Protein AF-A0A0S8HFK9-F1 (afdb_monomer)

Mean predicted aligned error: 15.06 Å

Solvent-accessible surface area (backbone atoms only — not comparable to full-atom values): 22740 Å² total; per-residue (Å²): 126,69,63,39,75,51,68,83,58,96,60,78,85,60,78,64,36,32,55,30,55,88,47,39,38,64,94,45,52,50,34,75,36,28,78,88,40,25,64,57,35,76,75,35,42,35,35,32,45,55,78,52,81,85,69,86,61,77,71,91,54,62,97,56,45,54,74,72,42,75,41,24,20,28,59,49,98,80,50,35,51,38,27,35,38,26,47,43,72,95,46,64,48,77,46,62,32,51,78,92,48,68,46,33,24,46,43,83,75,40,90,83,48,59,46,61,52,35,53,51,38,39,50,56,69,60,47,68,82,71,57,67,68,38,47,46,45,46,51,47,56,46,55,44,54,60,60,82,72,54,56,95,82,56,48,72,65,56,49,54,47,63,73,64,39,48,35,35,38,34,48,64,91,43,93,60,62,49,70,60,58,77,53,68,58,53,53,52,52,54,48,53,55,51,53,50,50,53,52,39,54,73,66,70,47,79,71,57,70,65,58,58,53,49,44,54,49,32,54,52,26,57,74,68,65,39,61,71,58,31,46,50,38,42,53,51,50,39,49,53,53,50,53,48,59,72,72,49,70,64,86,80,46,56,70,56,53,53,50,53,51,53,46,35,51,51,40,53,46,44,40,53,52,45,51,50,41,61,70,47,40,58,45,72,44,71,62,40,83,60,59,41,56,31,42,36,37,34,26,38,92,85,82,41,78,74,46,80,46,72,32,41,20,40,66,58,65,72,82,69,58,79,67,85,73,50,72,65,56,51,20,64,74,73,71,48,78,90,70,80,88,78,66,71,66,61,61,52,46,54,60,53,47,62,65,57,66,70,70,61,69,57,66,58,55,50,51,52,52,52,52,52,53,53,53,49,50,52,53,50,48,60,71,63,66,70,72,71,77,78,80,76,82,85,127

Secondary structure (DSSP, 8-state):
--BPPPTTSSS-----B-B-GGG--TTSTTGGGSGGGGGGGGT--BSB-------SS-----TTBPPPEEEEEBSSTT--EEEEEEEETTEEEEEESS-S-TTTBSGGG-TT-HHHHHHHHHHHHHSPPP-TTTEEETTSPEEEEGGGGS-TT--HHHHHHHHH-EEEEEPSS-S-EEE--THHHHHHHHHHHHHHHHHHHHTT----HHHHHHHHHHHHHHHHT-HHHHHHHHHHHHHHHHHHHHHS-TTT-HHHHHHHHHHHHHHHHHHHHHHHHHHHTEEEE----S-EEEEEEEEETTTEEEEEEEEEEEPPGGGG------HHHHHHHHT-S------HHHHHHHHHHHHHTTS-SHHHHHHHHHHHHHHHHHHHHHHHTT-PPP-PPP-

pLDDT: mean 79.98, std 12.57, range [47.56, 97.75]

Sequence (395 aa):
FRIAAPKGTGSRRGPFYRLDPKSVRTDSVLRVFSGESAIVTNLIRFFAFTPADVHTQPVKSSVDAKPPIVLAQFSDPDSSPAVAARPYGRGIVLMFYTTASARWHDWPTDPSGSFVVVMNDTRNYLTRPRDEGLAAGVGEPIVFEMMDKLPANASEAQRRRMLTASARLKFPKSPNTVALEPRHRFENIASRVRQVIESIRKAELQPPRKLDEMLQLAESQFARRDLPAVGQSLKVLAGELEEWQKSADAKQAPGVFAAANSLRISLLEAARSDLAALARRELRYARPTDAGIYHLTLLDAREGPIEEVLFARNPDPAEGDLHISTREEIAAAIGTDQFRYTQPLVAEKRAASIELGAKREYWIWALIAMLVILALEIVLGQRFGHYTAPETPRR

Structure (mmCIF, N/CA/C/O backbone):
data_AF-A0A0S8HFK9-F1
#
_entry.id   AF-A0A0S8HFK9-F1
#
loop_
_atom_site.group_PDB
_atom_site.id
_atom_site.type_symbol
_atom_site.label_atom_id
_atom_site.label_alt_id
_atom_site.label_comp_id
_atom_site.label_asym_id
_atom_site.label_entity_id
_atom_site.label_seq_id
_atom_site.pdbx_PDB_ins_code
_atom_site.Cartn_x
_atom_site.Cartn_y
_atom_site.Cartn_z
_atom_site.occupancy
_atom_site.B_iso_or_equiv
_atom_site.auth_seq_id
_atom_site.auth_comp_id
_atom_site.auth_asym_id
_atom_site.auth_atom_id
_atom_site.pdbx_PDB_model_num
ATOM 1 N N . PHE A 1 1 ? 2.715 5.946 -36.873 1.00 48.44 1 PHE A N 1
ATOM 2 C CA . PHE A 1 1 ? 3.656 5.403 -35.873 1.00 48.44 1 PHE A CA 1
ATOM 3 C C . PHE A 1 1 ? 5.079 5.582 -36.381 1.00 48.44 1 PHE A C 1
ATOM 5 O O . PHE A 1 1 ? 5.355 5.143 -37.491 1.00 48.44 1 PHE A O 1
ATOM 12 N N . ARG A 1 2 ? 5.975 6.229 -35.625 1.00 55.03 2 ARG A N 1
ATOM 13 C CA . ARG A 1 2 ? 7.407 6.267 -35.969 1.00 55.03 2 ARG A CA 1
ATOM 14 C C . ARG A 1 2 ? 8.078 5.009 -35.424 1.00 55.03 2 ARG A C 1
ATOM 16 O O . ARG A 1 2 ? 8.708 5.026 -34.377 1.00 55.03 2 ARG A O 1
ATOM 23 N N . ILE A 1 3 ? 7.855 3.887 -36.098 1.00 58.12 3 ILE A N 1
ATOM 24 C CA . ILE A 1 3 ? 8.481 2.612 -35.743 1.00 58.12 3 ILE A CA 1
ATOM 25 C C . ILE A 1 3 ? 9.695 2.480 -36.654 1.00 58.12 3 ILE A C 1
ATOM 27 O O . ILE A 1 3 ? 9.527 2.224 -37.847 1.00 58.12 3 ILE A O 1
ATOM 31 N N . ALA A 1 4 ? 10.912 2.673 -36.134 1.00 58.38 4 ALA A N 1
ATOM 32 C CA . ALA A 1 4 ? 12.059 2.136 -36.858 1.00 58.38 4 ALA A CA 1
ATOM 33 C C . ALA A 1 4 ? 11.947 0.605 -36.849 1.00 58.38 4 ALA A C 1
ATOM 35 O O . ALA A 1 4 ? 11.360 0.014 -35.937 1.00 58.38 4 ALA A O 1
ATOM 36 N N . ALA A 1 5 ? 12.474 -0.042 -37.888 1.00 60.41 5 ALA A N 1
ATOM 37 C CA . ALA A 1 5 ? 12.400 -1.490 -38.004 1.00 60.41 5 ALA A CA 1
ATOM 38 C C . ALA A 1 5 ? 12.984 -2.158 -36.734 1.00 60.41 5 ALA A C 1
ATOM 40 O O . ALA A 1 5 ? 14.057 -1.744 -36.279 1.00 60.41 5 ALA A O 1
ATOM 41 N N . PRO A 1 6 ? 12.298 -3.154 -36.134 1.00 64.06 6 PRO A N 1
ATOM 42 C CA . PRO A 1 6 ? 12.760 -3.801 -34.911 1.00 64.06 6 PRO A CA 1
ATOM 43 C C . PRO A 1 6 ? 14.181 -4.355 -35.043 1.00 64.06 6 PRO A C 1
ATOM 45 O O . PRO A 1 6 ? 14.625 -4.748 -36.123 1.00 64.06 6 PRO A O 1
ATOM 48 N N . LYS A 1 7 ? 14.884 -4.488 -33.916 1.00 61.84 7 LYS A N 1
ATOM 49 C CA . LYS A 1 7 ? 16.194 -5.147 -33.893 1.00 61.84 7 LYS A CA 1
ATOM 50 C C . LYS A 1 7 ? 16.076 -6.564 -34.487 1.00 61.84 7 LYS A C 1
ATOM 52 O O . LYS A 1 7 ? 15.328 -7.387 -33.961 1.00 61.84 7 LYS A O 1
ATOM 57 N N . GLY A 1 8 ? 16.811 -6.842 -35.571 1.00 63.06 8 GLY A N 1
ATOM 58 C CA . GLY A 1 8 ? 16.902 -8.170 -36.202 1.00 63.06 8 GLY A CA 1
ATOM 59 C C . GLY A 1 8 ? 16.242 -8.319 -37.579 1.00 63.06 8 GLY A C 1
ATOM 60 O O . GLY A 1 8 ? 16.496 -9.313 -38.252 1.00 63.06 8 GLY A O 1
ATOM 61 N N . THR A 1 9 ? 15.459 -7.348 -38.056 1.00 70.56 9 THR A N 1
ATOM 62 C CA . THR A 1 9 ? 15.082 -7.299 -39.481 1.00 70.56 9 THR A CA 1
ATOM 63 C C . THR A 1 9 ? 16.299 -6.842 -40.285 1.00 70.56 9 THR A C 1
ATOM 65 O O . THR A 1 9 ? 16.843 -5.786 -39.980 1.00 70.56 9 THR A O 1
ATOM 68 N N . GLY A 1 10 ? 16.751 -7.634 -41.266 1.00 61.38 10 GLY A N 1
ATOM 69 C CA . GLY A 1 10 ? 18.040 -7.518 -41.982 1.00 61.38 10 GLY A CA 1
ATOM 70 C C . GLY A 1 10 ? 18.340 -6.217 -42.751 1.00 61.38 10 GLY A C 1
ATOM 71 O O . GLY A 1 10 ? 19.249 -6.189 -43.574 1.00 61.38 10 GLY A O 1
ATOM 72 N N . SER A 1 11 ? 17.613 -5.132 -42.498 1.00 57.91 11 SER A N 1
ATOM 73 C CA . SER A 1 11 ? 17.952 -3.779 -42.929 1.00 57.91 11 SER A CA 1
ATOM 74 C C . SER A 1 11 ? 19.058 -3.181 -42.050 1.00 57.91 11 SER A C 1
ATOM 76 O O . SER A 1 11 ? 19.103 -3.433 -40.843 1.00 57.91 11 SER A O 1
ATOM 78 N N . ARG A 1 12 ? 19.925 -2.341 -42.638 1.00 66.50 12 ARG A N 1
ATOM 79 C CA . ARG A 1 12 ? 20.873 -1.464 -41.916 1.00 66.50 12 ARG A CA 1
ATOM 80 C C . ARG A 1 12 ? 20.216 -0.910 -40.646 1.00 66.50 12 ARG A C 1
ATOM 82 O O . ARG A 1 12 ? 19.081 -0.443 -40.717 1.00 66.50 12 ARG A O 1
ATOM 89 N N . ARG A 1 13 ? 20.915 -0.984 -39.502 1.00 63.88 13 ARG A N 1
ATOM 90 C CA . ARG A 1 13 ? 20.410 -0.473 -38.215 1.00 63.88 13 ARG A CA 1
ATOM 91 C C . ARG A 1 13 ? 19.908 0.956 -38.426 1.00 63.88 13 ARG A C 1
ATOM 93 O O . ARG A 1 13 ? 20.699 1.824 -38.786 1.00 63.88 13 ARG A O 1
ATOM 100 N N . GLY A 1 14 ? 18.600 1.149 -38.268 1.00 72.31 14 GLY A N 1
ATOM 101 C CA . GLY A 1 14 ? 17.968 2.454 -38.410 1.00 72.31 14 GLY A CA 1
ATOM 102 C C . GLY A 1 14 ? 18.483 3.451 -37.367 1.00 72.31 14 GLY A C 1
ATOM 103 O O . GLY A 1 14 ? 19.216 3.061 -36.449 1.00 72.31 14 GLY A O 1
ATOM 104 N N . PRO A 1 15 ? 18.106 4.735 -37.494 1.00 88.44 15 PRO A N 1
ATOM 105 C CA . PRO A 1 15 ? 18.370 5.712 -36.447 1.00 88.44 15 PRO A CA 1
ATOM 106 C C . PRO A 1 15 ? 17.808 5.205 -35.113 1.00 88.44 15 PRO A C 1
ATOM 108 O O . PRO A 1 15 ? 16.779 4.530 -35.070 1.00 88.44 15 PRO A O 1
ATOM 111 N N . PHE A 1 16 ? 18.513 5.512 -34.030 1.00 92.44 16 PHE A N 1
ATOM 112 C CA . PHE A 1 16 ? 18.069 5.227 -32.673 1.00 92.44 16 PHE A CA 1
ATOM 113 C C . PHE A 1 16 ? 17.964 6.534 -31.897 1.00 92.44 16 PHE A C 1
ATOM 115 O O . PHE A 1 16 ? 18.642 7.515 -32.203 1.00 92.44 16 PHE A O 1
ATOM 122 N N . TYR A 1 17 ? 17.136 6.511 -30.867 1.00 94.88 17 TYR A N 1
ATOM 123 C CA . TYR A 1 17 ? 16.904 7.616 -29.955 1.00 94.88 17 TYR A CA 1
ATOM 124 C C . TYR A 1 17 ? 17.424 7.250 -28.568 1.00 94.88 17 TYR A C 1
ATOM 126 O O . TYR A 1 17 ? 17.633 6.074 -28.254 1.00 94.88 17 TYR A O 1
ATOM 134 N N . ARG A 1 18 ? 17.652 8.261 -27.737 1.00 95.94 18 ARG A N 1
ATOM 135 C CA . ARG A 1 18 ? 18.027 8.108 -26.329 1.00 95.94 18 ARG A CA 1
ATOM 136 C C . ARG A 1 18 ? 16.997 8.810 -25.458 1.00 95.94 18 ARG A C 1
ATOM 138 O O . ARG A 1 18 ? 16.124 9.498 -25.979 1.00 95.94 18 ARG A O 1
ATOM 145 N N . LEU A 1 19 ? 17.098 8.645 -24.146 1.00 96.31 19 LEU A N 1
ATOM 146 C CA . LEU A 1 19 ? 16.433 9.570 -23.231 1.00 96.31 19 LEU A CA 1
ATOM 147 C C . LEU A 1 19 ? 17.207 10.891 -23.243 1.00 96.31 19 LEU A C 1
ATOM 149 O O . LEU A 1 19 ? 18.436 10.860 -23.214 1.00 96.31 19 LEU A O 1
ATOM 153 N N . ASP A 1 20 ? 16.513 12.027 -23.294 1.00 96.12 20 ASP A N 1
ATOM 154 C CA . ASP A 1 20 ? 17.156 13.330 -23.118 1.00 96.12 20 ASP A CA 1
ATOM 155 C C . ASP A 1 20 ? 17.513 13.514 -21.633 1.00 96.12 20 ASP A C 1
ATOM 157 O O . ASP A 1 20 ? 16.595 13.642 -20.812 1.00 96.12 20 ASP A O 1
ATOM 161 N N . PRO A 1 21 ? 18.809 13.570 -21.264 1.00 95.31 21 PRO A N 1
ATOM 162 C CA . PRO A 1 21 ? 19.227 13.696 -19.871 1.00 95.31 21 PRO A CA 1
ATOM 163 C C . PRO A 1 21 ? 18.647 14.927 -19.169 1.00 95.31 21 PRO A C 1
ATOM 165 O O . PRO A 1 21 ? 18.407 14.892 -17.965 1.00 95.31 21 PRO A O 1
ATOM 168 N N . LYS A 1 22 ? 18.405 16.018 -19.909 1.00 95.75 22 LYS A N 1
ATOM 169 C CA . LYS A 1 22 ? 17.886 17.277 -19.349 1.00 95.75 22 LYS A CA 1
ATOM 170 C C . LYS A 1 22 ? 16.396 17.211 -19.024 1.00 95.75 22 LYS A C 1
ATOM 172 O O . LYS A 1 22 ? 15.912 18.006 -18.224 1.00 95.75 22 LYS A O 1
ATOM 177 N N . SER A 1 23 ? 15.680 16.270 -19.635 1.00 95.12 23 SER A N 1
ATOM 178 C CA . SER A 1 23 ? 14.242 16.073 -19.437 1.00 95.12 23 SER A CA 1
ATOM 179 C C . SER A 1 23 ? 13.910 15.170 -18.243 1.00 95.12 23 SER A C 1
ATOM 181 O O . SER A 1 23 ? 12.752 15.106 -17.826 1.00 95.12 23 SER A O 1
ATOM 183 N N . VAL A 1 24 ? 14.900 14.448 -17.703 1.00 96.06 24 VAL A N 1
ATOM 184 C CA . VAL A 1 24 ? 14.690 13.475 -16.627 1.00 96.06 24 VAL A CA 1
ATOM 185 C C . VAL A 1 24 ? 14.431 14.196 -15.307 1.00 96.06 24 VAL A C 1
ATOM 187 O O . VAL A 1 24 ? 15.296 14.892 -14.774 1.00 96.06 24 VAL A O 1
ATOM 190 N N . ARG A 1 25 ? 13.250 13.977 -14.727 1.00 94.69 25 ARG A N 1
ATOM 191 C CA . ARG A 1 25 ? 12.904 14.515 -13.405 1.00 94.69 25 ARG A CA 1
ATOM 192 C C . ARG A 1 25 ? 13.629 13.771 -12.281 1.00 94.69 25 ARG A C 1
ATOM 194 O O . ARG A 1 25 ? 13.577 12.542 -12.210 1.00 94.69 25 ARG A O 1
ATOM 201 N N . THR A 1 26 ? 14.248 14.519 -11.370 1.00 89.00 26 THR A N 1
ATOM 202 C CA . THR A 1 26 ? 15.056 13.987 -10.257 1.00 89.00 26 THR A CA 1
ATOM 203 C C . THR A 1 26 ? 14.229 13.291 -9.171 1.00 89.00 26 THR A C 1
ATOM 205 O O . THR A 1 26 ? 14.707 12.348 -8.550 1.00 89.00 26 THR A O 1
ATOM 208 N N . ASP A 1 27 ? 12.973 13.695 -8.977 1.00 81.06 27 ASP A N 1
ATOM 209 C CA . ASP A 1 27 ? 12.033 13.157 -7.983 1.00 81.06 27 ASP A CA 1
ATOM 210 C C . ASP A 1 27 ? 11.196 11.972 -8.502 1.00 81.06 27 ASP A C 1
ATOM 212 O O . ASP A 1 27 ? 10.106 11.690 -8.003 1.00 81.06 27 ASP A O 1
ATOM 216 N N . SER A 1 28 ? 11.677 11.287 -9.540 1.00 87.12 28 SER A N 1
ATOM 217 C CA . SER A 1 28 ? 10.899 10.292 -10.280 1.00 87.12 28 SER A CA 1
ATOM 218 C C . SER A 1 28 ? 11.476 8.875 -10.205 1.00 87.12 28 SER A C 1
ATOM 220 O O . SER A 1 28 ? 12.584 8.647 -9.719 1.00 87.12 28 SER A O 1
ATOM 222 N N . VAL A 1 29 ? 10.744 7.915 -10.783 1.00 92.25 29 VAL A N 1
ATOM 223 C CA . VAL A 1 29 ? 11.195 6.524 -11.020 1.00 92.25 29 VAL A CA 1
ATOM 224 C C . VAL A 1 29 ? 12.475 6.420 -11.854 1.00 92.25 29 VAL A C 1
ATOM 226 O O . VAL A 1 29 ? 13.070 5.353 -11.954 1.00 92.25 29 VAL A O 1
ATOM 229 N N . LEU A 1 30 ? 12.888 7.526 -12.478 1.00 94.38 30 LEU A N 1
ATOM 230 C CA . LEU A 1 30 ? 14.054 7.635 -13.344 1.00 94.38 30 LEU A CA 1
ATOM 231 C C . LEU A 1 30 ? 15.228 8.336 -12.656 1.00 94.38 30 LEU A C 1
ATOM 233 O O . LEU A 1 30 ? 16.157 8.764 -13.335 1.00 94.38 30 LEU A O 1
ATOM 237 N N . ARG A 1 31 ? 15.227 8.449 -11.321 1.00 92.25 31 ARG A N 1
ATOM 238 C CA . ARG A 1 31 ? 16.305 9.114 -10.564 1.00 92.25 31 ARG A CA 1
ATOM 239 C C . ARG A 1 31 ? 17.707 8.584 -10.885 1.00 92.25 31 ARG A C 1
ATOM 241 O O . ARG A 1 31 ? 18.657 9.359 -10.858 1.00 92.25 31 ARG A O 1
ATOM 248 N N . VAL A 1 32 ? 17.836 7.303 -11.252 1.00 92.50 32 VAL A N 1
ATOM 249 C CA . VAL A 1 32 ? 19.109 6.684 -11.674 1.00 92.50 32 VAL A CA 1
ATOM 250 C C . VAL A 1 32 ? 19.700 7.337 -12.930 1.00 92.50 32 VAL A C 1
ATOM 252 O O . VAL A 1 32 ? 20.884 7.201 -13.195 1.00 92.50 32 VAL A O 1
ATOM 255 N N . PHE A 1 33 ? 18.897 8.075 -13.695 1.00 93.06 33 PHE A N 1
ATOM 256 C CA . PHE A 1 33 ? 19.321 8.825 -14.876 1.00 93.06 33 PHE A CA 1
ATOM 257 C C . PHE A 1 33 ? 19.535 10.318 -14.606 1.00 93.06 33 PHE A C 1
ATOM 259 O O . PHE A 1 33 ? 19.728 11.084 -15.546 1.00 93.06 33 PHE A O 1
ATOM 266 N N . SER A 1 34 ? 19.490 10.749 -13.346 1.00 90.81 34 SER A N 1
ATOM 267 C CA . SER A 1 34 ? 19.722 12.142 -12.961 1.00 90.81 34 SER A CA 1
ATOM 268 C C . SER A 1 34 ? 21.123 12.358 -12.376 1.00 90.81 34 SER A C 1
ATOM 270 O O . SER A 1 34 ? 21.815 11.408 -12.001 1.00 90.81 34 SER A O 1
ATOM 272 N N . GLY A 1 35 ? 21.558 13.620 -12.315 1.00 92.19 35 GLY A N 1
ATOM 273 C CA . GLY A 1 35 ? 22.862 13.995 -11.760 1.00 92.19 35 GLY A CA 1
ATOM 274 C C . GLY A 1 35 ? 24.036 13.368 -12.519 1.00 92.19 35 GLY A C 1
ATOM 275 O O . GLY A 1 35 ? 24.031 13.303 -13.7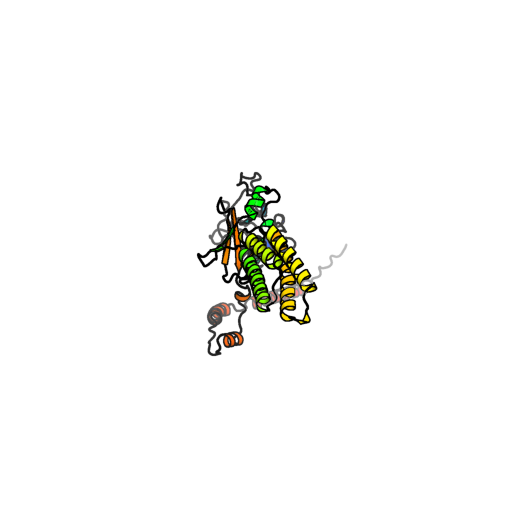46 1.00 92.19 35 GLY A O 1
ATOM 276 N N . GLU A 1 36 ? 25.038 12.881 -11.788 1.00 88.88 36 GLU A N 1
ATOM 277 C CA . GLU A 1 36 ? 26.240 12.255 -12.365 1.00 88.88 36 GLU A CA 1
ATOM 278 C C . GLU A 1 36 ? 25.933 10.953 -13.126 1.00 88.88 36 GLU A C 1
ATOM 280 O O . GLU A 1 36 ? 26.634 10.594 -14.072 1.00 88.88 36 GLU A O 1
ATOM 285 N N . SER A 1 37 ? 24.835 10.271 -12.780 1.00 89.06 37 SER A N 1
ATOM 286 C CA . SER A 1 37 ? 24.407 9.030 -13.443 1.00 89.06 37 SER A CA 1
ATOM 287 C C . SER A 1 37 ? 23.650 9.270 -14.755 1.00 89.06 37 SER A C 1
ATOM 289 O O . SER A 1 37 ? 23.309 8.321 -15.463 1.00 89.06 37 SER A O 1
ATOM 291 N N . ALA A 1 38 ? 23.459 10.531 -15.156 1.00 91.50 38 ALA A N 1
ATOM 292 C CA . ALA A 1 38 ? 22.900 10.891 -16.456 1.00 91.50 38 ALA A CA 1
ATOM 293 C C . ALA A 1 38 ? 23.658 10.254 -17.630 1.00 91.50 38 ALA A C 1
ATOM 295 O O . ALA A 1 38 ? 23.060 9.981 -18.670 1.00 91.50 38 ALA A O 1
ATOM 296 N N . ILE A 1 39 ? 24.946 9.932 -17.461 1.00 89.75 39 ILE A N 1
ATOM 297 C CA . ILE A 1 39 ? 25.745 9.232 -18.473 1.00 89.75 39 ILE A CA 1
ATOM 298 C C . ILE A 1 39 ? 25.153 7.873 -18.882 1.00 89.75 39 ILE A C 1
ATOM 300 O O . ILE A 1 39 ? 25.314 7.467 -20.032 1.00 89.75 39 ILE A O 1
ATOM 304 N N . VAL A 1 40 ? 24.411 7.198 -17.995 1.00 89.94 40 VAL A N 1
ATOM 305 C CA . VAL A 1 40 ? 23.794 5.890 -18.274 1.00 89.94 40 VAL A CA 1
ATOM 306 C C . VAL A 1 40 ? 22.732 5.995 -19.374 1.00 89.94 40 VAL A C 1
ATOM 308 O O . VAL A 1 40 ? 22.566 5.068 -20.165 1.00 89.94 40 VAL A O 1
ATOM 311 N N . THR A 1 41 ? 22.076 7.151 -19.523 1.00 90.25 41 THR A N 1
ATOM 312 C CA . THR A 1 41 ? 21.122 7.382 -20.626 1.00 90.25 41 THR A CA 1
ATOM 313 C C . THR A 1 41 ? 21.771 7.262 -22.008 1.00 90.25 41 THR A C 1
ATOM 315 O O . THR A 1 41 ? 21.099 6.894 -22.971 1.00 90.25 41 THR A O 1
ATOM 318 N N . ASN A 1 42 ? 23.086 7.498 -22.116 1.00 91.38 42 ASN A N 1
ATOM 319 C CA . ASN A 1 42 ? 23.815 7.392 -23.379 1.00 91.38 42 ASN A CA 1
ATOM 320 C C . ASN A 1 42 ? 24.055 5.947 -23.829 1.00 91.38 42 ASN A C 1
ATOM 322 O O . ASN A 1 42 ? 24.305 5.718 -25.021 1.00 91.38 42 ASN A O 1
ATOM 326 N N . LEU A 1 43 ? 23.969 4.999 -22.892 1.00 90.94 43 LEU A N 1
ATOM 327 C CA . LEU A 1 43 ? 24.185 3.573 -23.129 1.00 90.94 43 LEU A CA 1
ATOM 328 C C . LEU A 1 43 ? 22.941 2.895 -23.713 1.00 90.94 43 LEU A C 1
ATOM 330 O O . LEU A 1 43 ? 23.063 1.936 -24.473 1.00 90.94 43 LEU A O 1
ATOM 334 N N . ILE A 1 44 ? 21.758 3.444 -23.430 1.00 94.94 44 ILE A N 1
ATOM 335 C CA . ILE A 1 44 ? 20.478 2.873 -23.843 1.00 94.94 44 ILE A CA 1
ATOM 336 C C . ILE A 1 44 ? 20.062 3.445 -25.198 1.00 94.94 44 ILE A C 1
ATOM 338 O O . ILE A 1 44 ? 19.970 4.657 -25.386 1.00 94.94 44 ILE A O 1
ATOM 342 N N . ARG A 1 45 ? 19.760 2.564 -26.150 1.00 95.31 45 ARG A N 1
ATOM 343 C CA . ARG A 1 45 ? 19.309 2.913 -27.499 1.00 95.31 45 ARG A CA 1
ATOM 344 C C . ARG A 1 45 ? 17.891 2.418 -27.721 1.00 95.31 45 ARG A C 1
ATOM 346 O O . ARG A 1 45 ? 17.628 1.218 -27.656 1.00 95.31 45 ARG A O 1
ATOM 353 N N . PHE A 1 46 ? 17.001 3.341 -28.060 1.00 94.75 46 PHE A N 1
ATOM 354 C CA . PHE A 1 46 ? 15.616 3.074 -28.425 1.00 94.75 46 PHE A CA 1
ATOM 355 C C . PHE A 1 46 ? 15.466 3.099 -29.943 1.00 94.75 46 PHE A C 1
ATOM 357 O O . PHE A 1 46 ? 15.693 4.117 -30.588 1.00 94.75 46 PHE A O 1
ATOM 364 N N . PHE A 1 47 ? 15.094 1.964 -30.523 1.00 92.69 47 PHE A N 1
ATOM 365 C CA . PHE A 1 47 ? 14.839 1.818 -31.957 1.00 92.69 47 PHE A CA 1
ATOM 366 C C . PHE A 1 47 ? 13.368 2.085 -32.290 1.00 92.69 47 PHE A C 1
ATOM 368 O O . PHE A 1 47 ? 13.052 2.562 -33.371 1.00 92.69 47 PHE A O 1
ATOM 375 N N . ALA A 1 48 ? 12.455 1.808 -31.362 1.00 90.88 48 ALA A N 1
ATOM 376 C CA . ALA A 1 48 ? 11.034 2.064 -31.547 1.00 90.88 48 ALA A CA 1
ATOM 377 C C . ALA A 1 48 ? 10.407 2.578 -30.252 1.00 90.88 48 ALA A C 1
ATOM 379 O O . ALA A 1 48 ? 10.798 2.171 -29.158 1.00 90.88 48 ALA A O 1
ATOM 380 N N . PHE A 1 49 ? 9.420 3.456 -30.397 1.00 92.44 49 PHE A N 1
ATOM 381 C CA . PHE A 1 49 ? 8.578 3.947 -29.315 1.00 92.44 49 PHE A CA 1
ATOM 382 C C . PHE A 1 49 ? 7.193 4.307 -29.867 1.00 92.44 49 PHE A C 1
ATOM 384 O O . PHE A 1 49 ? 6.993 4.442 -31.078 1.00 92.44 49 PHE A O 1
ATOM 391 N N . THR A 1 50 ? 6.213 4.420 -28.978 1.00 90.31 50 THR A N 1
ATOM 392 C CA . THR A 1 50 ? 4.864 4.866 -29.326 1.00 90.31 50 THR A CA 1
ATOM 393 C C . THR A 1 50 ? 4.850 6.392 -29.285 1.00 90.31 50 THR A C 1
ATOM 395 O O . THR A 1 50 ? 5.018 6.943 -28.200 1.00 90.31 50 THR A O 1
ATOM 398 N N . PRO A 1 51 ? 4.686 7.090 -30.423 1.00 83.62 51 PRO A N 1
ATOM 399 C CA . PRO A 1 51 ? 4.642 8.546 -30.418 1.00 83.62 51 PRO A CA 1
ATOM 400 C C . PRO A 1 51 ? 3.409 9.021 -29.648 1.00 83.62 51 PRO A C 1
ATOM 402 O O . PRO A 1 51 ? 2.332 8.432 -29.771 1.00 83.62 51 PRO A O 1
ATOM 405 N N . ALA A 1 52 ? 3.578 10.085 -28.874 1.00 86.56 52 ALA A N 1
ATOM 406 C CA . ALA A 1 52 ? 2.502 10.730 -28.147 1.00 86.56 52 ALA A CA 1
ATOM 407 C C . ALA A 1 52 ? 2.717 12.236 -28.165 1.00 86.56 52 ALA A C 1
ATOM 409 O O . ALA A 1 52 ? 3.816 12.712 -27.884 1.00 86.56 52 ALA A O 1
ATOM 410 N N . ASP A 1 53 ? 1.661 12.977 -28.473 1.00 82.06 53 ASP A N 1
ATOM 411 C CA . ASP A 1 53 ? 1.713 14.428 -28.433 1.00 82.06 53 ASP A CA 1
ATOM 412 C C . ASP A 1 53 ? 1.635 14.894 -26.978 1.00 82.06 53 ASP A C 1
ATOM 414 O O . ASP A 1 53 ? 0.805 14.426 -26.188 1.00 82.06 53 ASP A O 1
ATOM 418 N N . VAL A 1 54 ? 2.481 15.857 -26.613 1.00 76.19 54 VAL A N 1
ATOM 419 C CA . VAL A 1 54 ? 2.318 16.597 -25.359 1.00 76.19 54 VAL A CA 1
ATOM 420 C C . VAL A 1 54 ? 1.124 17.527 -25.549 1.00 76.19 54 VAL A C 1
ATOM 422 O O . VAL A 1 54 ? 1.270 18.683 -25.942 1.00 76.19 54 VAL A O 1
ATOM 425 N N . HIS A 1 55 ? -0.088 17.017 -25.333 1.00 68.19 55 HIS A N 1
ATOM 426 C CA . HIS A 1 55 ? -1.273 17.863 -25.362 1.00 68.19 55 HIS A CA 1
ATOM 427 C C . HIS A 1 55 ? -1.168 18.899 -24.238 1.00 68.19 55 HIS A C 1
ATOM 429 O O . HIS A 1 55 ? -1.282 18.582 -23.056 1.00 68.19 55 HIS A O 1
ATOM 435 N N . THR A 1 56 ? -0.949 20.156 -24.623 1.00 59.06 56 THR A N 1
ATOM 436 C CA . THR A 1 56 ? -0.920 21.317 -23.722 1.00 59.06 56 THR A CA 1
ATOM 437 C C . THR A 1 56 ? -2.295 21.644 -23.152 1.00 59.06 56 THR A C 1
ATOM 439 O O . THR A 1 56 ? -2.397 22.322 -22.132 1.00 59.06 56 THR A O 1
ATOM 442 N N . GLN A 1 57 ? -3.361 21.142 -23.778 1.00 60.59 57 GLN A N 1
ATOM 443 C CA . GLN A 1 57 ? -4.716 21.298 -23.278 1.00 60.59 57 GLN A CA 1
ATOM 444 C C . GLN A 1 57 ? -5.141 20.041 -22.514 1.00 60.59 57 GLN A C 1
ATOM 446 O 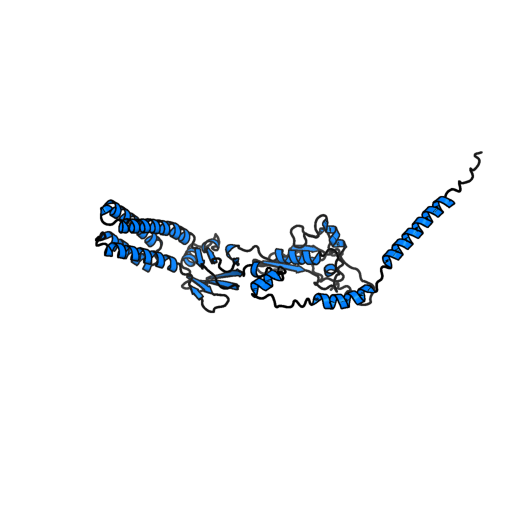O . GLN A 1 57 ? -5.042 18.937 -23.059 1.00 60.59 57 GLN A O 1
ATOM 451 N N . PRO A 1 58 ? -5.634 20.176 -21.268 1.00 58.44 58 PRO A N 1
ATOM 452 C CA . PRO A 1 58 ? -6.197 19.050 -20.550 1.00 58.44 58 PRO A CA 1
ATOM 453 C C . PRO A 1 58 ? -7.410 18.560 -21.340 1.00 58.44 58 PRO A C 1
ATOM 455 O O . PRO A 1 58 ? -8.455 19.211 -21.362 1.00 58.44 58 PRO A O 1
ATOM 458 N N . VAL A 1 59 ? -7.276 17.409 -22.006 1.00 63.53 59 VAL A N 1
ATOM 459 C CA . VAL A 1 59 ? -8.437 16.644 -22.476 1.00 63.53 59 VAL A CA 1
ATOM 460 C C . VAL A 1 59 ? -9.364 16.550 -21.276 1.00 63.53 59 VAL A C 1
ATOM 462 O O . VAL A 1 59 ? -8.887 16.106 -20.231 1.00 63.53 59 VAL A O 1
ATOM 465 N N . LYS A 1 60 ? -10.619 17.021 -21.402 1.00 59.78 60 LYS A N 1
ATOM 466 C CA . LYS A 1 60 ? -11.641 16.989 -20.340 1.00 59.78 60 LYS A CA 1
ATOM 467 C C . LYS A 1 60 ? -11.678 15.590 -19.744 1.00 59.78 60 LYS A C 1
ATOM 469 O O . LYS A 1 60 ? -12.336 14.691 -20.257 1.00 59.78 60 LYS A O 1
ATOM 474 N N . SER A 1 61 ? -10.897 15.394 -18.703 1.00 60.03 61 SER A N 1
ATOM 475 C CA . SER A 1 61 ? -10.797 14.129 -18.027 1.00 60.03 61 SER A CA 1
ATOM 476 C C . SER A 1 61 ? -11.842 14.094 -16.936 1.00 60.03 61 SER A C 1
ATOM 478 O O . SER A 1 61 ? -12.377 15.136 -16.553 1.00 60.03 61 SER A O 1
ATOM 480 N N . SER A 1 62 ? -12.172 12.889 -16.477 1.00 66.25 62 SER A N 1
ATOM 481 C CA . SER A 1 62 ? -13.044 12.708 -15.322 1.00 66.25 62 SER A CA 1
ATOM 482 C C . SER A 1 62 ? -12.648 13.663 -14.190 1.00 66.25 62 SER A C 1
ATOM 484 O O . SER A 1 62 ? -11.474 14.021 -14.057 1.00 66.25 62 SER A O 1
ATOM 486 N N . VAL A 1 63 ? -13.633 14.067 -13.383 1.00 69.69 63 VAL A N 1
ATOM 487 C CA . VAL A 1 63 ? -13.483 15.026 -12.269 1.00 69.69 63 VAL A CA 1
ATOM 488 C C . VAL A 1 63 ? -12.283 14.692 -11.361 1.00 69.69 63 VAL A C 1
ATOM 490 O O . VAL A 1 63 ? -11.664 15.591 -10.800 1.00 69.69 63 VAL A O 1
ATOM 493 N N . ASP A 1 64 ? -11.886 13.419 -11.303 1.00 74.25 64 ASP A N 1
ATOM 494 C CA . ASP A 1 64 ? -10.834 12.898 -10.426 1.00 74.25 64 ASP A CA 1
ATOM 495 C C . ASP A 1 64 ? -9.430 12.788 -11.056 1.00 74.25 64 ASP A C 1
ATOM 497 O O . ASP A 1 64 ? -8.490 12.328 -10.400 1.00 74.25 64 ASP A O 1
ATOM 501 N N . ALA A 1 65 ? -9.254 13.150 -12.329 1.00 79.56 65 ALA A N 1
ATOM 502 C CA . ALA A 1 65 ? -7.997 12.941 -13.046 1.00 79.56 65 ALA A CA 1
ATOM 503 C C . ALA A 1 65 ? -7.212 14.248 -13.221 1.00 79.56 65 ALA A C 1
ATOM 505 O O . ALA A 1 65 ? -7.602 15.135 -13.982 1.00 79.56 65 ALA A O 1
ATOM 506 N N . LYS A 1 66 ? -6.046 14.331 -12.571 1.00 84.31 66 LYS A N 1
ATOM 507 C CA . LYS A 1 66 ? -5.093 15.440 -12.751 1.00 84.31 66 LYS A CA 1
ATOM 508 C C . LYS A 1 66 ? -4.419 15.355 -14.135 1.00 84.31 66 LYS A C 1
ATOM 510 O O . LYS A 1 66 ? -4.419 14.275 -14.748 1.00 84.31 66 LYS A O 1
ATOM 515 N N . PRO A 1 67 ? -3.858 16.463 -14.661 1.00 86.31 67 PRO A N 1
ATOM 516 C CA . PRO A 1 67 ? -3.095 16.424 -15.907 1.00 86.31 67 PRO A CA 1
ATOM 517 C C . PRO A 1 67 ? -1.882 15.480 -15.788 1.00 86.31 67 PRO A C 1
ATOM 519 O O . PRO A 1 67 ? -1.317 15.349 -14.696 1.00 86.31 67 PRO A O 1
ATOM 522 N N . PRO A 1 68 ? -1.492 14.793 -16.879 1.00 91.25 68 PRO A N 1
ATOM 523 C CA . PRO A 1 68 ? -0.293 13.968 -16.890 1.00 91.25 68 PRO A CA 1
ATOM 524 C C . PRO A 1 68 ? 0.962 14.836 -16.754 1.00 91.25 68 PRO A C 1
ATOM 526 O O . PRO A 1 68 ? 1.027 15.957 -17.252 1.00 91.25 68 PRO A O 1
ATOM 529 N N . ILE A 1 69 ? 1.972 14.287 -16.096 1.00 92.81 69 ILE A N 1
ATOM 530 C CA . ILE A 1 69 ? 3.276 14.893 -15.878 1.00 92.81 69 ILE A CA 1
ATOM 531 C C . ILE A 1 69 ? 4.308 14.058 -16.631 1.00 92.81 69 ILE A C 1
ATOM 533 O O . ILE A 1 69 ? 4.451 12.861 -16.377 1.00 92.81 69 ILE A O 1
ATOM 537 N N . VAL A 1 70 ? 5.032 14.681 -17.558 1.00 95.00 70 VAL A N 1
ATOM 538 C CA . VAL A 1 70 ? 6.126 14.023 -18.282 1.00 95.00 70 VAL A CA 1
ATOM 539 C C . VAL A 1 70 ? 7.328 13.896 -17.342 1.00 95.00 70 VAL A C 1
ATOM 541 O O . VAL A 1 70 ? 7.757 14.878 -16.738 1.00 95.00 70 VAL A O 1
ATOM 544 N N . LEU A 1 71 ? 7.832 12.673 -17.173 1.00 95.88 71 LEU A N 1
ATOM 545 C CA . LEU A 1 71 ? 8.963 12.353 -16.295 1.00 95.88 71 LEU A CA 1
ATOM 546 C C . LEU A 1 71 ? 10.291 12.251 -17.052 1.00 95.88 71 LEU A C 1
ATOM 548 O O . LEU A 1 71 ? 11.340 12.475 -16.454 1.00 95.88 71 LEU A O 1
ATOM 552 N N . ALA A 1 72 ? 10.235 11.892 -18.337 1.00 96.56 72 ALA A N 1
ATOM 553 C CA . ALA A 1 72 ? 11.352 11.936 -19.275 1.00 96.56 72 ALA A CA 1
ATOM 554 C C . ALA A 1 72 ? 10.839 12.012 -20.717 1.00 96.56 72 ALA A C 1
ATOM 556 O O . ALA A 1 72 ? 9.737 11.542 -21.023 1.00 96.56 72 ALA A O 1
ATOM 557 N N . GLN A 1 73 ? 11.672 12.552 -21.598 1.00 96.19 73 GLN A N 1
ATOM 558 C CA . GLN A 1 73 ? 11.460 12.662 -23.038 1.00 96.19 73 GLN A CA 1
ATOM 559 C C . GLN A 1 73 ? 12.552 11.904 -23.797 1.00 96.19 73 GLN A C 1
ATOM 561 O O . GLN A 1 73 ? 13.650 11.665 -23.285 1.00 96.19 73 GLN A O 1
ATOM 566 N N . PHE A 1 74 ? 12.240 11.508 -25.024 1.00 95.88 74 PHE A N 1
ATOM 567 C CA . PHE A 1 74 ? 13.230 11.029 -25.973 1.00 95.88 74 PHE A CA 1
ATOM 568 C C . PHE A 1 74 ? 14.020 12.207 -26.556 1.00 95.88 74 PHE A C 1
ATOM 570 O O . PHE A 1 74 ? 13.551 13.339 -26.613 1.00 95.88 74 PHE A O 1
ATOM 577 N N . SER A 1 75 ? 15.235 11.927 -27.020 1.00 95.38 75 SER A N 1
ATOM 578 C CA . SER A 1 75 ? 16.118 12.883 -27.691 1.00 95.38 75 SER A CA 1
ATOM 579 C C . SER A 1 75 ? 15.757 13.090 -29.172 1.00 95.38 75 SER A C 1
ATOM 581 O O . SER A 1 75 ? 16.642 13.355 -29.989 1.00 95.38 75 SER A O 1
ATOM 583 N N . ASP A 1 76 ? 14.508 12.832 -29.564 1.00 93.50 76 ASP A N 1
ATOM 584 C CA . ASP A 1 76 ? 14.032 13.040 -30.929 1.00 93.50 76 ASP A CA 1
ATOM 585 C C . ASP A 1 76 ? 13.710 14.527 -31.174 1.00 93.50 76 ASP A C 1
ATOM 587 O O . ASP A 1 76 ? 13.560 15.286 -30.216 1.00 93.50 76 ASP A O 1
ATOM 591 N N . PRO A 1 77 ? 13.603 14.976 -32.441 1.00 92.69 77 PRO A N 1
ATOM 592 C CA . PRO A 1 77 ? 13.366 16.389 -32.752 1.00 92.69 77 PRO A CA 1
ATOM 593 C C . PRO A 1 77 ? 12.091 16.976 -32.135 1.00 92.69 77 PRO A C 1
ATOM 595 O O . PRO A 1 77 ? 12.041 18.178 -31.900 1.00 92.69 77 PRO A O 1
ATOM 598 N N . ASP A 1 78 ? 11.091 16.133 -31.866 1.00 91.81 78 ASP A N 1
ATOM 599 C CA . ASP A 1 78 ? 9.806 16.558 -31.304 1.00 91.81 78 ASP A CA 1
ATOM 600 C C . ASP A 1 78 ? 9.753 16.431 -29.772 1.00 91.81 78 ASP A C 1
ATOM 602 O O . ASP A 1 78 ? 8.717 16.713 -29.171 1.00 91.81 78 ASP A O 1
ATOM 606 N N . SER A 1 79 ? 10.850 15.998 -29.133 1.00 93.50 79 SER A N 1
ATOM 607 C CA . SER A 1 79 ? 10.932 15.770 -27.683 1.00 93.50 79 SER A CA 1
ATOM 608 C C . SER A 1 79 ? 9.772 14.915 -27.155 1.00 93.50 79 SER A C 1
ATOM 610 O O . SER A 1 79 ? 9.124 15.231 -26.150 1.00 93.50 79 SER A O 1
ATOM 612 N N . SER A 1 80 ? 9.498 13.818 -27.862 1.00 94.19 80 SER A N 1
ATOM 613 C CA . SER A 1 80 ? 8.396 12.901 -27.589 1.00 94.19 80 SER A CA 1
ATOM 614 C C . SER A 1 80 ? 8.477 12.367 -26.149 1.00 94.19 80 SER A C 1
ATOM 616 O O . SER A 1 80 ? 9.566 12.015 -25.687 1.00 94.19 80 SER A O 1
ATOM 618 N N . PRO A 1 81 ? 7.358 12.230 -25.412 1.00 95.31 81 PRO A N 1
ATOM 619 C CA . PRO A 1 81 ? 7.367 11.653 -24.071 1.00 95.31 81 PRO A CA 1
ATOM 620 C C . PRO A 1 81 ? 7.904 10.221 -24.079 1.00 95.31 81 PRO A C 1
ATOM 622 O O . PRO A 1 81 ? 7.420 9.371 -24.821 1.00 95.31 81 PRO A O 1
ATOM 625 N N . ALA A 1 82 ? 8.861 9.937 -23.200 1.00 95.69 82 ALA A N 1
ATOM 626 C CA . ALA A 1 82 ? 9.355 8.585 -22.963 1.00 95.69 82 ALA A CA 1
ATOM 627 C C . ALA A 1 82 ? 8.633 7.930 -21.787 1.00 95.69 82 ALA A C 1
ATOM 629 O O . ALA A 1 82 ? 8.232 6.765 -21.859 1.00 95.69 82 ALA A O 1
ATOM 630 N N . VAL A 1 83 ? 8.426 8.699 -20.715 1.00 96.38 83 VAL A N 1
ATOM 631 C CA . VAL A 1 83 ? 7.724 8.258 -19.509 1.00 96.38 83 VAL A CA 1
ATOM 632 C C . VAL A 1 83 ? 6.825 9.383 -19.016 1.00 96.38 83 VAL A C 1
ATOM 634 O O . VAL A 1 83 ? 7.269 10.525 -18.891 1.00 96.38 83 VAL A O 1
ATOM 637 N N . ALA A 1 84 ? 5.570 9.070 -18.707 1.00 95.06 84 ALA A N 1
ATOM 638 C CA . ALA A 1 84 ? 4.624 10.014 -18.123 1.00 95.06 84 ALA A CA 1
ATOM 639 C C . ALA A 1 84 ? 3.896 9.389 -16.931 1.00 95.06 84 ALA A C 1
ATOM 641 O O . ALA A 1 84 ? 3.521 8.220 -16.971 1.00 95.06 84 ALA A O 1
ATOM 642 N N . ALA A 1 85 ? 3.668 10.176 -15.885 1.00 94.25 85 ALA A N 1
ATOM 643 C CA . ALA A 1 85 ? 2.868 9.794 -14.729 1.00 94.25 85 ALA A CA 1
ATOM 644 C C . ALA A 1 85 ? 1.589 10.624 -14.672 1.00 94.25 85 ALA A C 1
ATOM 646 O O . ALA A 1 85 ? 1.584 11.804 -15.006 1.00 94.25 85 ALA A O 1
ATOM 647 N N . ARG A 1 86 ? 0.492 10.033 -14.212 1.00 91.81 86 ARG A N 1
ATOM 648 C CA . ARG A 1 86 ? -0.786 10.718 -14.061 1.00 91.81 86 ARG A CA 1
ATOM 649 C C . ARG A 1 86 ? -1.457 10.317 -12.752 1.00 91.81 86 ARG A C 1
ATOM 651 O O . ARG A 1 86 ? -1.771 9.139 -12.586 1.00 91.81 86 ARG A O 1
ATOM 658 N N . PRO A 1 87 ? -1.737 11.265 -11.845 1.00 89.56 87 PRO A N 1
ATOM 659 C CA . PRO A 1 87 ? -2.598 10.987 -10.705 1.00 89.56 87 PRO A CA 1
ATOM 660 C C . PRO A 1 87 ? -4.025 10.686 -11.179 1.00 89.56 87 PRO A C 1
ATOM 662 O O . PRO A 1 87 ? -4.616 11.475 -11.925 1.00 89.56 87 PRO A O 1
ATOM 665 N N . TYR A 1 88 ? -4.572 9.555 -10.742 1.00 85.12 88 TYR A N 1
ATOM 666 C CA . TYR A 1 88 ? -5.929 9.115 -11.059 1.00 85.12 88 TYR A CA 1
ATOM 667 C C . TYR A 1 88 ? -6.624 8.637 -9.780 1.00 85.12 88 TYR A C 1
ATOM 669 O O . TYR A 1 88 ? -6.236 7.623 -9.190 1.00 85.12 88 TYR A O 1
ATOM 677 N N . GLY A 1 89 ? -7.625 9.393 -9.316 1.00 85.62 89 GLY A N 1
ATOM 678 C CA . GLY A 1 89 ? -8.241 9.164 -8.010 1.00 85.62 89 GLY A CA 1
ATOM 679 C C . GLY A 1 89 ? -7.206 9.266 -6.883 1.00 85.62 89 GLY A C 1
ATOM 680 O O . GLY A 1 89 ? -6.572 10.303 -6.700 1.00 85.62 89 GLY A O 1
ATOM 681 N N . ARG A 1 90 ? -7.014 8.172 -6.133 1.00 78.19 90 ARG A N 1
ATOM 682 C CA . ARG A 1 90 ? -6.005 8.068 -5.055 1.00 78.19 90 ARG A CA 1
ATOM 683 C C . ARG A 1 90 ? -4.675 7.443 -5.502 1.00 78.19 90 ARG A C 1
ATOM 685 O O . ARG A 1 90 ? -3.782 7.286 -4.674 1.00 78.19 90 ARG A O 1
ATOM 692 N N . GLY A 1 91 ? -4.564 7.027 -6.763 1.00 85.75 91 GLY A N 1
ATOM 693 C CA . GLY A 1 91 ? -3.396 6.332 -7.301 1.00 85.75 91 GLY A CA 1
ATOM 694 C C . GLY A 1 91 ? -2.608 7.167 -8.305 1.00 85.75 91 GLY A C 1
ATOM 695 O O . GLY A 1 91 ? -2.991 8.281 -8.666 1.00 85.75 91 GLY A O 1
ATOM 696 N N . ILE A 1 92 ? -1.508 6.591 -8.782 1.00 91.31 92 ILE A N 1
ATOM 697 C CA . ILE A 1 92 ? -0.708 7.129 -9.880 1.00 91.31 92 ILE A CA 1
ATOM 698 C C . ILE A 1 92 ? -0.656 6.064 -10.973 1.00 91.31 92 ILE A C 1
ATOM 700 O O . ILE A 1 92 ? -0.377 4.900 -10.704 1.00 91.31 92 ILE A O 1
ATOM 704 N N . VAL A 1 93 ? -0.940 6.467 -12.206 1.00 92.50 93 VAL A N 1
ATOM 705 C CA . VAL A 1 93 ? -0.756 5.650 -13.405 1.00 92.50 93 VAL A CA 1
ATOM 706 C C . VAL A 1 93 ? 0.538 6.090 -14.066 1.00 92.50 93 VAL A C 1
ATOM 708 O O . VAL A 1 93 ? 0.727 7.279 -14.311 1.00 92.50 93 VAL A O 1
ATOM 711 N N . LEU A 1 94 ? 1.422 5.146 -14.361 1.00 95.69 94 LEU A N 1
ATOM 712 C CA . LEU A 1 94 ? 2.676 5.398 -15.061 1.00 95.69 94 LEU A CA 1
ATOM 713 C C . LEU A 1 94 ? 2.615 4.755 -16.448 1.00 95.69 94 LEU A C 1
ATOM 715 O O . LEU A 1 94 ? 2.234 3.594 -16.578 1.00 95.69 94 LEU A O 1
ATOM 719 N N . MET A 1 95 ? 2.995 5.510 -17.472 1.00 95.62 95 MET A N 1
ATOM 720 C CA . MET A 1 95 ? 3.056 5.064 -18.857 1.00 95.62 95 MET A CA 1
ATOM 721 C C . MET A 1 95 ? 4.494 5.151 -19.354 1.00 95.62 95 MET A C 1
ATOM 723 O O . MET A 1 95 ? 5.089 6.229 -19.343 1.00 95.62 95 MET A O 1
ATOM 727 N N . PHE A 1 96 ? 5.022 4.026 -19.831 1.00 96.44 96 PHE A N 1
ATOM 728 C CA . PHE A 1 96 ? 6.235 3.983 -20.640 1.00 96.44 96 PHE A CA 1
ATOM 729 C C . PHE A 1 96 ? 5.821 3.942 -22.109 1.00 96.44 96 PHE A C 1
ATOM 731 O O . PHE A 1 96 ? 5.074 3.058 -22.520 1.00 96.44 96 PHE A O 1
ATOM 738 N N . TYR A 1 97 ? 6.334 4.861 -22.922 1.00 95.75 97 TYR A N 1
ATOM 739 C CA . TYR A 1 97 ? 6.065 4.896 -24.364 1.00 95.75 97 TYR A CA 1
ATOM 740 C C . TYR A 1 97 ? 6.968 3.939 -25.160 1.00 95.75 97 TYR A C 1
ATOM 742 O O . TYR A 1 97 ? 7.124 4.057 -26.369 1.00 95.75 97 TYR A O 1
ATOM 750 N N . THR A 1 98 ? 7.533 2.939 -24.489 1.00 94.75 98 THR A N 1
ATOM 751 C CA . THR A 1 98 ? 8.309 1.834 -25.058 1.00 94.75 98 THR A CA 1
ATOM 752 C C . THR A 1 98 ? 7.766 0.508 -24.516 1.00 94.75 98 THR A C 1
ATOM 754 O O . THR A 1 98 ? 6.905 0.488 -23.640 1.00 94.75 98 THR A O 1
ATOM 757 N N . THR A 1 99 ? 8.258 -0.616 -25.027 1.00 93.50 99 THR A N 1
ATOM 758 C CA . THR A 1 99 ? 7.940 -1.946 -24.480 1.00 93.50 99 THR A CA 1
ATOM 759 C C . THR A 1 99 ? 8.994 -2.374 -23.454 1.00 93.50 99 THR A C 1
ATOM 761 O O . THR A 1 99 ? 9.953 -1.653 -23.233 1.00 93.50 99 THR A O 1
ATOM 764 N N . ALA A 1 100 ? 8.851 -3.544 -22.827 1.00 93.06 100 ALA A N 1
ATOM 765 C CA . ALA A 1 100 ? 9.943 -4.182 -22.076 1.00 93.06 100 ALA A CA 1
ATOM 766 C C . ALA A 1 100 ? 10.820 -5.090 -22.969 1.00 93.06 100 ALA A C 1
ATOM 768 O O . ALA A 1 100 ? 11.702 -5.799 -22.488 1.00 93.06 100 ALA A O 1
ATOM 769 N N . SER A 1 101 ? 10.548 -5.133 -24.278 1.00 92.06 101 SER A N 1
ATOM 770 C CA . SER A 1 101 ? 11.169 -6.082 -25.197 1.00 92.06 101 SER A CA 1
ATOM 771 C C . SER A 1 101 ? 12.517 -5.583 -25.708 1.00 92.06 101 SER A C 1
ATOM 773 O O . SER A 1 101 ? 12.619 -4.494 -26.274 1.00 92.06 101 SER A O 1
ATOM 775 N N . ALA A 1 102 ? 13.517 -6.469 -25.691 1.00 92.12 102 ALA A N 1
ATOM 776 C CA . ALA A 1 102 ? 14.818 -6.236 -26.322 1.00 92.12 102 ALA A CA 1
ATOM 777 C C . ALA A 1 102 ? 14.750 -6.025 -27.858 1.00 92.12 102 ALA A C 1
ATOM 779 O O . ALA A 1 102 ? 15.758 -5.728 -28.505 1.00 92.12 102 ALA A O 1
ATOM 780 N N . ARG A 1 103 ? 13.566 -6.199 -28.470 1.00 90.38 103 ARG A N 1
ATOM 781 C CA . ARG A 1 103 ? 13.316 -5.893 -29.888 1.00 90.38 103 ARG A CA 1
ATOM 782 C C . ARG A 1 103 ? 13.229 -4.390 -30.162 1.00 90.38 103 ARG A C 1
ATOM 784 O O . ARG A 1 103 ? 13.533 -3.981 -31.281 1.00 90.38 103 ARG A O 1
ATOM 791 N N . TRP A 1 104 ? 12.786 -3.598 -29.183 1.00 92.25 104 TRP A N 1
ATOM 792 C CA . TRP A 1 104 ? 12.534 -2.156 -29.332 1.00 92.25 104 TRP A CA 1
ATOM 793 C C . TRP A 1 104 ? 13.685 -1.299 -28.815 1.00 92.25 104 TRP A C 1
ATOM 795 O O . TRP A 1 104 ? 13.864 -0.177 -29.274 1.00 92.25 104 TRP A O 1
ATOM 805 N N . HIS A 1 105 ? 14.485 -1.827 -27.896 1.00 93.88 105 HIS A N 1
ATOM 806 C CA . HIS A 1 105 ? 15.648 -1.158 -27.325 1.00 93.88 105 HIS A CA 1
ATOM 807 C C . HIS A 1 105 ? 16.584 -2.194 -26.703 1.00 93.88 105 HIS A C 1
ATOM 809 O O . HIS A 1 105 ? 16.220 -3.355 -26.543 1.00 93.88 105 HIS A O 1
ATOM 815 N N . ASP A 1 106 ? 17.801 -1.801 -26.350 1.00 94.81 106 ASP A N 1
ATOM 816 C CA . ASP A 1 106 ? 18.781 -2.675 -25.690 1.00 94.81 106 ASP A CA 1
ATOM 817 C C . ASP A 1 106 ? 18.806 -2.560 -24.159 1.00 94.81 106 ASP A C 1
ATOM 819 O O . ASP A 1 106 ? 19.548 -3.300 -23.518 1.00 94.81 106 ASP A O 1
ATOM 823 N N . TRP A 1 107 ? 17.950 -1.718 -23.573 1.00 95.69 107 TRP A N 1
ATOM 824 C CA . TRP A 1 107 ? 17.905 -1.466 -22.126 1.00 95.69 107 TRP A CA 1
ATOM 825 C C . TRP A 1 107 ? 17.911 -2.720 -21.220 1.00 95.69 107 TRP A C 1
ATOM 827 O O . TRP A 1 107 ? 18.713 -2.747 -20.292 1.00 95.69 107 TRP A O 1
ATOM 837 N N . PRO A 1 108 ? 17.116 -3.791 -21.453 1.00 95.38 108 PRO A N 1
ATOM 838 C CA . PRO A 1 108 ? 17.117 -4.960 -20.566 1.00 95.38 108 PRO A CA 1
ATOM 839 C C . PRO A 1 108 ? 18.420 -5.765 -20.626 1.00 95.38 108 PRO A C 1
ATOM 841 O O . PRO A 1 108 ? 18.681 -6.581 -19.752 1.00 95.38 108 PRO A O 1
ATOM 844 N N . THR A 1 109 ? 19.219 -5.560 -21.677 1.00 92.69 109 THR A N 1
ATOM 845 C CA . THR A 1 109 ? 20.524 -6.204 -21.887 1.00 92.69 109 THR A CA 1
ATOM 846 C C . THR A 1 109 ? 21.695 -5.268 -21.597 1.00 92.69 109 THR A C 1
ATOM 848 O O . THR A 1 109 ? 22.842 -5.628 -21.855 1.00 92.69 109 THR A O 1
ATOM 851 N N . ASP A 1 110 ? 21.415 -4.054 -21.125 1.00 91.69 110 ASP A N 1
ATOM 852 C CA . ASP A 1 110 ? 22.439 -3.059 -20.855 1.00 91.69 110 ASP A CA 1
ATOM 853 C C . ASP A 1 110 ? 23.334 -3.496 -19.673 1.00 91.69 110 ASP A C 1
ATOM 855 O O . ASP A 1 110 ? 22.807 -3.884 -18.624 1.00 91.69 110 ASP A O 1
ATOM 859 N N . PRO A 1 111 ? 24.675 -3.419 -19.797 1.00 88.44 111 PRO A N 1
ATOM 860 C CA . PRO A 1 111 ? 25.593 -3.872 -18.753 1.00 88.44 111 PRO A CA 1
ATOM 861 C C . PRO A 1 111 ? 25.469 -3.130 -17.419 1.00 88.44 111 PRO A C 1
ATOM 863 O O . PRO A 1 111 ? 25.889 -3.674 -16.402 1.00 88.44 111 PRO A O 1
ATOM 866 N N . SER A 1 112 ? 24.909 -1.911 -17.390 1.00 90.06 112 SER A N 1
ATOM 867 C CA . SER A 1 112 ? 24.743 -1.170 -16.131 1.00 90.06 112 SER A CA 1
ATOM 868 C C . SER A 1 112 ? 23.668 -1.770 -15.222 1.00 90.06 112 SER A C 1
ATOM 870 O O . SER A 1 112 ? 23.580 -1.397 -14.055 1.00 90.06 112 SER A O 1
ATOM 872 N N . GLY A 1 113 ? 22.807 -2.656 -15.743 1.00 91.75 113 GLY A N 1
ATOM 873 C CA . GLY A 1 113 ? 21.679 -3.207 -14.989 1.00 91.75 113 GLY A CA 1
ATOM 874 C C . GLY A 1 113 ? 20.594 -2.175 -14.650 1.00 91.75 113 GLY A C 1
ATOM 875 O O . GLY A 1 113 ? 19.674 -2.477 -13.888 1.00 91.75 113 GLY A O 1
ATOM 876 N N . SER A 1 114 ? 20.659 -0.968 -15.229 1.00 93.94 114 SER A N 1
ATOM 877 C CA . SER A 1 114 ? 19.741 0.142 -14.928 1.00 93.94 114 SER A CA 1
ATOM 878 C C . SER A 1 114 ? 18.267 -0.196 -15.156 1.00 93.94 114 SER A C 1
ATOM 880 O O . SER A 1 114 ? 17.404 0.360 -14.482 1.00 93.94 114 SER A O 1
ATOM 882 N N . PHE A 1 115 ? 17.958 -1.136 -16.055 1.00 95.06 115 PHE A N 1
ATOM 883 C CA . PHE A 1 115 ? 16.588 -1.592 -16.289 1.00 95.06 115 PHE A CA 1
ATOM 884 C C . PHE A 1 115 ? 15.942 -2.148 -15.013 1.00 95.06 115 PHE A C 1
ATOM 886 O O . PHE A 1 115 ? 14.836 -1.749 -14.655 1.00 95.06 115 PHE A O 1
ATOM 893 N N . VAL A 1 116 ? 16.644 -3.027 -14.290 1.00 94.25 116 VAL A N 1
ATOM 894 C CA . VAL A 1 116 ? 16.126 -3.649 -13.060 1.00 94.25 116 VAL A CA 1
ATOM 895 C C . VAL A 1 116 ? 15.937 -2.599 -11.969 1.00 94.25 116 VAL A C 1
ATOM 897 O O . VAL A 1 116 ? 14.914 -2.601 -11.285 1.00 94.25 116 VAL A O 1
ATOM 900 N N . VAL A 1 117 ? 16.883 -1.661 -11.855 1.00 93.56 117 VAL A N 1
ATOM 901 C CA . VAL A 1 117 ? 16.805 -0.550 -10.898 1.00 93.56 117 VAL A CA 1
ATOM 902 C C . VAL A 1 117 ? 15.565 0.304 -11.162 1.00 93.56 117 VAL A C 1
ATOM 904 O O . VAL A 1 117 ? 14.777 0.518 -10.244 1.00 93.56 117 VAL A O 1
ATOM 907 N N . VAL A 1 118 ? 15.326 0.717 -12.413 1.00 95.12 118 VAL A N 1
ATOM 908 C CA . VAL A 1 118 ? 14.143 1.523 -12.764 1.00 95.12 118 VAL A CA 1
ATOM 909 C C . VAL A 1 118 ? 12.843 0.753 -12.571 1.00 95.12 118 VAL A C 1
ATOM 911 O O . VAL A 1 118 ? 11.864 1.339 -12.114 1.00 95.12 118 VAL A O 1
ATOM 914 N N . MET A 1 119 ? 12.792 -0.546 -12.873 1.00 95.12 119 MET A N 1
ATOM 915 C CA . MET A 1 119 ? 11.590 -1.348 -12.613 1.00 95.12 119 MET A CA 1
ATOM 916 C C . MET A 1 119 ? 11.307 -1.482 -11.108 1.00 95.12 119 MET A C 1
ATOM 918 O O . MET A 1 119 ? 10.150 -1.401 -10.692 1.00 95.12 119 MET A O 1
ATOM 922 N N . ASN A 1 120 ? 12.343 -1.621 -10.276 1.00 92.75 120 ASN A N 1
ATOM 923 C CA . ASN A 1 120 ? 12.189 -1.647 -8.821 1.00 92.75 120 ASN A CA 1
ATOM 924 C C . ASN A 1 120 ? 11.764 -0.279 -8.260 1.00 92.75 120 ASN A C 1
ATOM 926 O O . ASN A 1 120 ? 10.839 -0.204 -7.454 1.00 92.75 120 ASN A O 1
ATOM 930 N N . ASP A 1 121 ? 12.368 0.812 -8.733 1.00 92.19 121 ASP A N 1
ATOM 931 C CA . ASP A 1 121 ? 11.953 2.172 -8.371 1.00 92.19 121 ASP A CA 1
ATOM 932 C C . ASP A 1 121 ? 10.524 2.463 -8.858 1.00 92.19 121 ASP A C 1
ATOM 934 O O . ASP A 1 121 ? 9.742 3.084 -8.142 1.00 92.19 121 ASP A O 1
ATOM 938 N N . THR A 1 122 ? 10.134 1.940 -10.023 1.00 94.62 122 THR A N 1
ATOM 939 C CA . THR A 1 122 ? 8.759 2.004 -10.538 1.00 94.62 122 THR A CA 1
ATOM 940 C C . THR A 1 122 ? 7.784 1.282 -9.621 1.00 94.62 122 THR A C 1
ATOM 942 O O . THR A 1 122 ? 6.747 1.847 -9.279 1.00 94.62 122 THR A O 1
ATOM 945 N N . ARG A 1 123 ? 8.116 0.063 -9.177 1.00 92.69 123 ARG A N 1
ATOM 946 C CA . ARG A 1 123 ? 7.323 -0.659 -8.176 1.00 92.69 123 ARG A CA 1
ATOM 947 C C . ARG A 1 123 ? 7.153 0.200 -6.927 1.00 92.69 123 ARG A C 1
ATOM 949 O O . ARG A 1 123 ? 6.021 0.412 -6.517 1.00 92.69 123 ARG A O 1
ATOM 956 N N . ASN A 1 124 ? 8.244 0.724 -6.372 1.00 86.50 124 ASN A N 1
ATOM 957 C CA . ASN A 1 124 ? 8.215 1.519 -5.142 1.00 86.50 124 ASN A CA 1
ATOM 958 C C . ASN A 1 124 ? 7.415 2.823 -5.293 1.00 86.50 124 ASN A C 1
ATOM 960 O O . ASN A 1 124 ? 6.698 3.230 -4.385 1.00 86.50 124 ASN A O 1
ATOM 964 N N . TYR A 1 125 ? 7.503 3.467 -6.453 1.00 88.81 125 TYR A N 1
ATOM 965 C CA . TYR A 1 125 ? 6.764 4.691 -6.753 1.00 88.81 125 TYR A CA 1
ATOM 966 C C . TYR A 1 125 ? 5.265 4.448 -6.944 1.00 88.81 125 TYR A C 1
ATOM 968 O O . TYR A 1 125 ? 4.441 5.270 -6.550 1.00 88.81 125 TYR A O 1
ATOM 976 N N . LEU A 1 126 ? 4.902 3.314 -7.548 1.00 90.69 126 LEU A N 1
ATOM 977 C CA . LEU A 1 126 ? 3.508 2.911 -7.730 1.00 90.69 126 LEU A CA 1
ATOM 978 C C . LEU A 1 126 ? 2.908 2.303 -6.459 1.00 90.69 126 LEU A C 1
ATOM 980 O O . LEU A 1 126 ? 1.688 2.343 -6.277 1.00 90.69 126 LEU A O 1
ATOM 984 N N . THR A 1 127 ? 3.731 1.754 -5.562 1.00 84.44 127 THR A N 1
ATOM 985 C CA . THR A 1 127 ? 3.2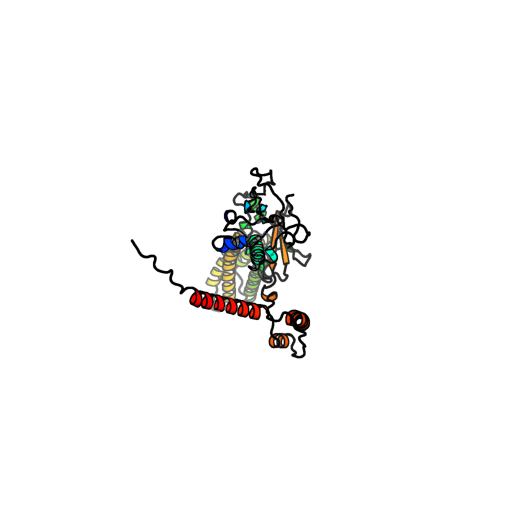64 1.333 -4.244 1.00 84.44 127 THR A CA 1
ATOM 986 C C . THR A 1 127 ? 2.915 2.565 -3.428 1.00 84.44 127 THR A C 1
ATOM 988 O O . THR A 1 127 ? 3.777 3.333 -3.011 1.00 84.44 127 THR A O 1
ATOM 991 N N . ARG A 1 128 ? 1.615 2.750 -3.200 1.00 68.69 128 ARG A N 1
ATOM 992 C CA . ARG A 1 128 ? 1.080 3.792 -2.326 1.00 68.69 128 ARG A CA 1
ATOM 993 C C . ARG A 1 128 ? 1.802 3.740 -0.965 1.00 68.69 128 ARG A C 1
ATOM 995 O O . ARG A 1 128 ? 1.944 2.630 -0.441 1.00 68.69 128 ARG A O 1
ATOM 1002 N N . PRO A 1 129 ? 2.194 4.890 -0.369 1.00 61.22 129 PRO A N 1
ATOM 1003 C CA . PRO A 1 129 ? 2.550 4.938 1.044 1.00 61.22 129 PRO A CA 1
ATOM 1004 C C . PRO A 1 129 ? 1.435 4.234 1.804 1.00 61.22 129 PRO A C 1
ATOM 1006 O O . PRO A 1 129 ? 0.263 4.606 1.668 1.00 61.22 129 PRO A O 1
ATOM 1009 N N . ARG A 1 130 ? 1.769 3.132 2.477 1.00 58.31 130 ARG A N 1
ATOM 1010 C CA . ARG A 1 130 ? 0.781 2.386 3.247 1.00 58.31 130 ARG A CA 1
ATOM 1011 C C . ARG A 1 130 ? 0.195 3.387 4.238 1.00 58.31 130 ARG A C 1
ATOM 1013 O O . ARG A 1 130 ? 0.946 3.984 4.998 1.00 58.31 130 ARG A O 1
ATOM 1020 N N . ASP A 1 131 ? -1.123 3.584 4.217 1.00 65.62 131 ASP A N 1
ATOM 1021 C CA . ASP A 1 131 ? -1.783 4.027 5.443 1.00 65.62 131 ASP A CA 1
ATOM 1022 C C . ASP A 1 131 ? -1.437 2.919 6.442 1.00 65.62 131 ASP A C 1
ATOM 1024 O O . ASP A 1 131 ? -1.959 1.810 6.314 1.00 65.62 131 ASP A O 1
ATOM 1028 N N . GLU A 1 132 ? -0.476 3.161 7.337 1.00 63.75 132 GLU A N 1
ATOM 1029 C CA . GLU A 1 132 ? 0.078 2.138 8.237 1.00 63.75 132 GLU A CA 1
ATOM 1030 C C . GLU A 1 132 ? -1.031 1.479 9.074 1.00 63.75 132 GLU A C 1
ATOM 1032 O O . GLU A 1 132 ? -0.953 0.301 9.400 1.00 63.75 132 GLU A O 1
ATOM 1037 N N . GLY A 1 133 ? -2.145 2.185 9.305 1.00 69.62 133 GLY A N 1
ATOM 1038 C CA . GLY A 1 133 ? -3.339 1.623 9.944 1.00 69.62 133 GLY A CA 1
ATOM 1039 C C . GLY A 1 133 ? -4.145 0.626 9.092 1.00 69.62 133 GLY A C 1
ATOM 1040 O O . GLY A 1 133 ? -4.871 -0.205 9.639 1.00 69.62 133 GLY A O 1
ATOM 1041 N N . LEU A 1 134 ? -4.039 0.659 7.757 1.00 84.44 134 LEU A N 1
ATOM 1042 C CA . LEU A 1 134 ? -4.823 -0.200 6.856 1.00 84.44 134 LEU A CA 1
ATOM 1043 C C . LEU A 1 134 ? -4.094 -1.488 6.454 1.00 84.44 134 LEU A C 1
ATOM 1045 O O . LEU A 1 134 ? -4.747 -2.466 6.087 1.00 84.44 134 LEU A O 1
ATOM 1049 N N . ALA A 1 135 ? -2.765 -1.529 6.540 1.00 85.88 135 ALA A N 1
ATOM 1050 C CA . ALA A 1 135 ? -1.965 -2.697 6.182 1.00 85.88 135 ALA A CA 1
ATOM 1051 C C . ALA A 1 135 ? -1.064 -3.112 7.347 1.00 85.88 135 ALA A C 1
ATOM 1053 O O . ALA A 1 135 ? -0.225 -2.333 7.773 1.00 85.88 135 ALA A O 1
ATOM 1054 N N . ALA A 1 136 ? -1.213 -4.349 7.813 1.00 89.75 136 ALA A N 1
ATOM 1055 C CA . ALA A 1 136 ? -0.499 -4.875 8.978 1.00 89.75 136 ALA A CA 1
ATOM 1056 C C . ALA A 1 136 ? -0.133 -6.358 8.758 1.00 89.75 136 ALA A C 1
ATOM 1058 O O . ALA A 1 136 ? -0.549 -6.951 7.754 1.00 89.75 136 ALA A O 1
ATOM 1059 N N . GLY A 1 137 ? 0.642 -6.959 9.657 1.00 89.38 137 GLY A N 1
ATOM 1060 C CA . GLY A 1 137 ? 0.920 -8.400 9.660 1.00 89.38 137 GLY A CA 1
ATOM 1061 C C . GLY A 1 137 ? -0.299 -9.235 10.075 1.00 89.38 137 GLY A C 1
ATOM 1062 O O . GLY A 1 137 ? -1.212 -8.741 10.742 1.00 89.38 137 GLY A O 1
ATOM 1063 N N . VAL A 1 138 ? -0.351 -10.513 9.691 1.00 92.44 138 VAL A N 1
ATOM 1064 C CA . VAL A 1 138 ? -1.308 -11.471 10.280 1.00 92.44 138 VAL A CA 1
ATOM 1065 C C . VAL A 1 138 ? -1.099 -11.521 11.797 1.00 92.44 138 VAL A C 1
ATOM 1067 O O . VAL A 1 138 ? 0.024 -11.489 12.285 1.00 92.44 138 VAL A O 1
ATOM 1070 N N . GLY A 1 139 ? -2.192 -11.560 12.558 1.00 89.19 139 GLY A N 1
ATOM 1071 C CA . GLY A 1 139 ? -2.182 -11.484 14.019 1.00 89.19 139 GLY A CA 1
ATOM 1072 C C . GLY A 1 139 ? -2.226 -10.061 14.579 1.00 89.19 139 GLY A C 1
ATOM 1073 O O . GLY A 1 139 ? -2.700 -9.882 15.703 1.00 89.19 139 GLY A O 1
ATOM 1074 N N . GLU A 1 140 ? -1.834 -9.043 13.806 1.00 89.25 140 GLU A N 1
ATOM 1075 C CA . GLU A 1 140 ? -1.891 -7.649 14.252 1.00 89.25 140 GLU A CA 1
ATOM 1076 C C . GLU A 1 140 ? -3.320 -7.091 14.191 1.00 89.25 140 GLU A C 1
ATOM 1078 O O . GLU A 1 140 ? -4.038 -7.296 13.201 1.00 89.25 140 GLU A O 1
ATOM 1083 N N . PRO A 1 141 ? -3.763 -6.350 15.223 1.00 88.19 141 PRO A N 1
ATOM 1084 C CA . PRO A 1 141 ? -5.138 -5.887 15.311 1.00 88.19 141 PRO A CA 1
ATOM 1085 C C . PRO A 1 141 ? -5.514 -4.997 14.119 1.00 88.19 141 PRO A C 1
ATOM 1087 O O . PRO A 1 141 ? -4.724 -4.185 13.642 1.00 88.19 141 PRO A O 1
ATOM 1090 N N . ILE A 1 142 ? -6.746 -5.132 13.628 1.00 88.38 142 ILE A N 1
ATOM 1091 C CA . ILE A 1 142 ? -7.353 -4.126 12.750 1.00 88.38 142 ILE A CA 1
ATOM 1092 C C . ILE A 1 142 ? -7.916 -3.039 13.643 1.00 88.38 142 ILE A C 1
ATOM 1094 O O . ILE A 1 142 ? -8.778 -3.322 14.471 1.00 88.38 142 ILE A O 1
ATOM 1098 N N . VAL A 1 143 ? -7.406 -1.825 13.477 1.00 86.75 143 VAL A N 1
ATOM 1099 C CA . VAL A 1 143 ? -7.851 -0.632 14.185 1.00 86.75 143 VAL A CA 1
ATOM 1100 C C . VAL A 1 143 ? -8.366 0.347 13.141 1.00 86.75 143 VAL A C 1
ATOM 1102 O O . VAL A 1 143 ? -7.660 0.678 12.191 1.00 86.75 143 VAL A O 1
ATOM 1105 N N . PHE A 1 144 ? -9.612 0.773 13.289 1.00 85.94 144 PHE A N 1
ATOM 1106 C CA . PHE A 1 144 ? -10.223 1.766 12.424 1.00 85.94 144 PHE A CA 1
ATOM 1107 C C . PHE A 1 144 ? -10.817 2.884 13.264 1.00 85.94 144 PHE A C 1
ATOM 1109 O O . PHE A 1 144 ? -11.794 2.682 13.985 1.00 85.94 144 PHE A O 1
ATOM 1116 N N . GLU A 1 145 ? -10.233 4.070 13.155 1.00 84.56 145 GLU A N 1
ATOM 1117 C CA . GLU A 1 145 ? -10.756 5.270 13.792 1.00 84.56 145 GLU A CA 1
ATOM 1118 C C . GLU A 1 145 ? -11.827 5.885 12.889 1.00 84.56 145 GLU A C 1
ATOM 1120 O O . GLU A 1 145 ? -11.535 6.416 11.818 1.00 84.56 145 GLU A O 1
ATOM 1125 N N . MET A 1 146 ? -13.094 5.805 13.309 1.00 78.94 146 MET A N 1
ATOM 1126 C CA . MET A 1 146 ? -14.216 6.330 12.516 1.00 78.94 146 MET A CA 1
ATOM 1127 C C . MET A 1 146 ? -14.101 7.837 12.249 1.00 78.94 146 MET A C 1
ATOM 1129 O O . MET A 1 146 ? -14.604 8.322 11.238 1.00 78.94 146 MET A O 1
ATOM 1133 N N . MET A 1 147 ? -13.478 8.587 13.162 1.00 69.56 147 MET A N 1
ATOM 1134 C CA . MET A 1 147 ? -13.456 10.050 13.111 1.00 69.56 147 MET A CA 1
ATOM 1135 C C . MET A 1 147 ? -12.470 10.619 12.089 1.00 69.56 147 MET A C 1
ATOM 1137 O O . MET A 1 147 ? -12.749 11.670 11.518 1.00 69.56 147 MET A O 1
ATOM 1141 N N . ASP A 1 148 ? -11.388 9.905 11.783 1.00 71.50 148 ASP A N 1
ATOM 1142 C CA . ASP A 1 148 ? -10.349 10.372 10.854 1.00 71.50 148 ASP A CA 1
ATOM 1143 C C . ASP A 1 148 ? -10.802 10.400 9.389 1.00 71.50 148 ASP A C 1
ATOM 1145 O O . ASP A 1 148 ? -10.158 11.013 8.534 1.00 71.50 148 ASP A O 1
ATOM 1149 N N . LYS A 1 149 ? -11.910 9.723 9.070 1.00 69.81 149 LYS A N 1
ATOM 1150 C CA . LYS A 1 149 ? -12.460 9.655 7.709 1.00 69.81 149 LYS A CA 1
ATOM 1151 C C . LYS A 1 149 ? -13.632 10.603 7.471 1.00 69.81 149 LYS A C 1
ATOM 1153 O O . LYS A 1 149 ? -14.023 10.785 6.319 1.00 69.81 149 LYS A O 1
ATOM 1158 N N . LEU A 1 150 ? -14.149 11.264 8.510 1.00 70.00 150 LEU A N 1
ATOM 1159 C CA . LEU A 1 150 ? -15.123 12.337 8.323 1.00 70.00 150 LEU A CA 1
ATOM 1160 C C . LEU A 1 150 ? -14.416 13.524 7.662 1.00 70.00 150 LEU A C 1
ATOM 1162 O O . LEU A 1 150 ? -13.475 14.070 8.242 1.00 70.00 150 LEU A O 1
ATOM 1166 N N . PRO A 1 151 ? -14.845 13.964 6.467 1.00 70.94 151 PRO A N 1
ATOM 1167 C CA . PRO A 1 151 ? -14.264 15.157 5.882 1.00 70.94 151 PRO A CA 1
ATOM 1168 C C . PRO A 1 151 ? -14.520 16.333 6.833 1.00 70.94 151 PRO A C 1
ATOM 1170 O O . PRO A 1 151 ? -15.556 16.396 7.498 1.00 70.94 151 PRO A O 1
ATOM 1173 N N . ALA A 1 152 ? -13.571 17.268 6.934 1.00 73.75 152 ALA A N 1
ATOM 1174 C CA . ALA A 1 152 ? -13.641 18.354 7.920 1.00 73.75 152 ALA A CA 1
ATOM 1175 C C . ALA A 1 152 ? -14.956 19.164 7.833 1.00 73.75 152 ALA A C 1
ATOM 1177 O O . ALA A 1 152 ? -15.450 19.679 8.837 1.00 73.75 152 ALA A O 1
ATOM 1178 N N . ASN A 1 153 ? -15.561 19.206 6.642 1.00 78.19 153 ASN A N 1
ATOM 1179 C CA . ASN A 1 153 ? -16.833 19.854 6.327 1.00 78.19 153 ASN A CA 1
ATOM 1180 C C . ASN A 1 153 ? -18.080 18.951 6.470 1.00 78.19 153 ASN A C 1
ATOM 1182 O O . ASN A 1 153 ? -19.161 19.358 6.049 1.00 78.19 153 ASN A O 1
ATOM 1186 N N . ALA A 1 154 ? -17.968 17.747 7.039 1.00 78.62 154 ALA A N 1
ATOM 1187 C CA . ALA A 1 154 ? -19.114 16.869 7.261 1.00 78.62 154 ALA A CA 1
ATOM 1188 C C . ALA A 1 154 ? -20.155 17.549 8.160 1.00 78.62 154 ALA A C 1
ATOM 1190 O O . ALA A 1 154 ? -19.817 18.040 9.245 1.00 78.62 154 ALA A O 1
ATOM 1191 N N . SER A 1 155 ? -21.419 17.537 7.729 1.00 83.50 155 SER A N 1
ATOM 1192 C CA . SER A 1 155 ? -22.528 18.119 8.490 1.00 83.50 155 SER A CA 1
ATOM 1193 C C . SER A 1 155 ? -22.731 17.399 9.826 1.00 83.50 155 SER A C 1
ATOM 1195 O O . SER A 1 155 ? -22.381 16.227 9.978 1.00 83.50 155 SER A O 1
ATOM 1197 N N . GLU A 1 156 ? -23.340 18.064 10.810 1.00 77.06 156 GLU A N 1
ATOM 1198 C CA . GLU A 1 156 ? -23.624 17.437 12.109 1.00 77.06 156 GLU A CA 1
ATOM 1199 C C . GLU A 1 156 ? -24.508 16.186 11.962 1.00 77.06 156 GLU A C 1
ATOM 1201 O O . GLU A 1 156 ? -24.313 15.198 12.670 1.00 77.06 156 GLU A O 1
ATOM 1206 N N . ALA A 1 157 ? -25.417 16.181 10.982 1.00 77.50 157 ALA A N 1
ATOM 1207 C 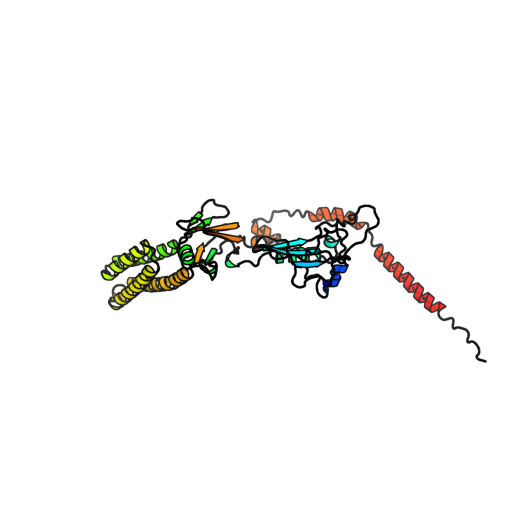CA . ALA A 1 157 ? -26.218 15.014 10.635 1.00 77.50 157 ALA A CA 1
ATOM 1208 C C . ALA A 1 157 ? -25.359 13.859 10.088 1.00 77.50 157 ALA A C 1
ATOM 1210 O O . ALA A 1 157 ? -25.530 12.729 10.534 1.00 77.50 157 ALA A O 1
ATOM 1211 N N . GLN A 1 158 ? -24.410 14.123 9.180 1.00 75.31 158 GLN A N 1
ATOM 1212 C CA . GLN A 1 158 ? -23.474 13.104 8.675 1.00 75.31 158 GLN A CA 1
ATOM 1213 C C . GLN A 1 158 ? -22.577 12.558 9.782 1.00 75.31 158 GLN A C 1
ATOM 1215 O O . GLN A 1 158 ? -22.400 11.345 9.878 1.00 75.31 158 GLN A O 1
ATOM 1220 N N . ARG A 1 159 ? -22.076 13.442 10.655 1.00 76.31 159 ARG A N 1
ATOM 1221 C CA . ARG A 1 159 ? -21.331 13.044 11.850 1.00 76.31 159 ARG A CA 1
ATOM 1222 C C . ARG A 1 159 ? -22.195 12.097 12.671 1.00 76.31 159 ARG A C 1
ATOM 1224 O O . ARG A 1 159 ? -21.818 10.940 12.790 1.00 76.31 159 ARG A O 1
ATOM 1231 N N . ARG A 1 160 ? -23.385 12.528 13.126 1.00 71.06 160 ARG A N 1
ATOM 1232 C CA . ARG A 1 160 ? -24.346 11.713 13.905 1.00 71.06 160 ARG A CA 1
ATOM 1233 C C . ARG A 1 160 ? -24.707 10.382 13.241 1.00 71.06 160 ARG A C 1
ATOM 1235 O O . ARG A 1 160 ? -24.813 9.388 13.949 1.00 71.06 160 ARG A O 1
ATOM 1242 N N . ARG A 1 161 ? -24.850 10.334 11.915 1.00 73.25 161 ARG A N 1
ATOM 1243 C CA . ARG A 1 161 ? -25.088 9.086 11.170 1.00 73.25 161 ARG A CA 1
ATOM 1244 C C . ARG A 1 161 ? -23.921 8.119 11.319 1.00 73.25 161 ARG A C 1
ATOM 1246 O O . ARG A 1 161 ? -24.124 7.020 11.832 1.00 73.25 161 ARG A O 1
ATOM 1253 N N . MET A 1 162 ? -22.699 8.562 11.009 1.00 70.69 162 MET A N 1
ATOM 1254 C CA . MET A 1 162 ? -21.486 7.776 11.265 1.00 70.69 162 MET A CA 1
ATOM 1255 C C . MET A 1 162 ? -21.350 7.394 12.743 1.00 70.69 162 MET A C 1
ATOM 1257 O O . MET A 1 162 ? -20.887 6.301 13.047 1.00 70.69 162 MET A O 1
ATOM 1261 N N . LEU A 1 163 ? -21.836 8.231 13.672 1.00 66.38 163 LEU A N 1
ATOM 1262 C CA . LEU A 1 163 ? -21.810 7.915 15.102 1.00 66.38 163 LEU A CA 1
ATOM 1263 C C . LEU A 1 163 ? -22.668 6.704 15.493 1.00 66.38 163 LEU A C 1
ATOM 1265 O O . LEU A 1 163 ? -22.429 6.124 16.553 1.00 66.38 163 LEU A O 1
ATOM 1269 N N . THR A 1 164 ? -23.673 6.382 14.685 1.00 67.56 164 THR A N 1
ATOM 1270 C CA . THR A 1 164 ? -24.631 5.291 14.913 1.00 67.56 164 THR A CA 1
ATOM 1271 C C . THR A 1 164 ? -24.447 4.133 13.938 1.00 67.56 164 THR A C 1
ATOM 1273 O O . THR A 1 164 ? -25.163 3.136 14.036 1.00 67.56 164 THR A O 1
ATOM 1276 N N . ALA A 1 165 ? -23.495 4.257 13.010 1.00 70.88 165 ALA A N 1
ATOM 1277 C CA . ALA A 1 165 ? -23.221 3.236 12.020 1.00 70.88 165 ALA A CA 1
ATOM 1278 C C . ALA A 1 165 ? -22.756 1.948 12.708 1.00 70.88 165 ALA A C 1
ATOM 1280 O O . ALA A 1 165 ? -21.917 1.955 13.612 1.00 70.88 165 ALA A O 1
ATOM 1281 N N . SER A 1 166 ? -23.317 0.829 12.266 1.00 74.94 166 SER A N 1
ATOM 1282 C CA . SER A 1 166 ? -22.812 -0.492 12.631 1.00 74.94 166 SER A CA 1
ATOM 1283 C C . SER A 1 166 ? -21.739 -0.899 11.631 1.00 74.94 166 SER A C 1
ATOM 1285 O O . SER A 1 166 ? -21.772 -0.478 10.479 1.00 74.94 166 SER A O 1
ATOM 1287 N N . ALA A 1 167 ? -20.782 -1.716 12.048 1.00 82.62 167 ALA A N 1
ATOM 1288 C CA . ALA A 1 167 ? -19.714 -2.156 11.166 1.00 82.62 167 ALA A CA 1
ATOM 1289 C C . ALA A 1 167 ? -19.736 -3.672 11.008 1.00 82.62 167 ALA A C 1
ATOM 1291 O O . ALA A 1 167 ? -19.859 -4.413 11.988 1.00 82.62 167 ALA A O 1
ATOM 1292 N N . ARG A 1 168 ? -19.605 -4.140 9.768 1.00 84.50 168 ARG A N 1
ATOM 1293 C CA . ARG A 1 168 ? -19.429 -5.559 9.451 1.00 84.50 168 ARG A CA 1
ATOM 1294 C C . ARG A 1 168 ? -18.059 -5.766 8.843 1.00 84.50 168 ARG A C 1
ATOM 1296 O O . ARG A 1 168 ? -17.710 -5.095 7.881 1.00 84.50 168 ARG A O 1
ATOM 1303 N N . LEU A 1 169 ? -17.311 -6.713 9.391 1.00 85.56 169 LEU A N 1
ATOM 1304 C CA . LEU A 1 169 ? -16.035 -7.141 8.842 1.00 85.56 169 LEU A CA 1
ATOM 1305 C C . LEU A 1 169 ? -16.224 -8.479 8.126 1.00 85.56 169 LEU A C 1
ATOM 1307 O O . LEU A 1 169 ? -16.636 -9.459 8.749 1.00 85.56 169 LEU A O 1
ATOM 1311 N N . LYS A 1 170 ? -15.936 -8.514 6.826 1.00 88.75 170 LYS A N 1
ATOM 1312 C CA . LYS A 1 170 ? -15.905 -9.726 6.003 1.00 88.75 170 LYS A CA 1
ATOM 1313 C C . LYS A 1 170 ? -14.472 -10.239 5.894 1.00 88.75 170 LYS A C 1
ATOM 1315 O O . LYS A 1 170 ? -13.544 -9.465 5.647 1.00 88.75 170 LYS A O 1
ATOM 1320 N N . PHE A 1 171 ? -14.318 -11.547 6.061 1.00 88.06 171 PHE A N 1
ATOM 1321 C CA . PHE A 1 171 ? -13.029 -12.233 6.051 1.00 88.06 171 PHE A CA 1
ATOM 1322 C C . PHE A 1 171 ? -12.623 -12.645 4.632 1.00 88.06 171 PHE A C 1
ATOM 1324 O O . PHE A 1 171 ? -13.491 -12.962 3.818 1.00 88.06 171 PHE A O 1
ATOM 1331 N N . PRO A 1 172 ? -11.315 -12.715 4.333 1.00 80.44 172 PRO A N 1
ATOM 1332 C CA . PRO A 1 172 ? -10.830 -13.065 2.999 1.00 80.44 172 PRO A CA 1
ATOM 1333 C C . PRO A 1 172 ? -11.216 -14.486 2.560 1.00 80.44 172 PRO A C 1
ATOM 1335 O O . PRO A 1 172 ? -11.466 -14.714 1.380 1.00 80.44 172 PRO A O 1
ATOM 1338 N N . LYS A 1 173 ? -11.279 -15.442 3.497 1.00 84.50 173 LYS A N 1
ATOM 1339 C CA . LYS A 1 173 ? -11.538 -16.867 3.206 1.00 84.50 173 LYS A CA 1
ATOM 1340 C C . LYS A 1 173 ? -12.865 -17.392 3.753 1.00 84.50 173 LYS A C 1
ATOM 1342 O O . LYS A 1 173 ? -13.176 -18.562 3.556 1.00 84.50 173 LYS A O 1
ATOM 1347 N N . SER A 1 174 ? -13.646 -16.558 4.440 1.00 78.56 174 SER A N 1
ATOM 1348 C CA . SER A 1 174 ? -14.908 -16.979 5.050 1.00 78.56 174 SER A CA 1
ATOM 1349 C C . SER A 1 174 ? -16.059 -16.094 4.578 1.00 78.56 174 SER A C 1
ATOM 1351 O O . SER A 1 174 ? -15.925 -14.869 4.582 1.00 78.56 174 SER A O 1
ATOM 1353 N N . PRO A 1 175 ? -17.210 -16.681 4.199 1.00 79.00 175 PRO A N 1
ATOM 1354 C CA . PRO A 1 175 ? -18.414 -15.910 3.905 1.00 79.00 175 PRO A CA 1
ATOM 1355 C C . PRO A 1 175 ? -19.000 -15.253 5.162 1.00 79.00 175 PRO A C 1
ATOM 1357 O O . PRO A 1 175 ? -19.877 -14.398 5.050 1.00 79.00 175 PRO A O 1
ATOM 1360 N N . ASN A 1 176 ? -18.529 -15.639 6.352 1.00 76.94 176 ASN A N 1
ATOM 1361 C CA . ASN A 1 176 ? -19.012 -15.082 7.601 1.00 76.94 176 ASN A CA 1
ATOM 1362 C C . ASN A 1 176 ? -18.635 -13.603 7.702 1.00 76.94 176 ASN A C 1
ATOM 1364 O O . ASN A 1 176 ? -17.551 -13.179 7.307 1.00 76.94 176 ASN A O 1
ATOM 1368 N N . THR A 1 177 ? -19.531 -12.813 8.278 1.00 75.12 177 THR A N 1
ATOM 1369 C CA . THR A 1 177 ? -19.250 -11.433 8.667 1.00 75.12 177 THR A CA 1
ATOM 1370 C C . THR A 1 177 ? -19.327 -11.331 10.175 1.00 75.12 177 THR A C 1
ATOM 1372 O O . THR A 1 177 ? -20.325 -11.753 10.760 1.00 75.12 177 THR A O 1
ATOM 1375 N N . VAL A 1 178 ? -18.315 -10.745 10.805 1.00 76.44 178 VAL A N 1
ATOM 1376 C CA . VAL A 1 178 ? -18.373 -10.428 12.233 1.00 76.44 178 VAL A CA 1
ATOM 1377 C C . VAL A 1 178 ? -18.851 -8.991 12.369 1.00 76.44 178 VAL A C 1
ATOM 1379 O O . VAL A 1 178 ? -18.272 -8.071 11.788 1.00 76.44 178 VAL A O 1
ATOM 1382 N N . ALA A 1 179 ? -19.935 -8.798 13.119 1.00 70.12 179 ALA A N 1
ATOM 1383 C CA . ALA A 1 179 ? -20.327 -7.468 13.547 1.00 70.12 179 ALA A CA 1
ATOM 1384 C C . ALA A 1 179 ? -19.258 -6.960 14.520 1.00 70.12 179 ALA A C 1
ATOM 1386 O O . ALA A 1 179 ? -19.072 -7.527 15.598 1.00 70.12 179 ALA A O 1
ATOM 1387 N N . LEU A 1 180 ? -18.548 -5.902 14.137 1.00 66.44 180 LEU A N 1
ATOM 1388 C CA . LEU A 1 180 ? -17.665 -5.186 15.047 1.00 66.44 180 LEU A CA 1
ATOM 1389 C C . LEU A 1 180 ? -18.545 -4.255 15.878 1.00 66.44 180 LEU A C 1
ATOM 1391 O O . LEU A 1 180 ? -18.590 -3.049 15.659 1.00 66.44 180 LEU A O 1
ATOM 1395 N N . GLU A 1 181 ? -19.336 -4.831 16.783 1.00 58.84 181 GLU A N 1
ATOM 1396 C CA . GLU A 1 181 ? -20.052 -4.019 17.755 1.00 58.84 181 GLU A CA 1
ATOM 1397 C C . GLU A 1 181 ? -19.093 -3.634 18.895 1.00 58.84 181 GLU A C 1
ATOM 1399 O O . GLU A 1 181 ? -18.342 -4.480 19.389 1.00 58.84 181 GLU A O 1
ATOM 1404 N N . PRO A 1 182 ? -19.189 -2.399 19.420 1.00 56.44 182 PRO A N 1
ATOM 1405 C CA . PRO A 1 182 ? -18.559 -2.014 20.686 1.00 56.44 182 PRO A CA 1
ATOM 1406 C C . PRO A 1 182 ? -18.901 -2.959 21.862 1.00 56.44 182 PRO A C 1
ATOM 1408 O O . PRO A 1 182 ? -18.228 -2.941 22.894 1.00 56.44 182 PRO A O 1
ATOM 1411 N N . ARG A 1 183 ? -19.943 -3.796 21.700 1.00 52.16 183 ARG A N 1
ATOM 1412 C CA . ARG A 1 183 ? -20.537 -4.730 22.671 1.00 52.16 183 ARG A CA 1
ATOM 1413 C C . ARG A 1 183 ? -19.541 -5.538 23.493 1.00 52.16 183 ARG A C 1
ATOM 1415 O O . ARG A 1 183 ? -19.761 -5.680 24.690 1.00 52.16 183 ARG A O 1
ATOM 1422 N N . HIS A 1 184 ? -18.452 -6.033 22.903 1.00 53.97 184 HIS A N 1
ATOM 1423 C CA . HIS A 1 184 ? -17.579 -6.971 23.618 1.00 53.97 184 HIS A CA 1
ATOM 1424 C C . HIS A 1 184 ? -16.884 -6.330 24.838 1.00 53.97 184 HIS A C 1
ATOM 1426 O O . HIS A 1 184 ? -16.604 -7.014 25.824 1.00 53.97 184 HIS A O 1
ATOM 1432 N N . ARG A 1 185 ? -16.635 -5.011 24.825 1.00 58.09 185 ARG A N 1
ATOM 1433 C CA . ARG A 1 185 ? -16.121 -4.310 26.017 1.00 58.09 185 ARG A CA 1
ATOM 1434 C C . ARG A 1 185 ? -17.213 -4.080 27.061 1.00 58.09 185 ARG A C 1
ATOM 1436 O O . ARG A 1 185 ? -16.959 -4.272 28.248 1.00 58.09 185 ARG A O 1
ATOM 1443 N N . PHE A 1 186 ? -18.431 -3.759 26.625 1.00 60.38 186 PHE A N 1
ATOM 1444 C CA . PHE A 1 186 ? -19.582 -3.561 27.512 1.00 60.38 186 PHE A CA 1
ATOM 1445 C C . PHE A 1 186 ? -19.959 -4.828 28.274 1.00 60.38 186 PHE A C 1
ATOM 1447 O O . PHE A 1 186 ? -20.172 -4.776 29.481 1.00 60.38 186 PHE A O 1
ATOM 1454 N N . GLU A 1 187 ? -19.989 -5.971 27.595 1.00 66.94 187 GLU A N 1
ATOM 1455 C CA . GLU A 1 187 ? -20.306 -7.257 28.218 1.00 66.94 187 GLU A CA 1
ATOM 1456 C C . GLU A 1 187 ? -19.238 -7.669 29.236 1.00 66.94 187 GLU A C 1
ATOM 1458 O O . GLU A 1 187 ? -19.576 -8.128 30.327 1.00 66.94 187 GLU A O 1
ATOM 1463 N N . ASN A 1 188 ? -17.959 -7.404 28.945 1.00 67.56 188 ASN A N 1
ATOM 1464 C CA . ASN A 1 188 ? -16.869 -7.640 29.890 1.00 67.56 188 ASN A CA 1
ATOM 1465 C C . ASN A 1 188 ? -17.002 -6.770 31.150 1.00 67.56 188 ASN A C 1
ATOM 1467 O O . ASN A 1 188 ? -16.904 -7.299 32.257 1.00 67.56 188 ASN A O 1
ATOM 1471 N N . ILE A 1 189 ? -17.275 -5.468 31.012 1.00 67.00 189 ILE A N 1
ATOM 1472 C CA . ILE A 1 189 ? -17.481 -4.569 32.162 1.00 67.00 189 ILE A CA 1
ATOM 1473 C C . ILE A 1 189 ? -18.708 -5.008 32.964 1.00 67.00 189 ILE A C 1
ATOM 1475 O O . ILE A 1 189 ? -18.608 -5.209 34.172 1.00 67.00 189 ILE A O 1
ATOM 1479 N N . ALA A 1 190 ? -19.841 -5.242 32.298 1.00 69.50 190 ALA A N 1
ATOM 1480 C CA . ALA A 1 190 ? -21.067 -5.689 32.949 1.00 69.50 190 ALA A CA 1
ATOM 1481 C C . ALA A 1 190 ? -20.890 -7.042 33.665 1.00 69.50 190 ALA A C 1
ATOM 1483 O O . ALA A 1 190 ? -21.452 -7.244 34.738 1.00 69.50 190 ALA A O 1
ATOM 1484 N N . SER A 1 191 ? -20.106 -7.972 33.105 1.00 73.94 191 SER A N 1
ATOM 1485 C CA . SER A 1 191 ? -19.810 -9.261 33.747 1.00 73.94 191 SER A CA 1
ATOM 1486 C C . SER A 1 191 ? -18.950 -9.105 35.006 1.00 73.94 191 SER A C 1
ATOM 1488 O O . SER A 1 191 ? -19.260 -9.711 36.029 1.00 73.94 191 SER A O 1
ATOM 1490 N N . ARG A 1 192 ? -17.923 -8.242 34.972 1.00 71.31 192 ARG A N 1
ATOM 1491 C CA . ARG A 1 192 ? -17.060 -7.961 36.130 1.00 71.31 192 ARG A CA 1
ATOM 1492 C C . ARG A 1 192 ? -17.826 -7.275 37.248 1.00 71.31 192 ARG A C 1
ATOM 1494 O O . ARG A 1 192 ? -17.682 -7.653 38.406 1.00 71.31 192 ARG A O 1
ATOM 1501 N N . VAL A 1 193 ? -18.666 -6.302 36.897 1.00 69.94 193 VAL A N 1
ATOM 1502 C CA . VAL A 1 193 ? -19.545 -5.639 37.860 1.00 69.94 193 VAL A CA 1
ATOM 1503 C C . VAL A 1 193 ? -20.468 -6.676 38.519 1.00 69.94 193 VAL A C 1
ATOM 1505 O O . VAL A 1 193 ? -20.508 -6.748 39.745 1.00 69.94 193 VAL A O 1
ATOM 1508 N N . ARG A 1 194 ? -21.113 -7.557 37.736 1.00 75.62 194 ARG A N 1
ATOM 1509 C CA . ARG A 1 194 ? -21.939 -8.661 38.264 1.00 75.62 194 ARG A CA 1
ATOM 1510 C C . ARG A 1 194 ? -21.169 -9.615 39.186 1.00 75.62 194 ARG A C 1
ATOM 1512 O O . ARG A 1 194 ? -21.668 -9.968 40.250 1.00 75.62 194 ARG A O 1
ATOM 1519 N N . GLN A 1 195 ? -19.945 -9.997 38.824 1.00 76.12 195 GLN A N 1
ATOM 1520 C CA . GLN A 1 195 ? -19.110 -10.899 39.626 1.00 76.12 195 GLN A CA 1
ATOM 1521 C C . GLN A 1 195 ? -18.762 -10.319 41.005 1.00 76.12 195 GLN A C 1
ATOM 1523 O O . GLN A 1 195 ? -18.716 -11.051 41.997 1.00 76.12 195 GLN A O 1
ATOM 1528 N N . VAL A 1 196 ? -18.531 -9.009 41.085 1.00 68.00 196 VAL A N 1
ATOM 1529 C CA . VAL A 1 196 ? -18.192 -8.348 42.350 1.00 68.00 196 VAL A CA 1
ATOM 1530 C C . VAL A 1 196 ? -19.414 -8.209 43.244 1.00 68.00 196 VAL A C 1
ATOM 1532 O O . VAL A 1 196 ? -19.302 -8.453 44.439 1.00 68.00 196 VAL A O 1
ATOM 1535 N N . ILE A 1 197 ? -20.590 -7.924 42.683 1.00 68.69 197 ILE A N 1
ATOM 1536 C CA . ILE A 1 197 ? -21.847 -7.927 43.449 1.00 68.69 197 ILE A CA 1
ATOM 1537 C C . ILE A 1 197 ? -22.091 -9.291 44.065 1.00 68.69 197 ILE A C 1
ATOM 1539 O O . ILE A 1 197 ? -22.382 -9.380 45.253 1.00 68.69 197 ILE A O 1
ATOM 1543 N N . GLU A 1 198 ? -21.932 -10.359 43.283 1.00 77.06 198 GLU A N 1
ATOM 1544 C CA . GLU A 1 198 ? -22.104 -11.706 43.817 1.00 77.06 198 GLU A CA 1
ATOM 1545 C C . GLU A 1 198 ? -21.057 -12.044 44.880 1.00 77.06 198 GLU A C 1
ATOM 1547 O O . GLU A 1 198 ? -21.357 -12.731 45.852 1.00 77.06 198 GLU A O 1
ATOM 1552 N N . SER A 1 199 ? -19.846 -11.499 44.763 1.00 73.56 199 SER A N 1
ATOM 1553 C CA . SER A 1 199 ? -18.835 -11.608 45.821 1.00 73.56 199 SER A CA 1
ATOM 1554 C C . SER A 1 199 ? -19.238 -10.855 47.097 1.00 73.56 199 SER A C 1
ATOM 1556 O O . SER A 1 199 ? -19.027 -11.374 48.190 1.00 73.56 199 SER A O 1
ATOM 1558 N N . ILE A 1 200 ? -19.848 -9.669 46.973 1.00 67.88 200 ILE A N 1
ATOM 1559 C CA . ILE A 1 200 ? -20.355 -8.881 48.110 1.00 67.88 200 ILE A CA 1
ATOM 1560 C C . ILE A 1 200 ? -21.529 -9.605 48.778 1.00 67.88 200 ILE A C 1
ATOM 1562 O O . ILE A 1 200 ? -21.518 -9.781 49.993 1.00 67.88 200 ILE A O 1
ATOM 1566 N N . ARG A 1 201 ? -22.494 -10.103 47.992 1.00 74.56 201 ARG A N 1
ATOM 1567 C CA . ARG A 1 201 ? -23.654 -10.861 48.493 1.00 74.56 201 ARG A CA 1
ATOM 1568 C C . ARG A 1 201 ? -23.237 -12.125 49.241 1.00 74.56 201 ARG A C 1
ATOM 1570 O O . ARG A 1 201 ? -23.765 -12.395 50.314 1.00 74.56 201 ARG A O 1
ATOM 1577 N N . LYS A 1 202 ? -22.265 -12.876 48.712 1.00 76.50 202 LYS A N 1
ATOM 1578 C CA . LYS A 1 202 ? -21.730 -14.087 49.362 1.00 76.50 202 LYS A CA 1
ATOM 1579 C C . LYS A 1 202 ? -21.017 -13.820 50.683 1.00 76.50 202 LYS A C 1
ATOM 1581 O O . LYS A 1 202 ? -20.912 -14.734 51.490 1.00 76.50 202 LYS A O 1
ATOM 1586 N N . ALA A 1 203 ? -20.518 -12.607 50.900 1.00 71.00 203 ALA A N 1
ATOM 1587 C CA . ALA A 1 203 ? -19.860 -12.233 52.145 1.00 71.00 203 ALA A CA 1
ATOM 1588 C C . ALA A 1 203 ? -20.847 -11.841 53.261 1.00 71.00 203 ALA A C 1
ATOM 1590 O O . ALA A 1 203 ? -20.402 -11.345 54.290 1.00 71.00 203 ALA A O 1
ATOM 1591 N N . GLU A 1 204 ? -22.163 -11.999 53.043 1.00 68.00 204 GLU A N 1
ATOM 1592 C CA . GLU A 1 204 ? -23.251 -11.591 53.956 1.00 68.00 204 GLU A CA 1
ATOM 1593 C C . GLU A 1 204 ? -23.234 -10.106 54.355 1.00 68.00 204 GLU A C 1
ATOM 1595 O O . GLU A 1 204 ? -24.015 -9.649 55.189 1.00 68.00 204 GLU A O 1
ATOM 1600 N N . LEU A 1 205 ? -22.399 -9.309 53.695 1.00 68.38 205 LEU A N 1
ATOM 1601 C CA . LEU A 1 205 ? -22.439 -7.865 53.776 1.00 68.38 205 LEU A CA 1
ATOM 1602 C C . LEU A 1 205 ? -23.652 -7.429 52.965 1.00 68.38 205 LEU A C 1
ATOM 1604 O O . LEU A 1 205 ? -23.629 -7.51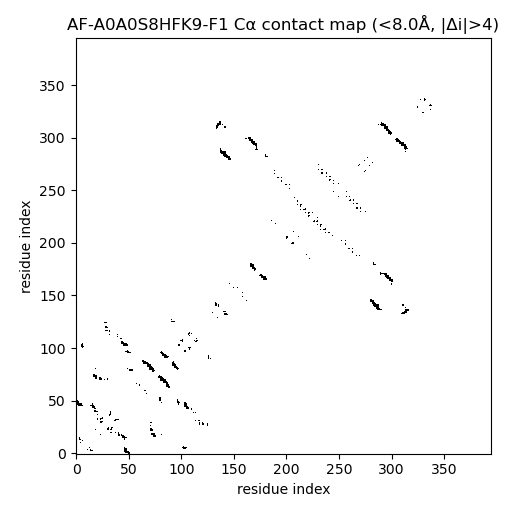5 51.739 1.00 68.38 205 LEU A O 1
ATOM 1608 N N . GLN A 1 206 ? -24.720 -6.985 53.631 1.00 65.50 206 GLN A N 1
ATOM 1609 C CA . GLN A 1 206 ? -25.827 -6.349 52.924 1.00 65.50 206 GLN A CA 1
ATOM 1610 C C . GLN A 1 206 ? -25.263 -5.130 52.180 1.00 65.50 206 GLN A C 1
ATOM 1612 O O . GLN A 1 206 ? -24.833 -4.175 52.839 1.00 65.50 206 GLN A O 1
ATOM 1617 N N . PRO A 1 207 ? -25.209 -5.142 50.831 1.00 67.12 207 PRO A N 1
ATOM 1618 C CA . PRO A 1 207 ? -24.803 -3.951 50.115 1.00 67.12 207 PRO A CA 1
ATOM 1619 C C . PRO A 1 207 ? -25.805 -2.838 50.449 1.00 67.12 207 PRO A C 1
ATOM 1621 O O . PRO A 1 207 ? -26.991 -3.117 50.661 1.00 67.12 207 PRO A O 1
ATOM 1624 N N . PRO A 1 208 ? -25.370 -1.569 50.496 1.00 72.38 208 PRO A N 1
ATOM 1625 C CA . PRO A 1 208 ? -26.307 -0.471 50.644 1.00 72.38 208 PRO A CA 1
ATOM 1626 C C . PRO A 1 208 ? -27.366 -0.582 49.545 1.00 72.38 208 PRO A C 1
ATOM 1628 O O . PRO A 1 208 ? -27.019 -0.763 48.380 1.00 72.38 208 PRO A O 1
ATOM 1631 N N . ARG A 1 209 ? -28.649 -0.429 49.890 1.00 79.00 209 ARG A N 1
ATOM 1632 C CA . ARG A 1 209 ? -29.770 -0.438 48.927 1.00 79.00 209 ARG A CA 1
ATOM 1633 C C . ARG A 1 209 ? -29.507 0.461 47.710 1.00 79.00 209 ARG A C 1
ATOM 1635 O O . ARG A 1 209 ? -29.835 0.114 46.581 1.00 79.00 209 ARG A O 1
ATOM 1642 N N . LYS A 1 210 ? -28.833 1.585 47.956 1.00 79.19 210 LYS A N 1
ATOM 1643 C CA . LYS A 1 210 ? -28.380 2.541 46.947 1.00 79.19 210 LYS A CA 1
ATOM 1644 C C . LYS A 1 210 ? -27.464 1.900 45.894 1.00 79.19 210 LYS A C 1
ATOM 1646 O O . LYS A 1 210 ? -27.611 2.202 44.718 1.00 79.19 210 LYS A O 1
ATOM 1651 N N . LEU A 1 211 ? -26.576 0.979 46.280 1.00 75.44 211 LEU A N 1
ATOM 1652 C CA . LEU A 1 211 ? -25.666 0.283 45.364 1.00 75.44 211 LEU A CA 1
ATOM 1653 C C . LEU A 1 211 ? -26.435 -0.588 44.361 1.00 75.44 211 LEU A C 1
ATOM 1655 O O . LEU A 1 211 ? -26.147 -0.505 43.172 1.00 75.44 211 LEU A O 1
ATOM 1659 N N . ASP A 1 212 ? -27.433 -1.355 44.817 1.00 76.44 212 ASP A N 1
ATOM 1660 C CA . ASP A 1 212 ? -28.295 -2.178 43.950 1.00 76.44 212 ASP A CA 1
ATOM 1661 C C . ASP A 1 212 ? -29.121 -1.309 42.980 1.00 76.44 212 ASP A C 1
ATOM 1663 O O . ASP A 1 212 ? -29.221 -1.624 41.792 1.00 76.44 212 ASP A O 1
ATOM 1667 N N . GLU A 1 213 ? -29.660 -0.177 43.446 1.00 84.19 213 GLU A N 1
ATOM 1668 C CA . GLU A 1 213 ? -30.408 0.775 42.607 1.00 84.19 213 GLU A CA 1
ATOM 1669 C C . GLU A 1 213 ? -29.522 1.399 41.516 1.00 84.19 213 GLU A C 1
ATOM 1671 O O . GLU A 1 213 ? -29.901 1.460 40.343 1.00 84.19 213 GLU A O 1
ATOM 1676 N N . MET A 1 214 ? -28.304 1.814 41.874 1.00 80.00 214 MET A N 1
ATOM 1677 C CA . MET A 1 214 ? -27.324 2.350 40.923 1.00 80.00 214 MET A CA 1
ATOM 1678 C C . MET A 1 214 ? -26.897 1.320 39.881 1.00 80.00 214 MET A C 1
ATOM 1680 O O . MET A 1 214 ? -26.594 1.661 38.735 1.00 80.00 214 MET A O 1
ATOM 1684 N N . LEU A 1 215 ? -26.897 0.058 40.279 1.00 72.62 215 LEU A N 1
ATOM 1685 C CA . LEU A 1 215 ? -26.566 -1.062 39.430 1.00 72.62 215 LEU A CA 1
ATOM 1686 C C . LEU A 1 215 ? -27.647 -1.381 38.417 1.00 72.62 215 LEU A C 1
ATOM 1688 O O . LEU A 1 215 ? -27.348 -1.473 37.229 1.00 72.62 215 LEU A O 1
ATOM 1692 N N . GLN A 1 216 ? -28.898 -1.458 38.860 1.00 82.75 216 GLN A N 1
ATOM 1693 C CA . GLN A 1 216 ? -30.034 -1.589 37.954 1.00 82.75 216 GLN A CA 1
ATOM 1694 C C . GLN A 1 216 ? -30.105 -0.407 36.986 1.00 82.75 216 GLN A C 1
ATOM 1696 O O . GLN A 1 216 ? -30.379 -0.588 35.797 1.00 82.75 216 GLN A O 1
ATOM 1701 N N . LEU A 1 217 ? -29.795 0.805 37.462 1.00 84.12 217 LEU A N 1
ATOM 1702 C CA . LEU A 1 217 ? -29.683 1.971 36.597 1.00 84.12 217 LEU A CA 1
ATOM 1703 C C . LEU A 1 217 ? -28.580 1.762 35.556 1.00 84.12 217 LEU A C 1
ATOM 1705 O O . LEU A 1 217 ? -28.868 1.883 34.368 1.00 84.12 217 LEU A O 1
ATOM 1709 N N . ALA A 1 218 ? -27.365 1.388 35.963 1.00 74.56 218 ALA A N 1
ATOM 1710 C CA . ALA A 1 218 ? -26.267 1.123 35.038 1.00 74.56 218 ALA A CA 1
ATOM 1711 C C . ALA A 1 218 ? -26.633 0.033 34.015 1.00 74.56 218 ALA A C 1
ATOM 1713 O O . ALA A 1 218 ? -26.475 0.260 32.820 1.00 74.56 218 ALA A O 1
ATOM 1714 N N . GLU A 1 219 ? -27.193 -1.102 34.443 1.00 76.62 219 GLU A N 1
ATOM 1715 C CA . GLU A 1 219 ? -27.668 -2.185 33.568 1.00 76.62 219 GLU A CA 1
ATOM 1716 C C . GLU A 1 219 ? -28.735 -1.708 32.576 1.00 76.62 219 GLU A C 1
ATOM 1718 O O . GLU A 1 219 ? -28.670 -2.032 31.388 1.00 76.62 219 GLU A O 1
ATOM 1723 N N . SER A 1 220 ? -29.676 -0.871 33.019 1.00 82.38 220 SER A N 1
ATOM 1724 C CA . SER A 1 220 ? -30.687 -0.285 32.137 1.00 82.38 220 SER A CA 1
ATOM 1725 C C . SER A 1 220 ? -30.081 0.687 31.116 1.00 82.38 220 SER A C 1
ATOM 1727 O O . SER A 1 220 ? -30.500 0.699 29.958 1.00 82.38 220 SER A O 1
ATOM 1729 N N . GLN A 1 221 ? -29.067 1.465 31.509 1.00 79.69 221 GLN A N 1
ATOM 1730 C CA . GLN A 1 221 ? -28.340 2.372 30.618 1.00 79.69 221 GLN A CA 1
ATOM 1731 C C . GLN A 1 221 ? -27.490 1.583 29.612 1.00 79.69 221 GLN A C 1
ATOM 1733 O O . GLN A 1 221 ? -27.475 1.911 28.423 1.00 79.69 221 GLN A O 1
ATOM 1738 N N . PHE A 1 222 ? -26.870 0.478 30.049 1.00 70.12 222 PHE A N 1
ATOM 1739 C CA . PHE A 1 222 ? -26.185 -0.472 29.171 1.00 70.12 222 PHE A CA 1
ATOM 1740 C C . PHE A 1 222 ? -27.155 -1.075 28.147 1.00 70.12 222 PHE A C 1
ATOM 1742 O O . PHE A 1 222 ? -26.836 -1.115 26.958 1.00 70.12 222 PHE A O 1
ATOM 1749 N N . ALA A 1 223 ? -28.359 -1.477 28.567 1.00 73.31 223 ALA A N 1
ATOM 1750 C CA . ALA A 1 223 ? -29.385 -2.008 27.669 1.00 73.31 223 ALA A CA 1
ATOM 1751 C C . ALA A 1 223 ? -29.857 -0.970 26.632 1.00 73.31 223 ALA A C 1
ATOM 1753 O O . ALA A 1 223 ? -30.092 -1.315 25.473 1.00 73.31 223 ALA A O 1
ATOM 1754 N N . ARG A 1 224 ? -29.941 0.308 27.025 1.00 75.94 224 ARG A N 1
ATOM 1755 C CA . ARG A 1 224 ? -30.315 1.433 26.147 1.00 75.94 224 ARG A CA 1
ATOM 1756 C C . ARG A 1 224 ? -29.187 1.915 25.236 1.00 75.94 224 ARG A C 1
ATOM 1758 O O . ARG A 1 224 ? -29.453 2.705 24.335 1.00 75.94 224 ARG A O 1
ATOM 1765 N N . ARG A 1 225 ? -27.951 1.442 25.442 1.00 66.56 225 ARG A N 1
ATOM 1766 C CA . ARG A 1 225 ? -26.747 1.894 24.723 1.00 66.56 225 ARG A CA 1
ATOM 1767 C C . ARG A 1 225 ? -26.491 3.407 24.875 1.00 66.56 225 ARG A C 1
ATOM 1769 O O . ARG A 1 225 ? -25.886 4.018 23.996 1.00 66.56 225 ARG A O 1
ATOM 1776 N N . ASP A 1 226 ? -26.927 4.009 25.985 1.00 71.06 226 ASP A N 1
ATOM 1777 C CA . ASP A 1 226 ? -26.696 5.428 26.291 1.00 71.06 226 ASP A CA 1
ATOM 1778 C C . ASP A 1 226 ? -25.323 5.596 26.959 1.00 71.06 226 ASP A C 1
ATOM 1780 O O . ASP A 1 226 ? -25.156 5.484 28.173 1.00 71.06 226 ASP A O 1
ATOM 1784 N N . LEU A 1 227 ? -24.298 5.789 26.129 1.00 64.94 227 LEU A N 1
ATOM 1785 C CA . LEU A 1 227 ? -22.896 5.784 26.555 1.00 64.94 227 LEU A CA 1
ATOM 1786 C C . LEU A 1 227 ? -22.528 6.909 27.538 1.00 64.94 227 LEU A C 1
ATOM 1788 O O . LEU A 1 227 ? -21.836 6.616 28.518 1.00 64.94 227 LEU A O 1
ATOM 1792 N N . PRO A 1 228 ? -22.964 8.170 27.336 1.00 70.69 228 PRO A N 1
ATOM 1793 C CA . PRO A 1 228 ? -22.781 9.215 28.339 1.00 70.69 228 PRO A CA 1
ATOM 1794 C C . PRO A 1 228 ? -23.407 8.844 29.684 1.00 70.69 228 PRO A C 1
ATOM 1796 O O . PRO A 1 228 ? -22.762 9.009 30.723 1.00 70.69 228 PRO A O 1
ATOM 1799 N N . ALA A 1 229 ? -24.626 8.297 29.670 1.00 77.56 229 ALA A N 1
ATOM 1800 C CA . ALA A 1 229 ? -25.309 7.903 30.892 1.00 77.56 229 ALA A CA 1
ATOM 1801 C C . ALA A 1 229 ? -24.605 6.732 31.591 1.00 77.56 229 ALA A C 1
ATOM 1803 O O . ALA A 1 229 ? -24.410 6.789 32.801 1.00 77.56 229 ALA A O 1
ATOM 1804 N N . VAL A 1 230 ? -24.125 5.730 30.845 1.00 74.00 230 VAL A N 1
ATOM 1805 C CA . VAL A 1 230 ? -23.298 4.635 31.379 1.00 74.00 230 VAL A CA 1
ATOM 1806 C C . VAL A 1 230 ? -22.039 5.177 32.054 1.00 74.00 230 VAL A C 1
ATOM 1808 O O . VAL A 1 230 ? -21.764 4.834 33.201 1.00 74.00 230 VAL A O 1
ATOM 1811 N N . GLY A 1 231 ? -21.280 6.046 31.378 1.00 74.50 231 GLY A N 1
ATOM 1812 C CA . GLY A 1 231 ? -20.056 6.623 31.937 1.00 74.50 231 GLY A CA 1
ATOM 1813 C C . GLY A 1 231 ? -20.314 7.408 33.225 1.00 74.50 231 GLY A C 1
ATOM 1814 O O . GLY A 1 231 ? -19.535 7.314 34.176 1.00 74.50 231 GLY A O 1
ATOM 1815 N N . GLN A 1 232 ? -21.431 8.136 33.286 1.00 82.31 232 GLN A N 1
ATOM 1816 C CA . GLN A 1 232 ? -21.852 8.836 34.494 1.00 82.31 232 GLN A CA 1
ATOM 1817 C C . GLN A 1 232 ? -22.267 7.858 35.601 1.00 82.31 232 GLN A C 1
ATOM 1819 O O . GLN A 1 232 ? -21.800 7.997 36.729 1.00 82.31 232 GLN A O 1
ATOM 1824 N N . SER A 1 233 ? -23.065 6.833 35.292 1.00 80.88 233 SER A N 1
ATOM 1825 C CA . SER A 1 233 ? -23.464 5.799 36.252 1.00 80.88 233 SER A CA 1
ATOM 1826 C C . SER A 1 233 ? -22.260 5.063 36.839 1.00 80.88 233 SER A C 1
ATOM 1828 O O . SER A 1 233 ? -22.222 4.857 38.047 1.00 80.88 233 SER A O 1
ATOM 1830 N N . LEU A 1 234 ? -21.244 4.737 36.031 1.00 80.06 234 LEU A N 1
ATOM 1831 C CA . LEU A 1 234 ? -20.018 4.089 36.511 1.00 80.06 234 LEU A CA 1
ATOM 1832 C C . LEU A 1 234 ? -19.208 4.988 37.454 1.00 80.06 234 LEU A C 1
ATOM 1834 O O . LEU A 1 234 ? -18.676 4.498 38.449 1.00 80.06 234 LEU A O 1
ATOM 1838 N N . LYS A 1 235 ? -19.129 6.297 37.178 1.00 83.12 235 LYS A N 1
ATOM 1839 C CA . LYS A 1 235 ? -18.468 7.259 38.077 1.00 83.12 235 LYS A CA 1
ATOM 1840 C C . LYS A 1 235 ? -19.180 7.361 39.418 1.00 83.12 235 LYS A C 1
ATOM 1842 O O . LYS A 1 235 ? -18.514 7.361 40.449 1.00 83.12 235 LYS A O 1
ATOM 1847 N N . VAL A 1 236 ? -20.511 7.439 39.407 1.00 85.69 236 VAL A N 1
ATOM 1848 C CA . VAL A 1 236 ? -21.276 7.513 40.655 1.00 85.69 236 VAL A CA 1
ATOM 1849 C C . VAL A 1 236 ? -21.164 6.189 41.419 1.00 85.69 236 VAL A C 1
ATOM 1851 O O . VAL A 1 236 ? -20.867 6.218 42.606 1.00 85.69 236 VAL A O 1
ATOM 1854 N N . LEU A 1 237 ? -21.245 5.036 40.742 1.00 80.00 237 LEU A N 1
ATOM 1855 C CA . LEU A 1 237 ? -21.037 3.722 41.367 1.00 80.00 237 LEU A CA 1
ATOM 1856 C C . LEU A 1 237 ? -19.654 3.609 42.032 1.00 80.00 237 LEU A C 1
ATOM 1858 O O . LEU A 1 237 ? -19.535 3.087 43.137 1.00 80.00 237 LEU A O 1
ATOM 1862 N N . ALA A 1 238 ? -18.606 4.123 41.379 1.00 82.25 238 ALA A N 1
ATOM 1863 C CA . ALA A 1 238 ? -17.258 4.160 41.943 1.00 82.25 238 ALA A CA 1
ATOM 1864 C C . ALA A 1 238 ? -17.161 5.059 43.193 1.00 82.25 238 ALA A C 1
ATOM 1866 O O . ALA A 1 238 ? -16.411 4.726 44.111 1.00 82.25 238 ALA A O 1
ATOM 1867 N N . GLY A 1 239 ? -17.917 6.162 43.235 1.00 87.19 239 GLY A N 1
ATOM 1868 C CA . GLY A 1 239 ? -18.027 7.040 44.403 1.00 87.19 239 GLY A CA 1
ATOM 1869 C C . GLY A 1 239 ? -18.753 6.375 45.575 1.00 87.19 239 GLY A C 1
ATOM 1870 O O . GLY A 1 239 ? -18.235 6.371 46.688 1.00 87.19 239 GLY A O 1
ATOM 1871 N N . GLU A 1 240 ? -19.891 5.727 45.321 1.00 84.56 240 GLU A N 1
ATOM 1872 C CA . GLU A 1 240 ? -20.639 4.990 46.354 1.00 84.56 240 GLU A CA 1
ATOM 1873 C C . GLU A 1 240 ? -19.834 3.813 46.921 1.00 84.56 240 GLU A C 1
ATOM 1875 O O . GLU A 1 240 ? -19.857 3.563 48.124 1.00 84.56 240 GLU A O 1
ATOM 1880 N N . LEU A 1 241 ? -19.081 3.106 46.068 1.00 80.25 241 LEU A N 1
ATOM 1881 C CA . LEU A 1 241 ? -18.153 2.060 46.506 1.00 80.25 241 LEU A CA 1
ATOM 1882 C C . LEU A 1 241 ? -17.088 2.614 47.455 1.00 80.25 241 LEU A C 1
ATOM 1884 O O . LEU A 1 241 ? -16.765 1.962 48.442 1.00 80.25 241 LEU A O 1
ATOM 1888 N N . GLU A 1 242 ? -16.558 3.807 47.180 1.00 85.38 242 GLU A N 1
ATOM 1889 C CA . GLU A 1 242 ? -15.580 4.462 48.050 1.00 85.38 242 GLU A CA 1
ATOM 1890 C C . GLU A 1 242 ? -16.189 4.881 49.396 1.00 85.38 242 GLU A C 1
ATOM 1892 O O . GLU A 1 242 ? -15.568 4.667 50.438 1.00 85.38 242 GLU A O 1
ATOM 1897 N N . GLU A 1 243 ? -17.392 5.461 49.399 1.00 85.50 243 GLU A N 1
ATOM 1898 C CA . GLU A 1 243 ? -18.092 5.836 50.636 1.00 85.50 243 GLU A CA 1
ATOM 1899 C C . GLU A 1 243 ? -18.424 4.612 51.493 1.00 85.50 243 GLU A C 1
ATOM 1901 O O . GLU A 1 243 ? -18.142 4.600 52.693 1.00 85.50 243 GLU A O 1
ATOM 1906 N N . TRP A 1 244 ? -18.934 3.547 50.873 1.00 83.06 244 TRP A N 1
ATOM 1907 C CA . TRP A 1 244 ? -19.189 2.286 51.560 1.00 83.06 244 TRP A CA 1
ATOM 1908 C C . TRP A 1 244 ? -17.907 1.716 52.172 1.00 83.06 244 TRP A C 1
ATOM 1910 O O . TRP A 1 244 ? -17.893 1.357 53.350 1.00 83.06 244 TRP A O 1
ATOM 1920 N N . GLN A 1 245 ? -16.807 1.724 51.417 1.00 81.00 245 GLN A N 1
ATOM 1921 C CA . GLN A 1 245 ? -15.505 1.250 51.879 1.00 81.00 245 GLN A CA 1
ATOM 1922 C C . GLN A 1 245 ? -14.976 2.062 53.073 1.00 81.00 245 GLN A C 1
ATOM 1924 O O . GLN A 1 245 ? -14.342 1.500 53.959 1.00 81.00 245 GLN A O 1
ATOM 1929 N N . LYS A 1 246 ? -15.256 3.369 53.142 1.00 84.56 246 LYS A N 1
ATOM 1930 C CA . LYS A 1 246 ? -14.914 4.202 54.311 1.00 84.56 246 LYS A CA 1
ATOM 1931 C C . LYS A 1 246 ? -15.775 3.883 55.537 1.00 84.56 246 LYS A C 1
ATOM 1933 O O . LYS A 1 246 ? -15.307 4.060 56.657 1.00 84.56 246 LYS A O 1
ATOM 1938 N N . SER A 1 247 ? -17.019 3.450 55.327 1.00 81.69 247 SER A N 1
ATOM 1939 C CA . SER A 1 247 ? -17.977 3.152 56.402 1.00 81.69 247 SER A CA 1
ATOM 1940 C C . SER A 1 247 ? -17.876 1.730 56.963 1.00 81.69 247 SER A C 1
ATOM 1942 O O . SER A 1 247 ? -18.246 1.498 58.112 1.00 81.69 247 SER A O 1
ATOM 1944 N N . ALA A 1 248 ? -17.391 0.775 56.168 1.00 76.69 248 ALA A N 1
ATOM 1945 C CA . ALA A 1 248 ? -17.303 -0.625 56.555 1.00 76.69 248 ALA A CA 1
ATOM 1946 C C . ALA A 1 248 ? -16.005 -0.914 57.336 1.00 76.69 248 ALA A C 1
ATOM 1948 O O . ALA A 1 248 ? -14.937 -0.377 57.035 1.00 76.69 248 ALA A O 1
ATOM 1949 N N . ASP A 1 249 ? -16.079 -1.791 58.341 1.00 76.25 249 ASP A N 1
ATOM 1950 C CA . ASP A 1 249 ? -14.903 -2.208 59.109 1.00 76.25 249 ASP A CA 1
ATOM 1951 C C . ASP A 1 249 ? -14.050 -3.173 58.272 1.00 76.25 249 ASP A C 1
ATOM 1953 O O . ASP A 1 249 ? -14.393 -4.343 58.075 1.00 76.25 249 ASP A O 1
ATOM 1957 N N . ALA A 1 250 ? -12.914 -2.679 57.777 1.00 69.44 250 ALA A N 1
ATOM 1958 C CA . ALA A 1 250 ? -11.992 -3.435 56.931 1.00 69.44 250 ALA A CA 1
ATOM 1959 C C . ALA A 1 250 ? -11.510 -4.754 57.567 1.00 69.44 250 ALA A C 1
ATOM 1961 O O . ALA A 1 250 ? -11.087 -5.662 56.848 1.00 69.44 250 ALA A O 1
ATOM 1962 N N . LYS A 1 251 ? -11.590 -4.889 58.900 1.00 73.88 251 LYS A N 1
ATOM 1963 C CA . LYS A 1 251 ? -11.199 -6.113 59.615 1.00 73.88 251 LYS A CA 1
ATOM 1964 C C . LYS A 1 251 ? -12.161 -7.279 59.399 1.00 73.88 251 LYS A C 1
ATOM 1966 O O . LYS A 1 251 ? -11.740 -8.422 59.545 1.00 73.88 251 LYS A O 1
ATOM 1971 N N . GLN A 1 252 ? -13.420 -7.017 59.048 1.00 75.31 252 GLN A N 1
ATOM 1972 C CA . GLN A 1 252 ? -14.444 -8.060 58.948 1.00 75.31 252 GLN A CA 1
ATOM 1973 C C . GLN A 1 252 ? -14.387 -8.836 57.623 1.00 75.31 252 GLN A C 1
ATOM 1975 O O . GLN A 1 252 ? -14.772 -10.000 57.588 1.00 75.31 252 GLN A O 1
ATOM 1980 N N . ALA A 1 253 ? -13.883 -8.231 56.538 1.00 75.19 253 ALA A N 1
ATOM 1981 C CA . ALA A 1 253 ? -13.886 -8.865 55.215 1.00 75.19 253 ALA A CA 1
ATOM 1982 C C . ALA A 1 253 ? -12.789 -8.328 54.262 1.00 75.19 253 ALA A C 1
ATOM 1984 O O . ALA A 1 253 ? -13.098 -7.752 53.212 1.00 75.19 253 ALA A O 1
ATOM 1985 N N . PRO A 1 254 ? -11.493 -8.532 54.559 1.00 77.31 254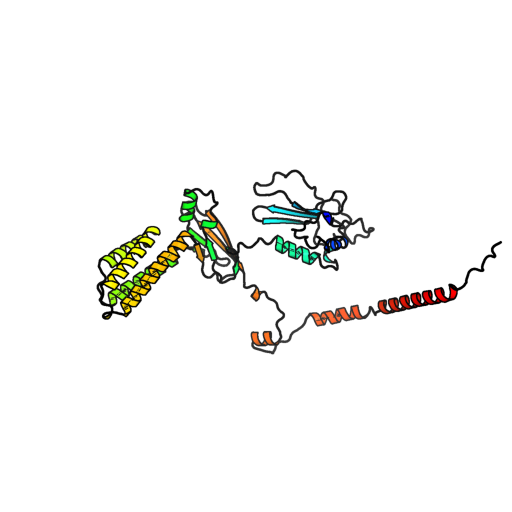 PRO A N 1
ATOM 1986 C CA . PRO A 1 254 ? -10.387 -7.967 53.773 1.00 77.31 254 PRO A CA 1
ATOM 1987 C C . PRO A 1 254 ? -10.405 -8.369 52.285 1.00 77.31 254 PRO A C 1
ATOM 1989 O O . PRO A 1 254 ? -10.052 -7.564 51.421 1.00 77.31 254 PRO A O 1
ATOM 1992 N N . GLY A 1 255 ? -10.880 -9.578 51.957 1.00 74.44 255 GLY A N 1
ATOM 1993 C CA . GLY A 1 255 ? -11.033 -10.030 50.568 1.00 74.44 255 GLY A CA 1
ATOM 1994 C C . GLY A 1 255 ? -12.077 -9.235 49.773 1.00 74.44 255 GLY A C 1
ATOM 1995 O O . GLY A 1 255 ? -11.868 -8.946 48.595 1.00 74.44 255 GLY A O 1
ATOM 1996 N N . VAL A 1 256 ? -13.164 -8.809 50.424 1.00 73.88 256 VAL A N 1
ATOM 1997 C CA . VAL A 1 256 ? -14.223 -8.005 49.793 1.00 73.88 256 VAL A CA 1
ATOM 1998 C C . VAL A 1 256 ? -13.722 -6.592 49.516 1.00 73.88 256 VAL A C 1
ATOM 2000 O O . VAL A 1 256 ? -13.968 -6.054 48.442 1.00 73.88 256 VAL A O 1
ATOM 2003 N N . PHE A 1 257 ? -12.946 -6.015 50.434 1.00 76.56 257 PHE A N 1
ATOM 2004 C CA . PHE A 1 257 ? -12.327 -4.700 50.254 1.00 76.56 257 PHE A CA 1
ATOM 2005 C C . PHE A 1 257 ? -11.326 -4.674 49.097 1.00 76.56 257 PHE A C 1
ATOM 2007 O O . PHE A 1 257 ? -11.327 -3.737 48.295 1.00 76.56 257 PHE A O 1
ATOM 2014 N N . ALA A 1 258 ? -10.490 -5.709 48.980 1.00 78.44 258 ALA A N 1
ATOM 2015 C CA . ALA A 1 258 ? -9.559 -5.841 47.864 1.00 78.44 258 ALA A CA 1
ATOM 2016 C C . ALA A 1 258 ? -10.303 -5.968 46.522 1.00 78.44 258 ALA A C 1
ATOM 2018 O O . ALA A 1 258 ? -9.952 -5.286 45.555 1.00 78.44 258 ALA A O 1
ATOM 2019 N N . ALA A 1 259 ? -11.371 -6.773 46.476 1.00 73.94 259 ALA A N 1
ATOM 2020 C CA . ALA A 1 259 ? -12.213 -6.926 45.292 1.00 73.94 259 ALA A CA 1
ATOM 2021 C C . ALA A 1 259 ? -12.953 -5.625 44.925 1.00 73.94 259 ALA A C 1
ATOM 2023 O O . ALA A 1 259 ? -12.955 -5.229 43.759 1.00 73.94 259 ALA A O 1
ATOM 2024 N N . ALA A 1 260 ? -13.518 -4.919 45.909 1.00 75.19 260 ALA A N 1
ATOM 2025 C CA . ALA A 1 260 ? -14.217 -3.649 45.720 1.00 75.19 260 ALA A CA 1
ATOM 2026 C C . ALA A 1 260 ? -13.280 -2.547 45.205 1.00 75.19 260 ALA A C 1
ATOM 2028 O O . ALA A 1 260 ? -13.626 -1.831 44.266 1.00 75.19 260 ALA A O 1
ATOM 2029 N N . ASN A 1 261 ? -12.062 -2.444 45.746 1.00 80.75 261 ASN A N 1
ATOM 2030 C CA . ASN A 1 261 ? -11.083 -1.466 45.272 1.00 80.75 261 A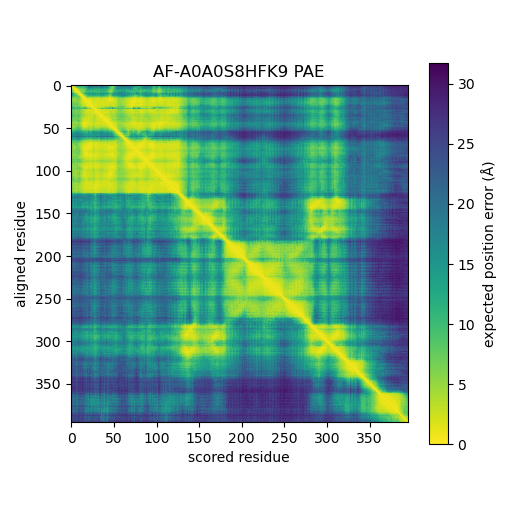SN A CA 1
ATOM 2031 C C . ASN A 1 261 ? -10.546 -1.819 43.873 1.00 80.75 261 ASN A C 1
ATOM 2033 O O . ASN A 1 261 ? -10.401 -0.938 43.028 1.00 80.75 261 ASN A O 1
ATOM 2037 N N . SER A 1 262 ? -10.305 -3.107 43.594 1.00 75.62 262 SER A N 1
ATOM 2038 C CA . SER A 1 262 ? -9.942 -3.580 42.250 1.00 75.62 262 SER A CA 1
ATOM 2039 C C . SER A 1 262 ? -11.035 -3.259 41.223 1.00 75.62 262 SER A C 1
ATOM 2041 O O . SER A 1 262 ? -10.730 -2.784 40.124 1.00 75.62 262 SER A O 1
ATOM 2043 N N . LEU A 1 263 ? -12.310 -3.430 41.596 1.00 74.19 263 LEU A N 1
ATOM 2044 C CA . LEU A 1 263 ? -13.441 -3.016 40.772 1.00 74.19 263 LEU A CA 1
ATOM 2045 C C . LEU A 1 263 ? -13.464 -1.503 40.587 1.00 74.19 263 LEU A C 1
ATOM 2047 O O . LEU A 1 263 ? -13.598 -1.053 39.458 1.00 74.19 263 LEU A O 1
ATOM 2051 N N . ARG A 1 264 ? -13.311 -0.717 41.657 1.00 82.12 264 ARG A N 1
ATOM 2052 C CA . ARG A 1 264 ? -13.311 0.751 41.592 1.00 82.12 264 ARG A CA 1
ATOM 2053 C C . ARG A 1 264 ? -12.252 1.265 40.620 1.00 82.12 264 ARG A C 1
ATOM 2055 O O . ARG A 1 264 ? -12.562 2.082 39.759 1.00 82.12 264 ARG A O 1
ATOM 2062 N N . ILE A 1 265 ? -11.026 0.748 40.720 1.00 77.69 265 ILE A N 1
ATOM 2063 C CA . ILE A 1 265 ? -9.932 1.076 39.797 1.00 77.69 265 ILE A CA 1
ATOM 2064 C C . ILE A 1 265 ? -10.306 0.655 38.375 1.00 77.69 265 ILE A C 1
ATOM 2066 O O . ILE A 1 265 ? -10.250 1.485 37.475 1.00 77.69 265 ILE A O 1
ATOM 2070 N N . SER A 1 266 ? -10.783 -0.579 38.184 1.00 70.00 266 SER A N 1
ATOM 2071 C CA . SER A 1 266 ? -11.216 -1.073 36.869 1.00 70.00 266 SER A CA 1
ATOM 2072 C C . SER A 1 266 ? -12.357 -0.245 36.271 1.00 70.00 266 SER A C 1
ATOM 2074 O O . SER A 1 266 ? -12.401 -0.060 35.063 1.00 70.00 266 SER A O 1
ATOM 2076 N N . LEU A 1 267 ? -13.281 0.260 37.090 1.00 69.94 267 LEU A N 1
ATOM 2077 C CA . LEU A 1 267 ? -14.415 1.082 36.674 1.00 69.94 267 LEU A CA 1
ATOM 2078 C C . LEU A 1 267 ? -13.986 2.493 36.298 1.00 69.94 267 LEU A C 1
ATOM 2080 O O . LEU A 1 267 ? -14.471 3.023 35.305 1.00 69.94 267 LEU A O 1
ATOM 2084 N N . LEU A 1 268 ? -13.077 3.099 37.062 1.00 76.69 268 LEU A N 1
ATOM 2085 C CA . LEU A 1 268 ? -12.509 4.406 36.737 1.00 76.69 268 LEU A CA 1
ATOM 2086 C C . LEU A 1 268 ? -11.607 4.327 35.505 1.00 76.69 268 LEU A C 1
ATOM 2088 O O . LEU A 1 268 ? -11.628 5.230 34.670 1.00 76.69 268 LEU A O 1
ATOM 2092 N N . GLU A 1 269 ? -10.848 3.243 35.364 1.00 73.25 269 GLU A N 1
ATOM 2093 C CA . GLU A 1 269 ? -10.006 2.980 34.204 1.00 73.25 269 GLU A CA 1
ATOM 2094 C C . GLU A 1 269 ? -10.845 2.658 32.967 1.00 73.25 269 GLU A C 1
ATOM 2096 O O . GLU A 1 269 ? -10.593 3.243 31.921 1.00 73.25 269 GLU A O 1
ATOM 2101 N N . ALA A 1 270 ? -11.899 1.845 33.083 1.00 66.00 270 ALA A N 1
ATOM 2102 C CA . ALA A 1 270 ? -12.873 1.629 32.014 1.00 66.00 270 ALA A CA 1
ATOM 2103 C C . ALA A 1 270 ? -13.588 2.936 31.658 1.00 66.00 270 ALA A C 1
ATOM 2105 O O . ALA A 1 270 ? -13.627 3.319 30.498 1.00 66.00 270 ALA A O 1
ATOM 2106 N N . ALA A 1 271 ? -14.060 3.706 32.642 1.00 68.19 271 ALA A N 1
ATOM 2107 C CA . ALA A 1 271 ? -14.659 5.008 32.383 1.00 68.19 271 ALA A CA 1
ATOM 2108 C C . ALA A 1 271 ? -13.673 5.932 31.655 1.00 68.19 271 ALA A C 1
ATOM 2110 O O . ALA A 1 271 ? -14.066 6.582 30.701 1.00 68.19 271 ALA A O 1
ATOM 2111 N N . ARG A 1 272 ? -12.392 5.977 32.033 1.00 70.44 272 ARG A N 1
ATOM 2112 C CA . ARG A 1 272 ? -11.395 6.865 31.412 1.00 70.44 272 ARG A CA 1
ATOM 2113 C C . ARG A 1 272 ? -10.924 6.378 30.036 1.00 70.44 272 ARG A C 1
ATOM 2115 O O . ARG A 1 272 ? -10.878 7.172 29.100 1.00 70.44 272 ARG A O 1
ATOM 2122 N N . SER A 1 273 ? -10.570 5.103 29.921 1.00 62.78 273 SER A N 1
ATOM 2123 C CA . SER A 1 273 ? -10.059 4.448 28.712 1.00 62.78 273 SER A CA 1
ATOM 2124 C C . SER A 1 273 ? -11.161 4.255 27.680 1.00 62.78 273 SER A C 1
ATOM 2126 O O . SER A 1 273 ? -10.976 4.612 26.520 1.00 62.78 273 SER A O 1
ATOM 2128 N N . ASP A 1 274 ? -12.343 3.796 28.096 1.00 57.38 274 ASP A N 1
ATOM 2129 C CA . ASP A 1 274 ? -13.464 3.605 27.186 1.00 57.38 274 ASP A CA 1
ATOM 2130 C C . ASP A 1 274 ? -14.171 4.919 26.872 1.00 57.38 274 ASP A C 1
ATOM 2132 O O . ASP A 1 274 ? -14.519 5.086 25.715 1.00 57.38 274 ASP A O 1
ATOM 2136 N N . LEU A 1 275 ? -14.293 5.920 27.763 1.00 55.47 275 LEU A N 1
ATOM 2137 C CA . LEU A 1 275 ? -14.752 7.249 27.304 1.00 55.47 275 LEU A CA 1
ATOM 2138 C C . LEU A 1 275 ? -13.773 7.857 26.295 1.00 55.47 275 LEU A C 1
ATOM 2140 O O . LEU A 1 275 ? -14.225 8.500 25.357 1.00 55.47 275 LEU A O 1
ATOM 2144 N N . ALA A 1 276 ? -12.460 7.640 26.432 1.00 57.66 276 ALA A N 1
ATOM 2145 C CA . ALA A 1 276 ? -11.474 8.137 25.470 1.00 57.66 276 ALA A CA 1
ATOM 2146 C C . ALA A 1 276 ? -11.467 7.343 24.149 1.00 57.66 276 ALA A C 1
ATOM 2148 O O . ALA A 1 276 ? -11.360 7.948 23.085 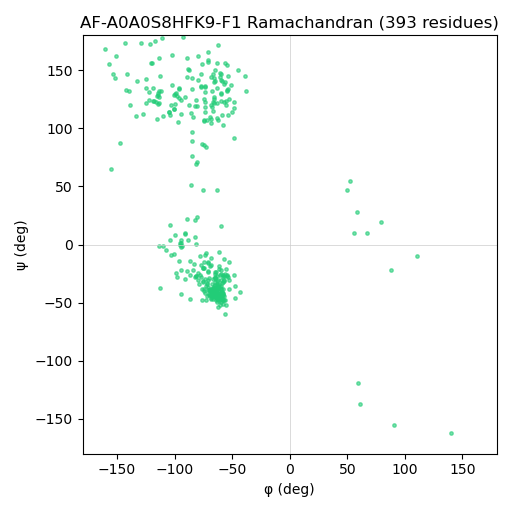1.00 57.66 276 ALA A O 1
ATOM 2149 N N . ALA A 1 277 ? -11.604 6.016 24.187 1.00 53.16 277 ALA A N 1
ATOM 2150 C CA . ALA A 1 277 ? -11.680 5.156 23.001 1.00 53.16 277 ALA A CA 1
ATOM 2151 C C . ALA A 1 277 ? -13.047 5.249 22.297 1.00 53.16 277 ALA A C 1
ATOM 2153 O O . ALA A 1 277 ? -13.116 5.182 21.075 1.00 53.16 277 ALA A O 1
ATOM 2154 N N . LEU A 1 278 ? -14.134 5.478 23.042 1.00 53.41 278 LEU A N 1
ATOM 2155 C CA . LEU A 1 278 ? -15.472 5.785 22.520 1.00 53.41 278 LEU A CA 1
ATOM 2156 C C . LEU A 1 278 ? -15.587 7.242 22.064 1.00 53.41 278 LEU A C 1
ATOM 2158 O O . LEU A 1 278 ? -16.383 7.520 21.173 1.00 53.41 278 LEU A O 1
ATOM 2162 N N . ALA A 1 279 ? -14.794 8.166 22.618 1.00 54.41 279 ALA A N 1
ATOM 2163 C CA . ALA A 1 279 ? -14.630 9.506 22.055 1.00 54.41 279 ALA A CA 1
ATOM 2164 C C . ALA A 1 279 ? -13.866 9.452 20.723 1.00 54.41 279 ALA A C 1
ATOM 2166 O O . ALA A 1 279 ? -14.271 10.121 19.776 1.00 54.41 279 ALA A O 1
ATOM 2167 N N . ARG A 1 280 ? -12.825 8.609 20.625 1.00 57.06 280 ARG A N 1
ATOM 2168 C CA . ARG A 1 280 ? -12.076 8.350 19.377 1.00 57.06 280 ARG A CA 1
ATOM 2169 C C . ARG A 1 280 ? -12.803 7.425 18.392 1.00 57.06 280 ARG A C 1
ATOM 2171 O O . ARG A 1 280 ? -12.504 7.440 17.205 1.00 57.06 280 ARG A O 1
ATOM 2178 N N . ARG A 1 281 ? -13.811 6.681 18.863 1.00 70.50 281 ARG A N 1
ATOM 2179 C CA . ARG A 1 281 ? -14.662 5.757 18.085 1.00 70.50 281 ARG A CA 1
ATOM 2180 C C . ARG A 1 281 ? -13.846 4.766 17.273 1.00 70.50 281 ARG A C 1
ATOM 2182 O O . ARG A 1 281 ? -14.004 4.622 16.063 1.00 70.50 281 ARG A O 1
ATOM 2189 N N . GLU A 1 282 ? -12.977 4.081 17.991 1.00 76.75 282 GLU A N 1
ATOM 2190 C CA . GLU A 1 282 ? -12.108 3.056 17.446 1.00 76.75 282 GLU A CA 1
ATOM 2191 C C . GLU A 1 282 ? -12.874 1.729 17.288 1.00 76.75 282 GLU A C 1
ATOM 2193 O O . GLU A 1 282 ? -13.356 1.147 18.264 1.00 76.75 282 GLU A O 1
ATOM 2198 N N . LEU A 1 283 ? -12.982 1.227 16.059 1.00 81.06 283 LEU A N 1
ATOM 2199 C CA . LEU A 1 283 ? -13.375 -0.151 15.784 1.00 81.06 283 LEU A CA 1
ATOM 2200 C C . LEU A 1 283 ? -12.121 -1.016 15.807 1.00 81.06 283 LEU A C 1
ATOM 2202 O O . LEU A 1 283 ? -11.207 -0.810 15.011 1.00 81.06 283 LEU A O 1
ATOM 2206 N N . ARG A 1 284 ? -12.091 -2.004 16.705 1.00 83.50 284 ARG A N 1
ATOM 2207 C CA . ARG A 1 284 ? -10.940 -2.895 16.859 1.00 83.50 284 ARG A CA 1
ATOM 2208 C C . ARG A 1 284 ? -11.320 -4.354 16.658 1.00 83.50 284 ARG A C 1
ATOM 2210 O O . ARG A 1 284 ? -12.158 -4.886 17.382 1.00 83.50 284 ARG A O 1
ATOM 2217 N N . TYR A 1 285 ? -10.637 -5.023 15.737 1.00 86.69 285 TYR A N 1
ATOM 2218 C CA . TYR A 1 285 ? -10.651 -6.475 15.594 1.00 86.69 285 TYR A CA 1
ATOM 2219 C C . TYR A 1 285 ? -9.292 -7.032 16.019 1.00 86.69 285 TYR A C 1
ATOM 2221 O O . TYR A 1 285 ? -8.273 -6.770 15.388 1.00 86.69 285 TYR A O 1
ATOM 2229 N N . ALA A 1 286 ? -9.267 -7.740 17.148 1.00 81.19 286 ALA A N 1
ATOM 2230 C CA . ALA A 1 286 ? -8.039 -7.929 17.915 1.00 81.19 286 ALA A CA 1
ATOM 2231 C C . ALA A 1 286 ? -7.006 -8.868 17.274 1.00 81.19 286 ALA A C 1
ATOM 2233 O O . ALA A 1 286 ? -5.819 -8.649 17.481 1.00 81.19 286 ALA A O 1
ATOM 2234 N N . ARG A 1 287 ? -7.440 -9.910 16.554 1.00 85.81 287 ARG A N 1
ATOM 2235 C CA . ARG A 1 287 ? -6.552 -10.954 16.016 1.00 85.81 287 ARG A CA 1
ATOM 2236 C C . ARG A 1 287 ? -7.068 -11.499 14.679 1.00 85.81 287 ARG A C 1
ATOM 2238 O O . ARG A 1 287 ? -7.796 -12.489 14.678 1.00 85.81 287 ARG A O 1
ATOM 2245 N N . PRO A 1 288 ? -6.717 -10.871 13.548 1.00 89.56 288 PRO A N 1
ATOM 2246 C CA . PRO A 1 288 ? -6.919 -11.472 12.236 1.00 89.56 288 PRO A CA 1
ATOM 2247 C C . PRO A 1 288 ? -6.003 -12.677 12.061 1.00 89.56 288 PRO A C 1
ATOM 2249 O O . PRO A 1 288 ? -4.786 -12.548 12.113 1.00 89.56 288 PRO A O 1
ATOM 2252 N N . THR A 1 289 ? -6.597 -13.851 11.874 1.00 90.44 289 THR A N 1
ATOM 2253 C CA . THR A 1 289 ? -5.881 -15.126 11.730 1.00 90.44 289 THR A CA 1
ATOM 2254 C C . THR A 1 289 ? -5.518 -15.448 10.288 1.00 90.44 289 THR A C 1
ATOM 2256 O O . THR A 1 289 ? -4.586 -16.206 10.049 1.00 90.44 289 THR A O 1
ATOM 2259 N N . ASP A 1 290 ? -6.236 -14.873 9.324 1.00 92.69 290 ASP A N 1
ATOM 2260 C CA . ASP A 1 290 ? -6.019 -15.135 7.906 1.00 92.69 290 ASP A CA 1
ATOM 2261 C C . ASP A 1 290 ? -5.249 -13.997 7.239 1.00 92.69 290 ASP A C 1
ATOM 2263 O O . ASP A 1 290 ? -5.569 -12.820 7.431 1.00 92.69 290 ASP A O 1
ATOM 2267 N N . ALA A 1 291 ? -4.285 -14.346 6.387 1.00 92.38 291 ALA A N 1
ATOM 2268 C CA . ALA A 1 291 ? -3.735 -13.411 5.416 1.00 92.38 291 ALA A CA 1
ATOM 2269 C C . ALA A 1 291 ? -4.780 -13.076 4.338 1.00 92.38 291 ALA A C 1
ATOM 2271 O O . ALA A 1 291 ? -5.551 -13.941 3.909 1.00 92.38 291 ALA A O 1
ATOM 2272 N N . GLY A 1 292 ? -4.782 -11.829 3.869 1.00 91.75 292 GLY A N 1
ATOM 2273 C CA . GLY A 1 292 ? -5.631 -11.377 2.769 1.00 91.75 292 GLY A CA 1
ATOM 2274 C C . GLY A 1 292 ? -6.229 -9.989 2.974 1.00 91.75 292 GLY A C 1
ATOM 2275 O O . GLY A 1 292 ? -5.756 -9.195 3.788 1.00 91.75 292 GLY A O 1
ATOM 2276 N N . ILE A 1 293 ? -7.274 -9.700 2.196 1.00 91.75 293 ILE A N 1
ATOM 2277 C CA . ILE A 1 293 ? -8.008 -8.433 2.240 1.00 91.75 293 ILE A CA 1
ATOM 2278 C C . ILE A 1 293 ? -9.284 -8.630 3.061 1.00 91.75 293 ILE A C 1
ATOM 2280 O O . ILE A 1 293 ? -10.133 -9.455 2.730 1.00 91.75 293 ILE A O 1
ATOM 2284 N N . TYR A 1 294 ? -9.411 -7.862 4.133 1.00 92.31 294 TYR A N 1
ATOM 2285 C CA . TYR A 1 294 ? -10.602 -7.778 4.963 1.00 92.31 294 TYR A CA 1
ATOM 2286 C C . TYR A 1 294 ? -11.429 -6.582 4.510 1.00 92.31 294 TYR A C 1
ATOM 2288 O O . TYR A 1 294 ? -10.892 -5.488 4.327 1.00 92.31 294 TYR A O 1
ATOM 2296 N N . HIS A 1 295 ? -12.735 -6.783 4.363 1.00 92.50 295 HIS A N 1
ATOM 2297 C CA . HIS A 1 295 ? -13.654 -5.725 3.956 1.00 92.50 295 HIS A CA 1
ATOM 2298 C C . HIS A 1 295 ? -14.450 -5.272 5.171 1.00 92.50 295 HIS A C 1
ATOM 2300 O O . HIS A 1 295 ? -15.232 -6.041 5.728 1.00 92.50 295 HIS A O 1
ATOM 2306 N N . LEU A 1 296 ? -14.245 -4.032 5.594 1.00 91.25 296 LEU A N 1
ATOM 2307 C CA . LEU A 1 296 ? -15.065 -3.380 6.598 1.00 91.25 296 LEU A CA 1
ATOM 2308 C C . LEU A 1 296 ? -16.142 -2.573 5.886 1.00 91.25 296 LEU A C 1
ATOM 2310 O O . LEU A 1 296 ? -15.851 -1.573 5.237 1.00 91.25 296 LEU A O 1
ATOM 2314 N N . THR A 1 297 ? -17.389 -2.991 6.029 1.00 88.94 297 THR A N 1
ATOM 2315 C CA . THR A 1 297 ? -18.539 -2.230 5.551 1.00 88.94 297 THR A CA 1
ATOM 2316 C C . THR A 1 297 ? -19.159 -1.491 6.727 1.00 88.94 297 THR A C 1
ATOM 2318 O O . THR A 1 297 ? -19.652 -2.117 7.671 1.00 88.94 297 THR A O 1
ATOM 2321 N N . LEU A 1 298 ? -19.144 -0.161 6.669 1.00 86.75 298 LEU A N 1
ATOM 2322 C CA . LEU A 1 298 ? -19.908 0.687 7.577 1.00 86.75 298 LEU A CA 1
ATOM 2323 C C . LEU A 1 298 ? -21.346 0.756 7.067 1.00 86.75 298 LEU A C 1
ATOM 2325 O O . LEU A 1 298 ? -21.583 1.101 5.913 1.00 86.75 298 LEU A O 1
ATOM 2329 N N . LEU A 1 299 ? -22.305 0.402 7.913 1.00 81.00 299 LEU A N 1
ATOM 2330 C CA . LEU A 1 299 ? -23.726 0.344 7.598 1.00 81.00 299 LEU A CA 1
ATOM 2331 C C . LEU A 1 299 ? -24.479 1.412 8.386 1.00 81.00 299 LEU A C 1
ATOM 2333 O O . LEU A 1 299 ? -24.424 1.434 9.620 1.00 81.00 299 LEU A O 1
ATOM 2337 N N . ASP A 1 300 ? -25.249 2.231 7.678 1.00 79.62 300 ASP A N 1
ATOM 2338 C CA . ASP A 1 300 ? -26.330 3.014 8.259 1.00 79.62 300 ASP A CA 1
ATOM 2339 C C . ASP A 1 300 ? -27.493 2.068 8.580 1.00 79.62 300 ASP A C 1
ATOM 2341 O O . ASP A 1 300 ? -27.867 1.219 7.764 1.00 79.62 300 ASP A O 1
ATOM 2345 N N . ALA A 1 301 ? -28.085 2.215 9.764 1.00 71.12 301 ALA A N 1
ATOM 2346 C CA . ALA A 1 301 ? -29.222 1.404 10.187 1.00 71.12 301 ALA A CA 1
ATOM 2347 C C . ALA A 1 301 ? -30.448 1.540 9.261 1.00 71.12 301 ALA A C 1
ATOM 2349 O O . ALA A 1 301 ? -31.304 0.658 9.266 1.00 71.12 301 ALA A O 1
ATOM 2350 N N . ARG A 1 302 ? -30.556 2.634 8.494 1.00 72.25 302 ARG A N 1
ATOM 2351 C CA . ARG A 1 302 ? -31.709 2.935 7.630 1.00 72.25 302 ARG A CA 1
ATOM 2352 C C . ARG A 1 302 ? -31.386 2.896 6.142 1.00 72.25 302 ARG A C 1
ATOM 2354 O O . ARG A 1 302 ? -32.231 2.477 5.360 1.00 72.25 302 ARG A O 1
ATOM 2361 N N . GLU A 1 303 ? -30.201 3.358 5.757 1.00 74.81 303 GLU A N 1
ATOM 2362 C CA . GLU A 1 303 ? -29.873 3.659 4.353 1.00 74.81 303 GLU A CA 1
ATOM 2363 C C . GLU A 1 303 ? -28.905 2.640 3.713 1.00 74.81 303 GLU A C 1
ATOM 2365 O O . GLU A 1 303 ? -28.680 2.687 2.507 1.00 74.81 303 GLU A O 1
ATOM 2370 N N . GLY A 1 304 ? -28.382 1.670 4.478 1.00 77.44 304 GLY A N 1
ATOM 2371 C CA . GLY A 1 304 ? -27.483 0.633 3.958 1.00 77.44 304 GLY A CA 1
ATOM 2372 C C . GLY A 1 304 ? -25.994 1.016 4.030 1.00 77.44 304 GLY A C 1
ATOM 2373 O O . GLY A 1 304 ? -25.602 1.762 4.927 1.00 77.44 304 GLY A O 1
ATOM 2374 N N . PRO A 1 305 ? -25.120 0.450 3.177 1.00 82.00 305 PRO A N 1
ATOM 2375 C CA . PRO A 1 305 ? -23.676 0.660 3.266 1.00 82.00 305 PRO A CA 1
ATOM 2376 C C . PRO A 1 305 ? -23.280 2.109 2.956 1.00 82.00 305 PRO A C 1
ATOM 2378 O O . PRO A 1 305 ? -23.559 2.622 1.878 1.00 82.00 305 PRO A O 1
ATOM 2381 N N . ILE A 1 306 ? -22.608 2.745 3.916 1.00 80.94 306 ILE A N 1
ATOM 2382 C CA . ILE A 1 306 ? -22.100 4.120 3.832 1.00 80.94 306 ILE A CA 1
ATOM 2383 C C . ILE A 1 306 ? -20.720 4.127 3.176 1.00 80.94 306 ILE A C 1
ATOM 2385 O O . ILE A 1 306 ? -20.439 4.946 2.305 1.00 80.94 306 ILE A O 1
ATOM 2389 N N . GLU A 1 307 ? -19.843 3.229 3.625 1.00 83.75 307 GLU A N 1
ATOM 2390 C CA . GLU A 1 307 ? -18.441 3.204 3.223 1.00 83.75 307 GLU A CA 1
ATOM 2391 C C . GLU A 1 307 ? -17.891 1.781 3.302 1.00 83.75 307 GLU A C 1
ATOM 2393 O O . GLU A 1 307 ? -18.230 1.007 4.204 1.00 83.75 307 GLU A O 1
ATOM 2398 N N . GLU A 1 308 ? -17.021 1.452 2.353 1.00 86.81 308 GLU A N 1
ATOM 2399 C CA . GLU A 1 308 ? -16.248 0.221 2.350 1.00 86.81 308 GLU A CA 1
ATOM 2400 C C . GLU A 1 308 ? -14.766 0.555 2.537 1.00 86.81 308 GLU A C 1
ATOM 2402 O O . GLU A 1 308 ? -14.169 1.300 1.757 1.00 86.81 308 GLU A O 1
ATOM 2407 N N . VAL A 1 309 ? -14.173 -0.004 3.589 1.00 88.88 309 VAL A N 1
ATOM 2408 C CA . VAL A 1 309 ? -12.761 0.164 3.927 1.00 88.88 309 VAL A CA 1
ATOM 2409 C C . VAL A 1 309 ? -12.073 -1.188 3.819 1.00 88.88 309 VAL A C 1
ATOM 2411 O O . VAL A 1 309 ? -12.519 -2.178 4.396 1.00 88.88 309 VAL A O 1
ATOM 2414 N N . LEU A 1 310 ? -10.973 -1.232 3.074 1.00 90.12 310 LEU A N 1
ATOM 2415 C CA . LEU A 1 310 ? -10.195 -2.447 2.865 1.00 90.12 310 LEU A CA 1
ATOM 2416 C C . LEU A 1 310 ? -8.978 -2.452 3.787 1.00 90.12 310 LEU A C 1
ATOM 2418 O O . LEU A 1 310 ? -8.205 -1.493 3.796 1.00 90.12 310 LEU A O 1
ATOM 2422 N N . PHE A 1 311 ? -8.788 -3.552 4.511 1.00 91.44 311 PHE A N 1
ATOM 2423 C CA . PHE A 1 311 ? -7.603 -3.796 5.329 1.00 91.44 311 PHE A CA 1
ATOM 2424 C C . PHE A 1 311 ? -6.813 -4.959 4.755 1.00 91.44 311 PHE A C 1
ATOM 2426 O O . PHE A 1 311 ? -7.374 -6.015 4.481 1.00 91.44 311 PHE A O 1
ATOM 2433 N N . ALA A 1 312 ? -5.505 -4.793 4.608 1.00 90.62 312 ALA A N 1
ATOM 2434 C CA . ALA A 1 312 ? -4.617 -5.870 4.194 1.00 90.62 312 ALA A CA 1
ATOM 2435 C C . ALA A 1 312 ? -3.936 -6.481 5.420 1.00 90.62 312 ALA A C 1
ATOM 2437 O O . ALA A 1 312 ? -3.372 -5.765 6.252 1.00 90.62 312 ALA A O 1
ATOM 2438 N N . ARG A 1 313 ? -3.969 -7.807 5.538 1.00 93.38 313 ARG A N 1
ATOM 2439 C CA . ARG A 1 313 ? -3.153 -8.553 6.498 1.00 93.38 313 ARG A CA 1
ATOM 2440 C C . ARG A 1 313 ? -2.190 -9.427 5.722 1.00 93.38 313 ARG A C 1
ATOM 2442 O O . ARG A 1 313 ? -2.607 -10.363 5.043 1.00 93.38 313 ARG A O 1
ATOM 2449 N N . ASN A 1 314 ? -0.923 -9.040 5.748 1.00 90.88 314 ASN A N 1
ATOM 2450 C CA . ASN A 1 314 ? 0.125 -9.721 5.004 1.00 90.88 314 ASN A CA 1
ATOM 2451 C C . ASN A 1 314 ? 0.716 -10.837 5.868 1.00 90.88 314 ASN A C 1
ATOM 2453 O O . ASN A 1 314 ? 0.826 -10.641 7.081 1.00 90.88 314 ASN A O 1
ATOM 2457 N N . PRO A 1 315 ? 1.103 -11.978 5.274 1.00 88.69 315 PRO A N 1
ATOM 2458 C CA . PRO A 1 315 ? 1.932 -12.945 5.983 1.00 88.69 315 PRO A CA 1
ATOM 2459 C C . PRO A 1 315 ? 3.214 -12.263 6.471 1.00 88.69 315 PRO A C 1
ATOM 2461 O O . PRO A 1 315 ? 3.618 -11.226 5.926 1.00 88.69 315 PRO A O 1
ATOM 2464 N N . ASP A 1 316 ? 3.822 -12.829 7.509 1.00 83.44 316 ASP A N 1
ATOM 2465 C CA . ASP A 1 316 ? 5.112 -12.354 7.999 1.00 83.44 316 ASP A CA 1
ATOM 2466 C C . ASP A 1 316 ? 6.107 -12.364 6.824 1.00 83.44 316 ASP A C 1
ATOM 2468 O O . ASP A 1 316 ? 6.270 -13.404 6.183 1.00 83.44 316 ASP A O 1
ATOM 2472 N N . PRO A 1 317 ? 6.752 -11.236 6.476 1.00 76.62 317 PRO A N 1
ATOM 2473 C CA . PRO A 1 317 ? 7.762 -11.220 5.425 1.00 76.62 317 PRO A CA 1
ATOM 2474 C C . PRO A 1 317 ? 8.875 -12.248 5.648 1.00 76.62 317 PRO A C 1
ATOM 2476 O O . PRO A 1 317 ? 9.429 -12.730 4.663 1.00 76.62 317 PRO A O 1
ATOM 2479 N N . ALA A 1 318 ? 9.166 -12.612 6.905 1.00 78.56 318 ALA A N 1
ATOM 2480 C CA . ALA A 1 318 ? 10.115 -13.670 7.241 1.00 78.56 318 ALA A CA 1
ATOM 2481 C C . ALA A 1 318 ? 9.674 -15.052 6.726 1.00 78.56 318 ALA A C 1
ATOM 2483 O O . ALA A 1 318 ? 10.519 -15.881 6.409 1.00 78.56 318 ALA A O 1
ATOM 2484 N N . GLU A 1 319 ? 8.370 -15.294 6.553 1.00 74.75 319 GLU A N 1
ATOM 2485 C CA . GLU A 1 319 ? 7.855 -16.512 5.908 1.00 74.75 319 GLU A CA 1
ATOM 2486 C C . GLU A 1 319 ? 8.274 -16.586 4.427 1.00 74.75 319 GLU A C 1
ATOM 2488 O O . GLU A 1 319 ? 8.440 -17.668 3.868 1.00 74.75 319 GLU A O 1
ATOM 2493 N N . GLY A 1 320 ? 8.473 -15.429 3.787 1.00 69.88 320 GLY A N 1
ATOM 2494 C CA . GLY A 1 320 ? 8.973 -15.307 2.419 1.00 69.88 320 GLY A CA 1
ATOM 2495 C C . GLY A 1 320 ? 10.484 -15.097 2.313 1.00 69.88 320 GLY A C 1
ATOM 2496 O O . GLY A 1 320 ? 10.973 -14.882 1.200 1.00 69.88 320 GLY A O 1
ATOM 2497 N N . ASP A 1 321 ? 11.224 -15.124 3.425 1.00 77.50 321 ASP A N 1
ATOM 2498 C CA . ASP A 1 321 ? 12.677 -14.983 3.409 1.00 77.50 321 ASP A CA 1
ATOM 2499 C C . ASP A 1 321 ? 13.325 -16.293 2.948 1.00 77.50 321 ASP A C 1
ATOM 2501 O O . ASP A 1 321 ? 13.689 -17.167 3.737 1.00 77.50 321 ASP A O 1
ATOM 2505 N N . LEU A 1 322 ? 13.450 -16.425 1.625 1.00 74.81 322 LEU A N 1
ATOM 2506 C CA . LEU A 1 322 ? 14.092 -17.546 0.941 1.00 74.81 322 LEU A CA 1
ATOM 2507 C C . LEU A 1 322 ? 15.623 -17.478 1.050 1.00 74.81 322 LEU A C 1
ATOM 2509 O O . LEU A 1 322 ? 16.334 -17.633 0.049 1.00 74.81 322 LEU A O 1
ATOM 2513 N N . HIS A 1 323 ? 16.151 -17.238 2.248 1.00 78.94 323 HIS A N 1
ATOM 2514 C CA . HIS A 1 323 ? 17.561 -17.485 2.495 1.00 78.94 323 HIS A CA 1
ATOM 2515 C C . HIS A 1 323 ? 17.852 -18.963 2.216 1.00 78.94 323 HIS A C 1
ATOM 2517 O O . HIS A 1 323 ? 17.040 -19.856 2.469 1.00 78.94 323 HIS A O 1
ATOM 2523 N N . ILE A 1 324 ? 19.007 -19.223 1.611 1.00 80.19 324 ILE A N 1
ATOM 2524 C CA . ILE A 1 324 ? 19.412 -20.587 1.292 1.00 80.19 324 ILE A CA 1
ATOM 2525 C C . ILE A 1 324 ? 19.691 -21.286 2.619 1.00 80.19 324 ILE A C 1
ATOM 2527 O O . ILE A 1 324 ? 20.728 -21.036 3.231 1.00 80.19 324 ILE A O 1
ATOM 2531 N N . SER A 1 325 ? 18.770 -22.144 3.053 1.00 85.12 325 SER A N 1
ATOM 2532 C CA . SER A 1 325 ? 18.968 -22.924 4.268 1.00 85.12 325 SER A CA 1
ATOM 2533 C C . SER A 1 325 ? 20.120 -23.909 4.092 1.00 85.12 325 SER A C 1
ATOM 2535 O O . SER A 1 325 ? 20.288 -24.535 3.035 1.00 85.12 325 SER A O 1
ATOM 2537 N N . THR A 1 326 ? 20.919 -24.051 5.140 1.00 89.25 326 THR A N 1
ATOM 2538 C CA . THR A 1 326 ? 22.018 -25.016 5.186 1.00 89.25 326 THR A CA 1
ATOM 2539 C C . THR A 1 326 ? 21.487 -26.448 5.277 1.00 89.25 326 THR A C 1
ATOM 2541 O O . THR A 1 326 ? 20.308 -26.698 5.552 1.00 89.25 326 THR A O 1
ATOM 2544 N N . ARG A 1 327 ? 22.362 -27.430 5.029 1.00 85.69 327 ARG A N 1
ATOM 2545 C CA . ARG A 1 327 ? 21.993 -28.844 5.176 1.00 85.69 327 ARG A CA 1
ATOM 2546 C C . ARG A 1 327 ? 21.619 -29.157 6.618 1.00 85.69 327 ARG A C 1
ATOM 2548 O O . ARG A 1 327 ? 20.697 -29.928 6.847 1.00 85.69 327 ARG A O 1
ATOM 2555 N N . GLU A 1 328 ? 22.324 -28.562 7.567 1.00 91.69 328 GLU A N 1
ATOM 2556 C CA . GLU A 1 328 ? 22.111 -28.728 8.997 1.00 91.69 328 GLU A CA 1
ATOM 2557 C C . GLU A 1 328 ? 20.740 -28.182 9.413 1.00 91.69 328 GLU A C 1
ATOM 2559 O O . GLU A 1 328 ? 19.996 -28.869 10.109 1.00 91.69 328 GLU A O 1
ATOM 2564 N N . GLU A 1 329 ? 20.365 -26.998 8.923 1.00 89.56 329 GLU A N 1
ATOM 2565 C CA . GLU A 1 329 ? 19.050 -26.391 9.174 1.00 89.56 329 GLU A CA 1
ATOM 2566 C C . GLU A 1 329 ? 17.910 -27.237 8.606 1.00 89.56 329 GLU A C 1
ATOM 2568 O O . GLU A 1 329 ? 16.917 -27.485 9.290 1.00 89.56 329 GLU A O 1
ATOM 2573 N N . ILE A 1 330 ? 18.064 -27.743 7.378 1.00 89.06 330 ILE A N 1
ATOM 2574 C CA . ILE A 1 330 ? 17.053 -28.604 6.754 1.00 89.06 330 ILE A CA 1
ATOM 2575 C C . ILE A 1 330 ? 16.976 -29.957 7.474 1.00 89.06 330 ILE A C 1
ATOM 2577 O O . ILE A 1 330 ? 15.879 -30.460 7.714 1.00 89.06 330 ILE A O 1
ATOM 2581 N N . ALA A 1 331 ? 18.112 -30.528 7.884 1.00 92.38 331 ALA A N 1
ATOM 2582 C CA . ALA A 1 331 ? 18.138 -31.775 8.643 1.00 92.38 331 ALA A CA 1
ATOM 2583 C C . ALA A 1 331 ? 17.457 -31.630 10.009 1.00 92.38 331 ALA A C 1
ATOM 2585 O O . ALA A 1 331 ? 16.684 -32.502 10.408 1.00 92.38 331 ALA A O 1
ATOM 2586 N N . ALA A 1 332 ? 17.696 -30.510 10.695 1.00 92.38 332 ALA A N 1
ATOM 2587 C CA . ALA A 1 332 ? 17.045 -30.184 11.955 1.00 92.38 332 ALA A CA 1
ATOM 2588 C C . ALA A 1 332 ? 15.532 -29.971 11.783 1.00 92.38 332 ALA A C 1
ATOM 2590 O O . ALA A 1 332 ? 14.755 -30.472 12.591 1.00 92.38 332 ALA A O 1
ATOM 2591 N N . ALA A 1 333 ? 15.106 -29.280 10.719 1.00 87.31 333 ALA A N 1
ATOM 2592 C CA . ALA A 1 333 ? 13.695 -29.004 10.455 1.00 87.31 333 ALA A CA 1
ATOM 2593 C C . ALA A 1 333 ? 12.891 -30.260 10.070 1.00 87.31 333 ALA A C 1
ATOM 2595 O O . ALA A 1 333 ? 11.748 -30.412 10.494 1.00 87.31 333 ALA A O 1
ATOM 2596 N N . ILE A 1 334 ? 13.474 -31.167 9.278 1.00 90.38 334 ILE A N 1
ATOM 2597 C CA . ILE A 1 334 ? 12.812 -32.412 8.845 1.00 90.38 334 ILE A CA 1
ATOM 2598 C C . ILE A 1 334 ? 12.954 -33.516 9.913 1.00 90.38 334 ILE A C 1
ATOM 2600 O O . ILE A 1 334 ? 12.152 -34.449 9.958 1.00 90.38 334 ILE A O 1
ATOM 2604 N N . GLY A 1 335 ? 13.953 -33.417 10.795 1.00 94.06 335 GLY A N 1
ATOM 2605 C CA . GLY A 1 335 ? 14.256 -34.429 11.810 1.00 94.06 335 GLY A CA 1
ATOM 2606 C C . GLY A 1 335 ? 15.037 -35.631 11.265 1.00 94.06 335 GLY A C 1
ATOM 2607 O O . GLY A 1 335 ? 15.034 -36.699 11.873 1.00 94.06 335 GLY A O 1
ATOM 2608 N N . THR A 1 336 ? 15.689 -35.489 10.109 1.00 92.31 336 THR A N 1
ATOM 2609 C CA . THR A 1 336 ? 16.531 -36.529 9.500 1.00 92.31 336 THR A CA 1
ATOM 2610 C C . THR A 1 336 ? 17.598 -35.909 8.607 1.00 92.31 336 THR A C 1
ATOM 2612 O O . THR A 1 336 ? 17.350 -34.905 7.951 1.00 92.31 336 THR A O 1
ATOM 2615 N N . ASP A 1 337 ? 18.775 -36.527 8.542 1.00 91.62 337 ASP A N 1
ATOM 2616 C CA . ASP A 1 337 ? 19.890 -36.166 7.659 1.00 91.62 337 ASP A CA 1
ATOM 2617 C C . ASP A 1 337 ? 19.890 -36.946 6.324 1.00 91.62 337 ASP A C 1
ATOM 2619 O O . ASP A 1 337 ? 20.741 -36.711 5.452 1.00 91.62 337 ASP A O 1
ATOM 2623 N N . GLN A 1 338 ? 18.919 -37.852 6.144 1.00 89.38 338 GLN A N 1
ATOM 2624 C CA . GLN A 1 338 ? 18.816 -38.785 5.018 1.00 89.38 338 GLN A CA 1
ATOM 2625 C C . GLN A 1 338 ? 18.110 -38.190 3.794 1.00 89.38 338 GLN A C 1
ATOM 2627 O O . GLN A 1 338 ? 17.197 -38.781 3.220 1.00 89.38 338 GLN A O 1
ATOM 2632 N N . PHE A 1 339 ? 18.543 -37.018 3.348 1.00 85.62 339 PHE A N 1
ATOM 2633 C CA . PHE A 1 339 ? 18.055 -36.418 2.110 1.00 85.62 339 PHE A CA 1
ATOM 2634 C C . PHE A 1 339 ? 19.218 -36.088 1.180 1.00 85.62 339 PHE A C 1
ATOM 2636 O O . PHE A 1 339 ? 20.315 -35.706 1.591 1.00 85.62 339 PHE A O 1
ATOM 2643 N N . ARG A 1 340 ? 18.981 -36.285 -0.118 1.00 82.25 340 ARG A N 1
ATOM 2644 C CA . ARG A 1 340 ? 19.977 -36.090 -1.169 1.00 82.25 340 ARG A CA 1
ATOM 2645 C C . ARG A 1 340 ? 19.677 -34.790 -1.901 1.00 82.25 340 ARG A C 1
ATOM 2647 O O . ARG A 1 340 ? 18.703 -34.717 -2.642 1.00 82.25 340 ARG A O 1
ATOM 2654 N N . TYR A 1 341 ? 20.542 -33.788 -1.752 1.00 75.50 341 TYR A N 1
ATOM 2655 C CA . TYR A 1 341 ? 20.475 -32.589 -2.585 1.00 75.50 341 TYR A CA 1
ATOM 2656 C C . TYR A 1 341 ? 20.850 -32.935 -4.022 1.00 75.50 341 TYR A C 1
ATOM 2658 O O . TYR A 1 341 ? 22.015 -33.164 -4.348 1.00 75.50 341 TYR A O 1
ATOM 2666 N N . THR A 1 342 ? 19.867 -32.946 -4.910 1.00 73.94 342 THR A N 1
ATOM 2667 C CA . THR A 1 342 ? 20.121 -32.884 -6.345 1.00 73.94 342 THR A CA 1
ATOM 2668 C C . THR A 1 342 ? 20.274 -31.417 -6.719 1.00 73.94 342 THR A C 1
ATOM 2670 O O . THR A 1 342 ? 19.273 -30.732 -6.891 1.00 73.94 342 THR A O 1
ATOM 2673 N N . GLN A 1 343 ? 21.506 -30.905 -6.805 1.00 65.31 343 GLN A N 1
ATOM 2674 C CA . GLN A 1 343 ? 21.755 -29.567 -7.353 1.00 65.31 343 GLN A CA 1
ATOM 2675 C C . GLN A 1 343 ? 21.543 -29.607 -8.876 1.00 65.31 343 GLN A C 1
ATOM 2677 O O . GLN A 1 343 ? 22.399 -30.152 -9.580 1.00 65.31 343 GLN A O 1
ATOM 2682 N N . PRO A 1 344 ? 20.456 -29.033 -9.426 1.00 56.25 344 PRO A N 1
ATOM 2683 C CA . PRO A 1 344 ? 20.175 -29.130 -10.862 1.00 56.25 344 PRO A CA 1
ATOM 2684 C C . PRO A 1 344 ? 21.224 -28.369 -11.691 1.00 56.25 344 PRO A C 1
ATOM 2686 O O . PRO A 1 344 ? 21.591 -28.767 -12.793 1.00 56.25 344 PRO A O 1
ATOM 2689 N N . LEU A 1 345 ? 21.788 -27.308 -11.108 1.00 55.56 345 LEU A N 1
ATOM 2690 C CA . LEU A 1 345 ? 22.689 -26.367 -11.774 1.00 55.56 345 LEU A CA 1
ATOM 2691 C C . LEU A 1 345 ? 24.110 -26.892 -12.025 1.00 55.56 345 LEU A C 1
ATOM 2693 O O . LEU A 1 345 ? 24.833 -26.304 -12.828 1.00 55.56 345 LEU A O 1
ATOM 2697 N N . VAL A 1 346 ? 24.536 -27.989 -11.388 1.00 56.12 346 VAL A N 1
ATOM 2698 C CA . VAL A 1 346 ? 25.865 -28.573 -11.662 1.00 56.12 346 VAL A CA 1
ATOM 2699 C C . VAL A 1 346 ? 25.833 -29.456 -12.914 1.00 56.12 346 VAL A C 1
ATOM 2701 O O . VAL A 1 346 ? 26.832 -29.542 -13.631 1.00 56.12 346 VAL A O 1
ATOM 2704 N N . ALA A 1 347 ? 24.681 -30.054 -13.234 1.00 55.25 347 ALA A N 1
ATOM 2705 C CA . ALA A 1 347 ? 24.516 -30.855 -14.444 1.00 55.25 347 ALA A CA 1
ATOM 2706 C C . ALA A 1 347 ? 24.522 -29.975 -15.709 1.00 55.25 347 ALA A C 1
ATOM 2708 O O . ALA A 1 347 ? 25.250 -30.273 -16.655 1.00 55.25 347 ALA A O 1
ATOM 2709 N N . GLU A 1 348 ? 23.820 -28.837 -15.694 1.00 53.34 348 GLU A N 1
ATOM 2710 C CA . GLU A 1 348 ? 23.844 -27.885 -16.814 1.00 53.34 348 GLU A CA 1
ATOM 2711 C C . GLU A 1 348 ? 25.157 -27.108 -16.911 1.00 53.34 348 GLU A C 1
ATOM 2713 O O . GLU A 1 348 ? 25.646 -26.889 -18.018 1.00 53.34 348 GLU A O 1
ATOM 2718 N N . LYS A 1 349 ? 25.805 -26.757 -15.788 1.00 50.50 349 LYS A N 1
ATOM 2719 C CA . LYS A 1 349 ? 27.140 -26.148 -15.860 1.00 50.50 349 LYS A CA 1
ATOM 2720 C C . LYS A 1 349 ? 28.166 -27.085 -16.481 1.00 50.50 349 LYS A C 1
ATOM 2722 O O . LYS A 1 349 ? 29.052 -26.572 -17.149 1.00 50.50 349 LYS A O 1
ATOM 2727 N N . ARG A 1 350 ? 28.064 -28.414 -16.353 1.00 52.47 350 ARG A N 1
ATOM 2728 C CA . ARG A 1 350 ? 28.938 -29.335 -17.108 1.00 52.47 350 ARG A CA 1
ATOM 2729 C C . ARG A 1 350 ? 28.652 -29.311 -18.611 1.00 52.47 350 ARG A C 1
ATOM 2731 O O . ARG A 1 350 ? 29.603 -29.309 -19.376 1.00 52.47 350 ARG A O 1
ATOM 2738 N N . ALA A 1 351 ? 27.397 -29.203 -19.043 1.00 54.34 351 ALA A N 1
ATOM 2739 C CA . ALA A 1 351 ? 27.079 -29.073 -20.468 1.00 54.34 351 ALA A CA 1
ATOM 2740 C C . ALA A 1 351 ? 27.514 -27.707 -21.046 1.00 54.34 351 ALA A C 1
ATOM 2742 O O . ALA A 1 351 ? 28.153 -27.654 -22.093 1.00 54.34 351 ALA A O 1
ATOM 2743 N N . ALA A 1 352 ? 27.272 -26.607 -20.326 1.00 53.19 352 ALA A N 1
ATOM 2744 C CA . ALA A 1 352 ? 27.632 -25.259 -20.770 1.00 53.19 352 ALA A CA 1
ATOM 2745 C C . ALA A 1 352 ? 29.139 -24.951 -20.648 1.00 53.19 352 ALA A C 1
ATOM 2747 O O . ALA A 1 352 ? 29.687 -24.210 -21.462 1.00 53.19 352 ALA A O 1
ATOM 2748 N N . SER A 1 353 ? 29.846 -25.526 -19.666 1.00 52.03 353 SER A N 1
ATOM 2749 C CA . SER A 1 353 ? 31.311 -25.384 -19.569 1.00 52.03 353 SER A CA 1
ATOM 2750 C C . SER A 1 353 ? 32.066 -26.236 -20.590 1.00 52.03 353 SER A C 1
ATOM 2752 O O . SER A 1 353 ? 33.193 -25.883 -20.932 1.00 52.03 353 SER A O 1
ATOM 2754 N N . ILE A 1 354 ? 31.446 -27.279 -21.155 1.00 54.97 354 ILE A N 1
ATOM 2755 C CA . ILE A 1 354 ? 32.010 -27.997 -22.307 1.00 54.97 354 ILE A CA 1
ATOM 2756 C C . ILE A 1 354 ? 31.913 -27.144 -23.590 1.00 54.97 354 ILE A C 1
ATOM 2758 O O . ILE A 1 354 ? 32.853 -27.158 -24.380 1.00 54.97 354 ILE A O 1
ATOM 2762 N N . GLU A 1 355 ? 30.877 -26.312 -23.769 1.00 54.16 355 GLU A N 1
ATOM 2763 C CA . GLU A 1 355 ? 30.813 -25.366 -24.904 1.00 54.16 355 GLU A CA 1
ATOM 2764 C C . GLU A 1 355 ? 31.645 -24.083 -24.702 1.00 54.16 355 GLU A C 1
ATOM 2766 O O . GLU A 1 355 ? 32.192 -23.537 -25.662 1.00 54.16 355 GLU A O 1
ATOM 2771 N N . LEU A 1 356 ? 31.811 -23.606 -23.464 1.00 52.00 356 LEU A N 1
ATOM 2772 C CA . LEU A 1 356 ? 32.652 -22.436 -23.160 1.00 52.00 356 LEU A CA 1
ATOM 2773 C C . LEU A 1 356 ? 34.149 -22.765 -23.009 1.00 52.00 356 LEU A C 1
ATOM 2775 O O . LEU A 1 356 ? 34.977 -21.866 -23.144 1.00 52.00 356 LEU A O 1
ATOM 2779 N N . GLY A 1 357 ? 34.516 -24.035 -22.812 1.00 47.56 357 GLY A N 1
ATOM 2780 C CA . GLY A 1 357 ? 35.907 -24.496 -22.699 1.00 47.56 357 GLY A CA 1
ATOM 2781 C C . GLY A 1 357 ? 36.709 -24.498 -24.009 1.00 47.56 357 GLY A C 1
ATOM 2782 O O . GLY A 1 357 ? 37.919 -24.714 -23.983 1.00 47.56 357 GLY A O 1
ATOM 2783 N N . ALA A 1 358 ? 36.075 -24.233 -25.157 1.00 53.75 358 ALA A N 1
ATOM 2784 C CA . ALA A 1 358 ? 36.742 -24.225 -26.463 1.00 53.75 358 ALA A CA 1
ATOM 2785 C C . ALA A 1 358 ? 37.044 -22.820 -27.014 1.00 53.75 358 ALA A C 1
ATOM 2787 O O . ALA A 1 358 ? 37.814 -22.692 -27.969 1.00 53.75 358 ALA A O 1
ATOM 2788 N N . LYS A 1 359 ? 36.538 -21.744 -26.393 1.00 53.50 359 LYS A N 1
ATOM 2789 C CA . LYS A 1 359 ? 37.093 -20.398 -26.612 1.00 53.50 359 LYS A CA 1
ATOM 2790 C C . LYS A 1 359 ? 38.327 -20.239 -25.731 1.00 53.50 359 LYS A C 1
ATOM 2792 O O . LYS A 1 359 ? 38.329 -19.485 -24.764 1.00 53.50 359 LYS A O 1
ATOM 2797 N N . ARG A 1 360 ? 39.375 -20.991 -26.094 1.00 59.97 360 ARG A N 1
ATOM 2798 C CA . ARG A 1 360 ? 40.760 -20.767 -25.662 1.00 59.97 360 ARG A CA 1
ATOM 2799 C C . ARG A 1 360 ? 41.037 -19.267 -25.635 1.00 59.97 360 ARG A C 1
ATOM 2801 O O . ARG A 1 360 ? 40.540 -18.526 -26.482 1.00 59.97 360 ARG A O 1
ATOM 2808 N N . GLU A 1 361 ? 41.840 -18.851 -24.671 1.00 71.38 361 GLU A N 1
ATOM 2809 C CA . GLU A 1 361 ? 42.244 -17.483 -24.331 1.00 71.38 361 GLU A CA 1
ATOM 2810 C C . GLU A 1 361 ? 43.056 -16.781 -25.446 1.00 71.38 361 GLU A C 1
ATOM 2812 O O . GLU A 1 361 ? 44.095 -16.172 -25.210 1.00 71.38 361 GLU A O 1
ATOM 2817 N N . TYR A 1 362 ? 42.599 -16.846 -26.698 1.00 78.50 362 TYR A N 1
ATOM 2818 C CA . TYR A 1 362 ? 43.220 -16.215 -27.859 1.00 78.50 362 TYR A CA 1
ATOM 2819 C C . TYR A 1 362 ? 43.312 -14.698 -27.704 1.00 78.50 362 TYR A C 1
ATOM 2821 O O . TYR A 1 362 ? 44.200 -14.081 -28.282 1.00 78.50 362 TYR A O 1
ATOM 2829 N N . TRP A 1 363 ? 42.435 -14.093 -26.901 1.00 83.88 363 TRP A N 1
ATOM 2830 C CA . TRP A 1 363 ? 42.489 -12.663 -26.622 1.00 83.88 363 TRP A CA 1
ATOM 2831 C C . TRP A 1 363 ? 43.732 -12.278 -25.802 1.00 83.88 363 TRP A C 1
ATOM 2833 O O . TRP A 1 363 ? 44.299 -11.220 -26.058 1.00 83.88 363 TRP A O 1
ATOM 2843 N N . ILE A 1 364 ? 44.206 -13.139 -24.888 1.00 84.44 364 ILE A N 1
ATOM 2844 C CA . ILE A 1 364 ? 45.437 -12.892 -24.117 1.00 84.44 364 ILE A CA 1
ATOM 2845 C C . ILE A 1 364 ? 46.639 -12.935 -25.060 1.00 84.44 364 ILE A C 1
ATOM 2847 O O . ILE A 1 364 ? 47.466 -12.028 -25.054 1.00 84.44 364 ILE A O 1
ATOM 2851 N N . TRP A 1 365 ? 46.697 -13.936 -25.940 1.00 90.19 365 TRP A N 1
ATOM 2852 C CA . TRP A 1 365 ? 47.758 -14.034 -26.944 1.00 90.19 365 TRP A CA 1
ATOM 2853 C C . TRP A 1 365 ? 47.728 -12.885 -27.958 1.00 90.19 365 TRP A C 1
ATOM 2855 O O . TRP A 1 365 ? 48.785 -12.375 -28.322 1.00 90.19 365 TRP A O 1
ATOM 2865 N N . ALA A 1 366 ? 46.543 -12.426 -28.368 1.00 87.19 366 ALA A N 1
ATOM 2866 C CA . ALA A 1 366 ? 46.400 -11.248 -29.222 1.00 87.19 366 ALA A CA 1
ATOM 2867 C C . ALA A 1 366 ? 46.886 -9.968 -28.519 1.00 87.19 366 ALA A C 1
ATOM 2869 O O . ALA A 1 366 ? 47.563 -9.148 -29.137 1.00 87.19 366 ALA A O 1
ATOM 2870 N N . LEU A 1 367 ? 46.598 -9.819 -27.222 1.00 93.88 367 LEU A N 1
ATOM 2871 C CA . LEU A 1 367 ? 47.051 -8.684 -26.418 1.00 93.88 367 LEU A CA 1
ATOM 2872 C C . LEU A 1 367 ? 48.576 -8.695 -26.226 1.00 93.88 367 LEU A C 1
ATOM 2874 O O . LEU A 1 367 ? 49.217 -7.656 -26.370 1.00 93.88 367 LEU A O 1
ATOM 2878 N N . ILE A 1 368 ? 49.169 -9.870 -25.992 1.00 95.94 368 ILE A N 1
ATOM 2879 C CA . ILE A 1 368 ? 50.627 -10.048 -25.945 1.00 95.94 368 ILE A CA 1
ATOM 2880 C C . ILE A 1 368 ? 51.257 -9.701 -27.301 1.00 95.94 368 ILE A C 1
ATOM 2882 O O . ILE A 1 368 ? 52.221 -8.940 -27.345 1.00 95.94 368 ILE A O 1
ATOM 2886 N N . ALA A 1 369 ? 50.706 -10.197 -28.414 1.00 96.81 369 ALA A N 1
ATOM 2887 C CA . ALA A 1 369 ? 51.217 -9.895 -29.752 1.00 96.81 369 ALA A CA 1
ATOM 2888 C C . ALA A 1 369 ? 51.164 -8.389 -30.067 1.00 96.81 369 ALA A C 1
ATOM 2890 O O . ALA A 1 369 ? 52.128 -7.835 -30.594 1.00 96.81 369 ALA A O 1
ATOM 2891 N N . MET A 1 370 ? 50.074 -7.713 -29.688 1.00 97.38 370 MET A N 1
ATOM 2892 C CA . MET A 1 370 ? 49.934 -6.264 -29.851 1.00 97.38 370 MET A CA 1
ATOM 2893 C C . MET A 1 370 ? 50.985 -5.494 -29.040 1.00 97.38 370 MET A C 1
ATOM 2895 O O . MET A 1 370 ? 51.603 -4.573 -29.567 1.00 97.38 370 MET A O 1
ATOM 2899 N N . LEU A 1 371 ? 51.236 -5.894 -27.787 1.00 97.12 371 LEU A N 1
ATOM 2900 C CA . LEU A 1 371 ? 52.278 -5.288 -26.950 1.00 97.12 371 LEU A CA 1
ATOM 2901 C C . LEU A 1 371 ? 53.683 -5.479 -27.534 1.00 97.12 371 LEU A C 1
ATOM 2903 O O . LEU A 1 371 ? 54.490 -4.553 -27.491 1.00 97.12 371 LEU A O 1
ATOM 2907 N N . VAL A 1 372 ? 53.969 -6.649 -28.113 1.00 97.31 372 VAL A N 1
ATOM 2908 C CA . VAL A 1 372 ? 55.256 -6.921 -28.771 1.00 97.31 372 VAL A CA 1
ATOM 2909 C C . VAL A 1 372 ? 55.456 -6.019 -29.988 1.00 97.31 372 VAL A C 1
ATOM 2911 O O . VAL A 1 372 ? 56.531 -5.442 -30.130 1.00 97.31 372 VAL A O 1
ATOM 2914 N N . ILE A 1 373 ? 54.437 -5.851 -30.838 1.00 97.75 373 ILE A N 1
ATOM 2915 C CA . ILE A 1 373 ? 54.504 -4.953 -32.006 1.00 97.75 373 ILE A CA 1
ATOM 2916 C C . ILE A 1 373 ? 54.788 -3.516 -31.560 1.00 97.75 373 ILE A C 1
ATOM 2918 O O . ILE A 1 373 ? 55.677 -2.865 -32.103 1.00 97.75 373 ILE A O 1
ATOM 2922 N N . LEU A 1 374 ? 54.088 -3.054 -30.524 1.00 97.50 374 LEU A N 1
ATOM 2923 C CA . LEU A 1 374 ? 54.215 -1.694 -30.007 1.00 97.50 374 LEU A CA 1
ATOM 2924 C C . LEU A 1 374 ? 55.614 -1.439 -29.417 1.00 97.50 374 LEU A C 1
ATOM 2926 O O . LEU A 1 374 ? 56.222 -0.400 -29.668 1.00 97.50 374 LEU A O 1
ATOM 2930 N N . ALA A 1 375 ? 56.181 -2.416 -28.704 1.00 96.88 375 ALA A N 1
ATOM 2931 C CA . ALA A 1 375 ? 57.566 -2.349 -28.240 1.00 96.88 375 ALA A CA 1
ATOM 2932 C C . ALA A 1 375 ? 58.570 -2.309 -29.408 1.00 96.88 375 ALA A C 1
ATOM 2934 O O . ALA A 1 375 ? 59.561 -1.580 -29.350 1.00 96.88 375 ALA A O 1
ATOM 2935 N N . LEU A 1 376 ? 58.306 -3.059 -30.483 1.00 97.56 376 LEU A N 1
ATOM 2936 C CA . LEU A 1 376 ? 59.160 -3.095 -31.668 1.00 97.56 376 LEU A CA 1
ATOM 2937 C C . LEU A 1 376 ? 59.172 -1.746 -32.402 1.00 97.56 376 LEU A C 1
ATOM 2939 O O .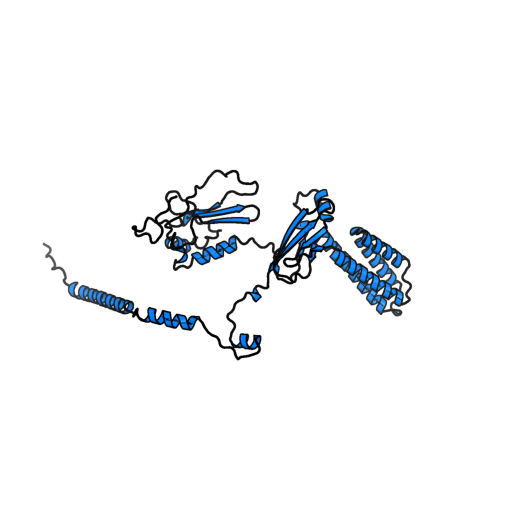 LEU A 1 376 ? 60.238 -1.273 -32.793 1.00 97.56 376 LEU A O 1
ATOM 2943 N N . GLU A 1 377 ? 58.011 -1.101 -32.536 1.00 97.00 377 GLU A N 1
ATOM 2944 C CA . GLU A 1 377 ? 57.894 0.245 -33.107 1.00 97.00 377 GLU A CA 1
ATOM 2945 C C . GLU A 1 377 ? 58.686 1.278 -32.303 1.00 97.00 377 GLU A C 1
ATOM 2947 O O . GLU A 1 377 ? 59.401 2.089 -32.892 1.00 97.00 377 GLU A O 1
ATOM 2952 N N . ILE A 1 378 ? 58.629 1.217 -30.968 1.00 96.31 378 ILE A N 1
ATOM 2953 C CA . ILE A 1 378 ? 59.401 2.117 -30.098 1.00 96.31 378 ILE A CA 1
ATOM 2954 C C . ILE A 1 378 ? 60.906 1.948 -30.347 1.00 96.31 378 ILE A C 1
ATOM 2956 O O . ILE A 1 378 ? 61.622 2.938 -30.512 1.00 96.31 378 ILE A O 1
ATOM 2960 N N . VAL A 1 379 ? 61.392 0.706 -30.429 1.00 96.00 379 VAL A N 1
ATOM 2961 C CA . VAL A 1 379 ? 62.815 0.416 -30.678 1.00 96.00 379 VAL A CA 1
ATOM 2962 C C . VAL A 1 379 ? 63.249 0.880 -32.071 1.00 96.00 379 VAL A C 1
ATOM 2964 O O . VAL A 1 379 ? 64.320 1.475 -32.218 1.00 96.00 379 VAL A O 1
ATOM 2967 N N . LEU A 1 380 ? 62.428 0.648 -33.099 1.00 94.31 380 LEU A N 1
ATOM 2968 C CA . LEU A 1 380 ? 62.709 1.112 -34.460 1.00 94.31 380 LEU A CA 1
ATOM 2969 C C . LEU A 1 380 ? 62.718 2.644 -34.530 1.00 94.31 380 LEU A C 1
ATOM 2971 O O . LEU A 1 380 ? 63.640 3.221 -35.105 1.00 94.31 380 LEU A O 1
ATOM 2975 N N . GLY A 1 381 ? 61.756 3.306 -33.887 1.00 92.19 381 GLY A N 1
ATOM 2976 C CA . GLY A 1 381 ? 61.698 4.763 -33.794 1.00 92.19 381 GLY A CA 1
ATOM 2977 C C . GLY A 1 381 ? 62.942 5.352 -33.128 1.00 92.19 381 GLY A C 1
ATOM 2978 O O . GLY A 1 381 ? 63.511 6.316 -33.632 1.00 92.19 381 GLY A O 1
ATOM 2979 N N . GLN A 1 382 ? 63.436 4.730 -32.055 1.00 92.38 382 GLN A N 1
ATOM 2980 C CA . GLN A 1 382 ? 64.690 5.144 -31.421 1.00 92.38 382 GLN A CA 1
ATOM 2981 C C . GLN A 1 382 ? 65.900 4.923 -32.334 1.00 92.38 382 GLN A C 1
ATOM 2983 O O . GLN A 1 382 ? 66.736 5.815 -32.465 1.00 92.38 382 GLN A O 1
ATOM 2988 N N . ARG A 1 383 ? 65.994 3.770 -33.006 1.00 91.00 383 ARG A N 1
ATOM 2989 C CA . ARG A 1 383 ? 67.143 3.441 -33.864 1.00 91.00 383 ARG A CA 1
ATOM 2990 C C . ARG A 1 383 ? 67.234 4.324 -35.111 1.00 91.00 383 ARG A C 1
ATOM 2992 O O . ARG A 1 383 ? 68.336 4.697 -35.498 1.00 91.00 383 ARG A O 1
ATOM 2999 N N . PHE A 1 384 ? 66.102 4.655 -35.729 1.00 90.62 384 PHE A N 1
ATOM 3000 C CA . PHE A 1 384 ? 66.056 5.448 -36.963 1.00 90.62 384 PHE A CA 1
ATOM 3001 C C . PHE A 1 384 ? 65.805 6.946 -36.725 1.00 90.62 384 PHE A C 1
ATOM 3003 O O . PHE A 1 384 ? 66.062 7.750 -37.614 1.00 90.62 384 PHE A O 1
ATOM 3010 N N . GLY A 1 385 ? 65.368 7.354 -35.532 1.00 81.81 385 GLY A N 1
ATOM 3011 C CA . GLY A 1 385 ? 65.134 8.762 -35.187 1.00 81.81 385 GLY A CA 1
ATOM 3012 C C . GLY A 1 385 ? 66.401 9.599 -34.963 1.00 81.81 385 GLY A C 1
ATOM 3013 O O . GLY A 1 385 ? 66.303 10.816 -34.852 1.00 81.81 385 GLY A O 1
ATOM 3014 N N . HIS A 1 386 ? 67.586 8.979 -34.916 1.00 75.75 386 HIS A N 1
ATOM 3015 C CA . HIS A 1 386 ? 68.864 9.665 -34.666 1.00 75.75 386 HIS A CA 1
ATOM 3016 C C . HIS A 1 386 ? 69.584 10.151 -35.935 1.00 75.75 386 HIS A C 1
ATOM 3018 O O . HIS A 1 386 ? 70.720 10.614 -35.843 1.00 75.75 386 HIS A O 1
ATOM 3024 N N . TYR A 1 387 ? 68.957 10.091 -37.116 1.00 71.44 387 TYR A N 1
ATOM 3025 C CA . TYR A 1 387 ? 69.497 10.780 -38.291 1.00 71.44 387 TYR A CA 1
ATOM 3026 C C . TYR A 1 387 ? 69.248 12.282 -38.151 1.00 71.44 387 TYR A C 1
ATOM 3028 O O . TYR A 1 387 ? 68.247 12.830 -38.609 1.00 71.44 387 TYR A O 1
ATOM 3036 N N . THR A 1 388 ? 70.176 12.933 -37.457 1.00 66.81 388 THR A N 1
ATOM 3037 C CA . THR A 1 388 ? 70.319 14.380 -37.405 1.00 66.81 388 THR A CA 1
ATOM 3038 C C . THR A 1 388 ? 70.392 14.926 -38.827 1.00 66.81 388 THR A C 1
ATOM 3040 O O . THR A 1 388 ? 71.194 14.479 -39.650 1.00 66.81 388 THR A O 1
ATOM 3043 N N . ALA A 1 389 ? 69.509 15.878 -39.130 1.00 72.56 389 ALA A N 1
ATOM 3044 C CA . ALA A 1 389 ? 69.552 16.604 -40.387 1.00 72.56 389 ALA A CA 1
ATOM 3045 C C . ALA A 1 389 ? 70.954 17.221 -40.557 1.00 72.56 389 ALA A C 1
ATOM 3047 O O . ALA A 1 389 ? 71.455 17.823 -39.603 1.00 72.56 389 ALA A O 1
ATOM 3048 N N . PRO A 1 390 ? 71.601 17.072 -41.727 1.00 70.69 390 PRO A N 1
ATOM 3049 C CA . PRO A 1 390 ? 72.887 17.705 -41.971 1.00 70.69 390 PRO A CA 1
ATOM 3050 C C . PRO A 1 390 ? 72.717 19.217 -41.830 1.00 70.69 390 PRO A C 1
ATOM 3052 O O . PRO A 1 390 ? 71.857 19.813 -42.482 1.00 70.69 390 PRO A O 1
ATOM 3055 N N . GLU A 1 391 ? 73.506 19.820 -40.942 1.00 74.69 391 GLU A N 1
ATOM 3056 C CA . GLU A 1 391 ? 73.508 21.260 -40.709 1.00 74.69 391 GLU A CA 1
ATOM 3057 C C . GLU A 1 391 ? 73.718 21.987 -42.041 1.00 74.69 391 GLU A C 1
ATOM 3059 O O . GLU A 1 391 ? 74.778 21.913 -42.662 1.00 74.69 391 GLU A O 1
ATOM 3064 N N . THR A 1 392 ? 72.684 22.688 -42.507 1.00 74.69 392 THR A N 1
ATOM 3065 C CA . THR A 1 392 ? 72.815 23.615 -43.629 1.00 74.69 392 THR A CA 1
ATOM 3066 C C . THR A 1 392 ? 73.773 24.735 -43.224 1.00 74.69 392 THR A C 1
ATOM 3068 O O . THR A 1 392 ? 73.484 25.436 -42.247 1.00 74.69 392 THR A O 1
ATOM 3071 N N . PRO A 1 393 ? 74.887 24.945 -43.949 1.00 69.62 393 PRO A N 1
ATOM 3072 C CA . PRO A 1 393 ? 75.834 25.998 -43.620 1.00 69.62 393 PRO A CA 1
ATOM 3073 C C . PRO A 1 393 ? 75.161 27.360 -43.810 1.00 69.62 393 PRO A C 1
ATOM 3075 O O . PRO A 1 393 ? 74.678 27.684 -44.899 1.00 69.62 393 PRO A O 1
ATOM 3078 N N . ARG A 1 394 ? 75.111 28.157 -42.736 1.00 68.56 394 ARG A N 1
ATOM 3079 C CA . ARG A 1 394 ? 74.685 29.560 -42.800 1.00 68.56 394 ARG A CA 1
ATOM 3080 C C . ARG A 1 394 ? 75.703 30.345 -43.630 1.00 68.56 394 ARG A C 1
ATOM 3082 O O . ARG A 1 394 ? 76.894 30.297 -43.331 1.00 68.56 394 ARG A O 1
ATOM 3089 N N . ARG A 1 395 ? 75.215 31.029 -44.665 1.00 68.69 395 ARG A N 1
ATOM 3090 C CA . ARG A 1 395 ? 75.944 32.088 -45.372 1.00 68.69 395 ARG A CA 1
ATOM 3091 C C . ARG A 1 395 ? 75.770 33.416 -44.662 1.00 68.69 395 ARG A C 1
ATOM 3093 O O . ARG A 1 395 ? 74.659 33.631 -44.125 1.00 68.69 395 ARG A O 1
#

Foldseek 3Di:
DPAQQWPPPPDDQDDWKFWDLVLADCPALLVCCHDPSVVVRVQKTFRGFAFDDPPPDPPPDPPQKDDKDQRIFIPDPRRGGQKIWIGGRPFIDIDGRFDPDCRGMCVCVGPVNVVVSSVVSVVVRRPDPPPDLQEEAAFAKNKDQLVVPQDPPHDPVSVVQSLPWWKWKDAPPDNDIDTLDPVVLLVVLLVLLVVLVVVCVVLVNPQPPVLVVLNVQLVVCSVVVVLVSNLVSLVVNLVSLVVVLVVDDCVSCVPSSVSSVVSSVVSVCCSVVVVVCSVSVMRIDRGRNDFDKMWMFTARPPPGTPDIRIGGHHHDVVVVPPDPDDLVRVCVVVVHSPDDDPPVVVVVCVVVCVVVVPPPPVVVVVVVVVVVVVVVVVVVCVVPVPPDDPDDDDD

Nearest PDB structures (foldseek):
  1wfd-assembly1_A  TM=7.066E-01  e=1.634E+00  Mus musculus
  6g6w-assembly1_B  TM=3.159E-01  e=6.288E+00  Bos taurus

Radius of gyration: 38.52 Å; Cα contacts (8 Å, |Δi|>4): 467; chains: 1; bounding box: 108×71×105 Å